Protein AF-0000000078823002 (afdb_homodimer)

pLDDT: mean 91.81, std 14.5, range [32.47, 98.94]

Radius of gyration: 24.25 Å; Cα contacts (8 Å, |Δi|>4): 500; chains: 2; bounding box: 60×89×79 Å

InterPro domains:
  IPR001647 DNA-binding HTH domain, TetR-type [PF00440] (13-59)
  IPR001647 DNA-binding HTH domain, TetR-type [PR00455] (13-26)
  IPR001647 DNA-binding HTH domain, TetR-type [PR00455] (34-57)
  IPR001647 DNA-binding HTH domain, TetR-type [PS50977] (7-67)
  IPR009057 Homedomain-like superfamily [SSF46689] (4-76)
  IPR011075 Tetracyclin repressor-like, C-terminal domain [PF16925] (83-186)
  IPR023772 DNA-binding HTH domain, TetR-type, conserved site [PS01081] (25-55)
  IPR036271 Tetracyclin repressor-like, C-terminal domain superfamily [SSF48498] (81-193)

Structure (mmCIF, N/CA/C/O backbone):
data_AF-0000000078823002-model_v1
#
loop_
_entity.id
_entity.type
_entity.pdbx_description
1 polymer 'Transcriptional regulator, TetR family'
#
loop_
_atom_site.group_PDB
_atom_site.id
_atom_site.type_symbol
_atom_site.label_atom_id
_atom_site.label_alt_id
_atom_site.label_comp_id
_atom_site.label_asym_id
_atom_site.label_entity_id
_atom_site.label_seq_id
_atom_site.pdbx_PDB_ins_code
_atom_site.Cartn_x
_atom_site.Cartn_y
_atom_site.Cartn_z
_atom_site.occupancy
_atom_site.B_iso_or_equiv
_atom_site.auth_seq_id
_atom_site.auth_comp_id
_atom_site.auth_asym_id
_atom_site.auth_atom_id
_atom_site.pdbx_PDB_model_num
ATOM 1 N N . MET A 1 1 ? 32.094 3.061 -33.781 1 36.5 1 MET A N 1
ATOM 2 C CA . MET A 1 1 ? 31 2.203 -33.344 1 36.5 1 MET A CA 1
ATOM 3 C C . MET A 1 1 ? 30.734 2.387 -31.859 1 36.5 1 MET A C 1
ATOM 5 O O . MET A 1 1 ? 31.609 2.129 -31.031 1 36.5 1 MET A O 1
ATOM 9 N N . SER A 1 2 ? 30.156 3.393 -31.328 1 39.38 2 SER A N 1
ATOM 10 C CA . SER A 1 2 ? 29.906 3.775 -29.938 1 39.38 2 SER A CA 1
ATOM 11 C C . SER A 1 2 ? 29.469 2.58 -29.109 1 39.38 2 SER A C 1
ATOM 13 O O . SER A 1 2 ? 28.562 1.844 -29.5 1 39.38 2 SER A O 1
ATOM 15 N N . SER A 1 3 ? 30.266 1.812 -28.375 1 41.44 3 SER A N 1
ATOM 16 C CA . SER A 1 3 ? 30.078 0.583 -27.625 1 41.44 3 SER A CA 1
ATOM 17 C C . SER A 1 3 ? 28.781 0.631 -26.797 1 41.44 3 SER A C 1
ATOM 19 O O . SER A 1 3 ? 28.703 1.332 -25.797 1 41.44 3 SER A O 1
ATOM 21 N N . GLN A 1 4 ? 27.609 0.896 -27.281 1 44.59 4 GLN A N 1
ATOM 22 C CA . GLN A 1 4 ? 26.344 0.685 -26.609 1 44.59 4 GLN A CA 1
ATOM 23 C C . GLN A 1 4 ? 26.406 -0.506 -25.656 1 44.59 4 GLN A C 1
ATOM 25 O O . GLN A 1 4 ? 26.531 -1.651 -26.094 1 44.59 4 GLN A O 1
ATOM 30 N N . THR A 1 5 ? 27.156 -0.536 -24.641 1 51.16 5 THR A N 1
ATOM 31 C CA . THR A 1 5 ? 27.438 -1.585 -23.672 1 51.16 5 THR A CA 1
ATOM 32 C C . THR A 1 5 ? 26.219 -2.479 -23.453 1 51.16 5 THR A C 1
ATOM 34 O O . THR A 1 5 ? 25.188 -2.023 -22.969 1 51.16 5 THR A O 1
ATOM 37 N N . HIS A 1 6 ? 25.906 -3.354 -24.391 1 61.28 6 HIS A N 1
ATOM 38 C CA . HIS A 1 6 ? 24.859 -4.363 -24.359 1 61.28 6 HIS A CA 1
ATOM 39 C C . HIS A 1 6 ? 24.75 -4.992 -22.984 1 61.28 6 HIS A C 1
ATOM 41 O O . HIS A 1 6 ? 25.75 -5.398 -22.391 1 61.28 6 HIS A O 1
ATOM 47 N N . ALA A 1 7 ? 23.672 -4.766 -22.25 1 73.06 7 ALA A N 1
ATOM 48 C CA . ALA A 1 7 ? 23.422 -5.422 -20.969 1 73.06 7 ALA A CA 1
ATOM 49 C C . ALA A 1 7 ? 23.828 -6.891 -21.031 1 73.06 7 ALA A C 1
ATOM 51 O O . ALA A 1 7 ? 23.547 -7.586 -22 1 73.06 7 ALA A O 1
ATOM 52 N N . SER A 1 8 ? 24.766 -7.309 -20.172 1 91.62 8 SER A N 1
ATOM 53 C CA . SER A 1 8 ? 25.078 -8.727 -20.031 1 91.62 8 SER A CA 1
ATOM 54 C C . SER A 1 8 ? 23.812 -9.57 -19.953 1 91.62 8 SER A C 1
ATOM 56 O O . SER A 1 8 ? 22.719 -9.039 -19.719 1 91.62 8 SER A O 1
ATOM 58 N N . THR A 1 9 ? 23.906 -10.82 -20.328 1 94.12 9 THR A N 1
ATOM 59 C CA . THR A 1 9 ? 22.781 -11.742 -20.219 1 94.12 9 THR A CA 1
ATOM 60 C C . THR A 1 9 ? 22.188 -11.703 -18.812 1 94.12 9 THR A C 1
ATOM 62 O O . THR A 1 9 ? 20.969 -11.727 -18.656 1 94.12 9 THR A O 1
ATOM 65 N N . ARG A 1 10 ? 23.047 -11.594 -17.891 1 96 10 ARG A N 1
ATOM 66 C CA . ARG A 1 10 ? 22.578 -11.523 -16.5 1 96 10 ARG A CA 1
ATOM 67 C C . ARG A 1 10 ? 21.703 -10.297 -16.281 1 96 10 ARG A C 1
ATOM 69 O O . ARG A 1 10 ? 20.641 -10.383 -15.656 1 96 10 ARG A O 1
ATOM 76 N N . GLU A 1 11 ? 22.125 -9.148 -16.781 1 96.06 11 GLU A N 1
ATOM 77 C CA . GLU A 1 11 ? 21.375 -7.906 -16.641 1 96.06 11 GLU A CA 1
ATOM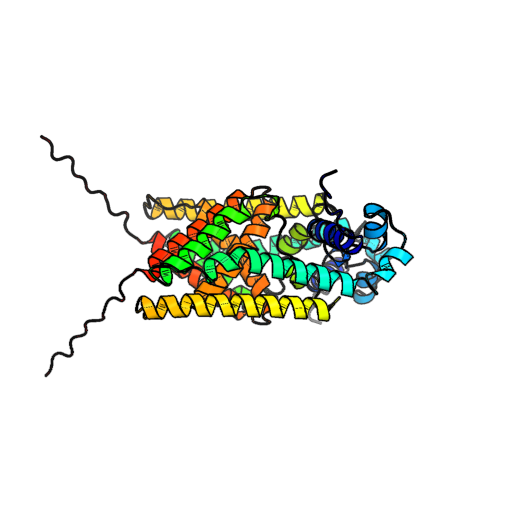 78 C C . GLU A 1 11 ? 20.047 -7.973 -17.391 1 96.06 11 GLU A C 1
ATOM 80 O O . GLU A 1 11 ? 19.031 -7.469 -16.906 1 96.06 11 GLU A O 1
ATOM 85 N N . ARG A 1 12 ? 20.078 -8.594 -18.5 1 96.44 12 ARG A N 1
ATOM 86 C CA . ARG A 1 12 ? 18.859 -8.758 -19.266 1 96.44 12 ARG A CA 1
ATOM 87 C C . ARG A 1 12 ? 17.844 -9.609 -18.516 1 96.44 12 ARG A C 1
ATOM 89 O O . ARG A 1 12 ? 16.656 -9.281 -18.453 1 96.44 12 ARG A O 1
ATOM 96 N N . ILE A 1 13 ? 18.344 -10.656 -17.906 1 97.56 13 ILE A N 1
ATOM 97 C CA . ILE A 1 13 ? 17.484 -11.539 -17.109 1 97.56 13 ILE A CA 1
ATOM 98 C C . ILE A 1 13 ? 16.875 -10.75 -15.961 1 97.56 13 ILE A C 1
ATOM 100 O O . ILE A 1 13 ? 15.664 -10.836 -15.711 1 97.56 13 ILE A O 1
ATOM 104 N N . LEU A 1 14 ? 17.672 -9.945 -15.336 1 97.5 14 LEU A N 1
ATOM 105 C CA . LEU A 1 14 ? 17.219 -9.164 -14.188 1 97.5 14 LEU A CA 1
ATOM 106 C C . LEU A 1 14 ? 16.141 -8.18 -14.609 1 97.5 14 LEU A C 1
ATOM 108 O O . LEU A 1 14 ? 15.109 -8.047 -13.938 1 97.5 14 LEU A O 1
ATOM 112 N N . HIS A 1 15 ? 16.312 -7.504 -15.703 1 96.5 15 HIS A N 1
ATOM 113 C CA . HIS A 1 15 ? 15.367 -6.508 -16.188 1 96.5 15 HIS A CA 1
ATOM 114 C C . HIS A 1 15 ? 14.047 -7.156 -16.578 1 96.5 15 HIS A C 1
ATOM 116 O O . HIS A 1 15 ? 12.977 -6.641 -16.25 1 96.5 15 HIS A O 1
ATOM 122 N N . ILE A 1 16 ? 14.133 -8.234 -17.234 1 97.69 16 ILE A N 1
ATOM 123 C CA . ILE A 1 16 ? 12.945 -8.961 -17.656 1 97.69 16 ILE A CA 1
ATOM 124 C C . ILE A 1 16 ? 12.172 -9.453 -16.438 1 97.69 16 ILE A C 1
ATOM 126 O O . ILE A 1 16 ? 10.953 -9.305 -16.359 1 97.69 16 ILE A O 1
ATOM 130 N N . ALA A 1 17 ? 12.93 -10.023 -15.484 1 97.94 17 ALA A N 1
ATOM 131 C CA . ALA A 1 17 ? 12.305 -10.508 -14.258 1 97.94 17 ALA A CA 1
ATOM 132 C C . ALA A 1 17 ? 11.594 -9.383 -13.516 1 97.94 17 ALA A C 1
ATOM 134 O O . ALA A 1 17 ? 10.461 -9.555 -13.055 1 97.94 17 ALA A O 1
ATOM 135 N N . ARG A 1 18 ? 12.258 -8.266 -13.453 1 96.56 18 ARG A N 1
ATOM 136 C CA . ARG A 1 18 ? 11.672 -7.102 -12.805 1 96.56 18 ARG A CA 1
ATOM 137 C C . ARG A 1 18 ? 10.336 -6.73 -13.445 1 96.56 18 ARG A C 1
ATOM 139 O O . ARG A 1 18 ? 9.336 -6.559 -12.75 1 96.56 18 ARG A O 1
ATOM 146 N N . ASP A 1 19 ? 10.32 -6.648 -14.711 1 95.19 19 ASP A N 1
ATOM 147 C CA . ASP A 1 19 ? 9.109 -6.258 -15.438 1 95.19 19 ASP A CA 1
ATOM 148 C C . ASP A 1 19 ? 7.996 -7.281 -15.242 1 95.19 19 ASP A C 1
ATOM 150 O O . ASP A 1 19 ? 6.836 -6.91 -15.047 1 95.19 19 ASP A O 1
ATOM 154 N N . LEU A 1 20 ? 8.359 -8.539 -15.273 1 95.31 20 LEU A N 1
ATOM 155 C CA . LEU A 1 20 ? 7.383 -9.609 -15.094 1 95.31 20 LEU A CA 1
ATOM 156 C C . LEU A 1 20 ? 6.805 -9.586 -13.68 1 95.31 20 LEU A C 1
ATOM 158 O O . LEU A 1 20 ? 5.605 -9.797 -13.492 1 95.31 20 LEU A O 1
ATOM 162 N N . ILE A 1 21 ? 7.637 -9.305 -12.711 1 95.19 21 ILE A N 1
ATOM 163 C CA . ILE A 1 21 ? 7.18 -9.289 -11.328 1 95.19 21 ILE A CA 1
ATOM 164 C C . ILE A 1 21 ? 6.238 -8.109 -11.109 1 95.19 21 ILE A C 1
ATOM 166 O O . ILE A 1 21 ? 5.207 -8.242 -10.445 1 95.19 21 ILE A O 1
ATOM 170 N N . PHE A 1 22 ? 6.5 -6.953 -11.68 1 92.75 22 PHE A N 1
ATOM 171 C CA . PHE A 1 22 ? 5.609 -5.805 -11.57 1 92.75 22 PHE A CA 1
ATOM 172 C C . PHE A 1 22 ? 4.262 -6.098 -12.211 1 92.75 22 PHE A C 1
ATOM 174 O O . PHE A 1 22 ? 3.221 -5.66 -11.711 1 92.75 22 PHE A O 1
ATOM 181 N N . ALA A 1 23 ? 4.297 -6.891 -13.234 1 89.88 23 ALA A N 1
ATOM 182 C CA . ALA A 1 23 ? 3.09 -7.117 -14.023 1 89.88 23 ALA A CA 1
ATOM 183 C C . ALA A 1 23 ? 2.268 -8.273 -13.461 1 89.88 23 ALA A C 1
ATOM 185 O O . ALA A 1 23 ? 1.035 -8.227 -13.469 1 89.88 23 ALA A O 1
ATOM 186 N N . ARG A 1 24 ? 3.031 -9.305 -12.898 1 90.75 24 ARG A N 1
ATOM 187 C CA . ARG A 1 24 ? 2.328 -10.555 -12.641 1 90.75 24 ARG A CA 1
ATOM 188 C C . ARG A 1 24 ? 2.525 -11.016 -11.203 1 90.75 24 ARG A C 1
ATOM 190 O O . ARG A 1 24 ? 1.801 -11.883 -10.719 1 90.75 24 ARG A O 1
ATOM 197 N N . GLY A 1 25 ? 3.51 -10.367 -10.516 1 91.75 25 GLY A N 1
ATOM 198 C CA . GLY A 1 25 ? 3.916 -10.883 -9.219 1 91.75 25 GLY A CA 1
ATOM 199 C C . GLY A 1 25 ? 5.008 -11.93 -9.305 1 91.75 25 GLY A C 1
ATOM 200 O O . GLY A 1 25 ? 5.266 -12.477 -10.383 1 91.75 25 GLY A O 1
ATOM 201 N N . PHE A 1 26 ? 5.617 -12.242 -8.25 1 94.19 26 PHE A N 1
ATOM 202 C CA . PHE A 1 26 ? 6.758 -13.148 -8.211 1 94.19 26 PHE A CA 1
ATOM 203 C C . PHE A 1 26 ? 6.309 -14.594 -8.422 1 94.19 26 PHE A C 1
ATOM 205 O O . PHE A 1 26 ? 6.949 -15.344 -9.164 1 94.19 26 PHE A O 1
ATOM 212 N N . SER A 1 27 ? 5.27 -14.961 -7.742 1 91.12 27 SER A N 1
ATOM 213 C CA . SER A 1 27 ? 4.805 -16.344 -7.82 1 91.12 27 SER A CA 1
ATOM 214 C C . SER A 1 27 ? 4.406 -16.719 -9.242 1 91.12 27 SER A C 1
ATOM 216 O O . SER A 1 27 ? 4.652 -17.828 -9.688 1 91.12 27 SER A O 1
ATOM 218 N N . ALA A 1 28 ? 3.865 -15.797 -9.977 1 91.25 28 ALA A N 1
ATOM 219 C CA . ALA A 1 28 ? 3.342 -16.078 -11.312 1 91.25 28 ALA A CA 1
ATOM 220 C C . ALA A 1 28 ? 4.445 -15.984 -12.359 1 91.25 28 ALA A C 1
ATOM 222 O O . ALA A 1 28 ? 4.258 -16.422 -13.5 1 91.25 28 ALA A O 1
ATOM 223 N N . MET A 1 29 ? 5.535 -15.375 -12.008 1 93.69 29 MET A N 1
ATOM 224 C CA . MET A 1 29 ? 6.691 -15.367 -12.898 1 93.69 29 MET A CA 1
ATOM 225 C C . MET A 1 29 ? 7.359 -16.734 -12.938 1 93.69 29 MET A C 1
ATOM 227 O O . MET A 1 29 ? 7.512 -17.391 -11.898 1 93.69 29 MET A O 1
ATOM 231 N N . SER A 1 30 ? 7.73 -17.203 -14.172 1 95.38 30 SER A N 1
ATOM 232 C CA . SER A 1 30 ? 8.406 -18.484 -14.281 1 95.38 30 SER A CA 1
ATOM 233 C C . SER A 1 30 ? 9.727 -18.359 -15.031 1 95.38 30 SER A C 1
ATOM 235 O O . SER A 1 30 ? 9.922 -17.406 -15.797 1 95.38 30 SER A O 1
ATOM 237 N N . ILE A 1 31 ? 10.547 -19.312 -14.773 1 97.38 31 ILE A N 1
ATOM 238 C CA . ILE A 1 31 ? 11.836 -19.359 -15.461 1 97.38 31 ILE A CA 1
ATOM 239 C C . ILE A 1 31 ? 11.617 -19.531 -16.969 1 97.38 31 ILE A C 1
ATOM 241 O O . ILE A 1 31 ? 12.328 -18.922 -17.766 1 97.38 31 ILE A O 1
ATOM 245 N N . ASP A 1 32 ? 10.602 -20.219 -17.344 1 97.75 32 ASP A N 1
ATOM 246 C CA . ASP A 1 32 ? 10.281 -20.406 -18.75 1 97.75 32 ASP A CA 1
ATOM 247 C C . ASP A 1 32 ? 9.938 -19.078 -19.422 1 97.75 32 ASP A C 1
ATOM 249 O O . ASP A 1 32 ? 10.367 -18.797 -20.547 1 97.75 32 ASP A O 1
ATOM 253 N N . MET A 1 33 ? 9.133 -18.281 -18.766 1 96.88 33 MET A N 1
ATOM 254 C CA . MET A 1 33 ? 8.781 -16.969 -19.266 1 96.88 33 MET A CA 1
ATOM 255 C C . MET A 1 33 ? 10.031 -16.109 -19.484 1 96.88 33 MET A C 1
ATOM 257 O O . MET A 1 33 ? 10.164 -15.438 -20.5 1 96.88 33 MET A O 1
ATOM 261 N N . ILE A 1 34 ? 10.953 -16.141 -18.516 1 97.81 34 ILE A N 1
ATOM 262 C CA . ILE A 1 34 ? 12.195 -15.383 -18.562 1 97.81 34 ILE A CA 1
ATOM 263 C C . ILE A 1 34 ? 13.039 -15.852 -19.75 1 97.81 34 ILE A C 1
ATOM 265 O O . ILE A 1 34 ? 13.516 -15.031 -20.531 1 97.81 34 ILE A O 1
ATOM 269 N N . CYS A 1 35 ? 13.188 -17.141 -19.859 1 98.06 35 CYS A N 1
ATOM 270 C CA . CYS A 1 35 ? 13.977 -17.703 -20.938 1 98.06 35 CYS A CA 1
ATOM 271 C C . CYS A 1 35 ? 13.406 -17.312 -22.297 1 98.06 35 CYS A C 1
ATOM 273 O O . CYS A 1 35 ? 14.141 -16.906 -23.203 1 98.06 35 CYS A O 1
ATOM 275 N N . GLY A 1 36 ? 12.141 -17.453 -22.422 1 97.81 36 GLY A N 1
ATOM 276 C CA . GLY A 1 36 ? 11.469 -17.078 -23.656 1 97.81 36 GLY A CA 1
ATOM 277 C C . GLY A 1 36 ? 11.703 -15.625 -24.031 1 97.81 36 GLY A C 1
ATOM 278 O O . GLY A 1 36 ? 12.07 -15.328 -25.172 1 97.81 36 GLY A O 1
ATOM 279 N N . GLN A 1 37 ? 11.57 -14.719 -23.156 1 96.88 37 GLN A N 1
ATOM 280 C CA . GLN A 1 37 ? 11.711 -13.289 -23.422 1 96.88 37 GLN A CA 1
ATOM 281 C C . GLN A 1 37 ? 13.172 -12.914 -23.625 1 96.88 37 GLN A C 1
ATOM 283 O O . GLN A 1 37 ? 13.477 -12.008 -24.406 1 96.88 37 GLN A O 1
ATOM 288 N N . ALA A 1 38 ? 14.055 -13.578 -22.875 1 96.5 38 ALA A N 1
ATOM 289 C CA . ALA A 1 38 ? 15.477 -13.266 -22.953 1 96.5 38 ALA A CA 1
ATOM 290 C C . ALA A 1 38 ? 16.141 -13.953 -24.141 1 96.5 38 ALA A C 1
ATOM 292 O O . ALA A 1 38 ? 17.266 -13.625 -24.516 1 96.5 38 ALA A O 1
ATOM 293 N N . GLY A 1 39 ? 15.438 -14.922 -24.719 1 97.25 39 GLY A N 1
ATOM 294 C CA . GLY A 1 39 ? 16 -15.672 -25.828 1 97.25 39 GLY A CA 1
ATOM 295 C C . GLY A 1 39 ? 17.156 -16.562 -25.422 1 97.25 39 GLY A C 1
ATOM 296 O O . GLY A 1 39 ? 18.172 -16.625 -26.109 1 97.25 39 GLY A O 1
ATOM 297 N N . ILE A 1 40 ? 17.016 -17.141 -24.281 1 97.31 40 ILE A N 1
ATOM 298 C CA . ILE A 1 40 ? 18.062 -18.031 -23.797 1 97.31 40 ILE A CA 1
ATOM 299 C C . ILE A 1 40 ? 17.453 -19.375 -23.406 1 97.31 40 ILE A C 1
ATOM 301 O O . ILE A 1 40 ? 16.234 -19.5 -23.25 1 97.31 40 ILE A O 1
ATOM 305 N N . THR A 1 41 ? 18.328 -20.375 -23.281 1 97.19 41 THR A N 1
ATOM 306 C CA . THR A 1 41 ? 17.891 -21.688 -22.828 1 97.19 41 THR A CA 1
ATOM 307 C C . THR A 1 41 ? 17.812 -21.75 -21.312 1 97.19 41 THR A C 1
ATOM 309 O O . THR A 1 41 ? 18.359 -20.875 -20.625 1 97.19 41 THR A O 1
ATOM 312 N N . LYS A 1 42 ? 17.125 -22.766 -20.781 1 97.12 42 LYS A N 1
ATOM 313 C CA . LYS A 1 42 ? 17.078 -22.984 -19.344 1 97.12 42 LYS A CA 1
ATOM 314 C C . LYS A 1 42 ? 18.484 -23.172 -18.781 1 97.12 42 LYS A C 1
ATOM 316 O O . LYS A 1 42 ? 18.797 -22.688 -17.688 1 97.12 42 LYS A O 1
ATOM 321 N N . GLY A 1 43 ? 19.297 -23.891 -19.547 1 96.62 43 GLY A N 1
ATOM 322 C CA . GLY A 1 43 ? 20.688 -24.031 -19.156 1 96.62 43 GLY A CA 1
ATOM 323 C C . GLY A 1 43 ? 21.406 -22.703 -19.016 1 96.62 43 GLY A C 1
ATOM 324 O O . GLY A 1 43 ? 22.156 -22.484 -18.062 1 96.62 43 GLY A O 1
ATOM 325 N N . GLY A 1 44 ? 21.203 -21.891 -20.016 1 96.31 44 GLY A N 1
ATOM 326 C CA . GLY A 1 44 ? 21.75 -20.531 -19.969 1 96.31 44 GLY A CA 1
ATOM 327 C C . GLY A 1 44 ? 21.297 -19.766 -18.734 1 96.31 44 GLY A C 1
ATOM 328 O O . GLY A 1 44 ? 22.078 -19.016 -18.141 1 96.31 44 GLY A O 1
ATOM 329 N N . PHE A 1 45 ? 20.016 -19.906 -18.422 1 97.75 45 PHE A N 1
ATOM 330 C CA . PHE A 1 45 ? 19.484 -19.266 -17.234 1 97.75 45 PHE A CA 1
ATOM 331 C C . PHE A 1 45 ? 20.219 -19.734 -15.984 1 97.75 45 PHE A C 1
ATOM 333 O O . PHE A 1 45 ? 20.656 -18.922 -15.172 1 97.75 45 PHE A O 1
ATOM 340 N N . PHE A 1 46 ? 20.422 -21.016 -15.812 1 97.44 46 PHE A N 1
ATOM 341 C CA . PHE A 1 46 ? 20.969 -21.625 -14.609 1 97.44 46 PHE A CA 1
ATOM 342 C C . PHE A 1 46 ? 22.469 -21.344 -14.492 1 97.44 46 PHE A C 1
ATOM 344 O O . PHE A 1 46 ? 23.047 -21.5 -13.422 1 97.44 46 PHE A O 1
ATOM 351 N N . HIS A 1 47 ? 23.062 -20.938 -15.602 1 97.44 47 HIS A N 1
ATOM 352 C CA . HIS A 1 47 ? 24.422 -20.453 -15.547 1 97.44 47 HIS A CA 1
ATOM 353 C C . HIS A 1 47 ? 24.531 -19.188 -14.695 1 97.44 47 HIS A C 1
ATOM 355 O O . HIS A 1 47 ? 25.531 -18.969 -14.016 1 97.44 47 HIS A O 1
ATOM 361 N N . HIS A 1 48 ? 23.5 -18.438 -14.695 1 97.38 48 HIS A N 1
ATOM 362 C CA . HIS A 1 48 ? 23.531 -17.125 -14.031 1 97.38 48 HIS A CA 1
ATOM 363 C C . HIS A 1 48 ? 22.828 -17.188 -12.68 1 97.38 48 HIS A C 1
ATOM 365 O O . HIS A 1 48 ? 23.234 -16.516 -11.734 1 97.38 48 HIS A O 1
ATOM 371 N N . PHE A 1 49 ? 21.703 -17.953 -12.602 1 98.19 49 PHE A N 1
ATOM 372 C CA . PHE A 1 49 ? 20.922 -18.078 -11.375 1 98.19 49 PHE A CA 1
ATOM 373 C C . PHE A 1 49 ? 20.609 -19.531 -11.07 1 98.19 49 PHE A C 1
ATOM 375 O O . PHE A 1 49 ? 19.984 -20.219 -11.883 1 98.19 49 PHE A O 1
ATOM 382 N N . PRO A 1 50 ? 20.969 -19.922 -9.875 1 97.62 50 PRO A N 1
ATOM 383 C CA . PRO A 1 50 ? 20.797 -21.328 -9.555 1 97.62 50 PRO A CA 1
ATOM 384 C C . PRO A 1 50 ? 19.328 -21.719 -9.375 1 97.62 50 PRO A C 1
ATOM 386 O O . PRO A 1 50 ? 18.984 -22.906 -9.453 1 97.62 50 PRO A O 1
ATOM 389 N N . ASN A 1 51 ? 18.484 -20.781 -9.055 1 96.44 51 ASN A N 1
ATOM 390 C CA . ASN A 1 51 ? 17.047 -21.016 -8.891 1 96.44 51 ASN A CA 1
ATOM 391 C C . ASN A 1 51 ? 16.25 -19.703 -8.977 1 96.44 51 ASN A C 1
ATOM 393 O O . ASN A 1 51 ? 16.828 -18.625 -9.086 1 96.44 51 ASN A O 1
ATOM 397 N N . LYS A 1 52 ? 15.016 -19.812 -8.961 1 96.19 52 LYS A N 1
ATOM 398 C CA . LYS A 1 52 ? 14.102 -18.688 -9.055 1 96.19 52 LYS A CA 1
ATOM 399 C C . LYS A 1 52 ? 14.273 -17.734 -7.875 1 96.19 52 LYS A C 1
ATOM 401 O O . LYS A 1 52 ? 14.211 -16.516 -8.031 1 96.19 52 LYS A O 1
ATOM 406 N N . GLU A 1 53 ? 14.477 -18.25 -6.664 1 96.44 53 GLU A N 1
ATOM 407 C CA . GLU A 1 53 ? 14.641 -17.453 -5.441 1 96.44 53 GLU A CA 1
ATOM 408 C C . GLU A 1 53 ? 15.875 -16.562 -5.52 1 96.44 53 GLU A C 1
ATOM 410 O O . GLU A 1 53 ? 15.828 -15.406 -5.105 1 96.44 53 GLU A O 1
ATOM 415 N N . ALA A 1 54 ? 16.891 -17.109 -6.043 1 97.88 54 ALA A N 1
ATOM 416 C CA . ALA A 1 54 ? 18.109 -16.328 -6.203 1 97.88 54 ALA A CA 1
ATOM 417 C C . ALA A 1 54 ? 17.891 -15.156 -7.156 1 97.88 54 ALA A C 1
ATOM 419 O O . ALA A 1 54 ? 18.406 -14.055 -6.941 1 97.88 54 ALA A O 1
ATOM 420 N N . LEU A 1 55 ? 17.203 -15.43 -8.219 1 97.94 55 LEU A N 1
ATOM 421 C CA . LEU A 1 55 ? 16.828 -14.352 -9.133 1 97.94 55 LEU A CA 1
ATOM 422 C C . LEU A 1 55 ? 15.984 -13.305 -8.422 1 97.94 55 LEU A C 1
ATOM 424 O O . LEU A 1 55 ? 16.234 -12.102 -8.547 1 97.94 55 LEU A O 1
ATOM 428 N N . GLY A 1 56 ? 14.953 -13.734 -7.664 1 97.69 56 GLY A N 1
ATOM 429 C CA . GLY A 1 56 ? 14.117 -12.82 -6.906 1 97.69 56 GLY A CA 1
ATOM 430 C C . GLY A 1 56 ? 14.906 -11.93 -5.961 1 97.69 56 GLY A C 1
ATOM 431 O O . GLY A 1 56 ? 14.648 -10.727 -5.871 1 97.69 56 GLY A O 1
ATOM 432 N N . GLU A 1 57 ? 15.805 -12.523 -5.262 1 97.94 57 GLU A N 1
ATOM 433 C CA . GLU A 1 57 ? 16.641 -11.766 -4.34 1 97.94 57 GLU A CA 1
ATOM 434 C C . GLU A 1 57 ? 17.469 -10.719 -5.078 1 97.94 57 GLU A C 1
ATOM 436 O O . GLU A 1 57 ? 17.609 -9.586 -4.605 1 97.94 57 GLU A O 1
ATOM 441 N N . ALA A 1 58 ? 17.984 -11.133 -6.211 1 98.25 58 ALA A N 1
ATOM 442 C CA . ALA A 1 58 ? 18.797 -10.211 -7.008 1 98.25 58 ALA A CA 1
ATOM 443 C C . ALA A 1 58 ? 17.953 -9.047 -7.516 1 98.25 58 ALA A C 1
ATOM 445 O O . ALA A 1 58 ? 18.406 -7.898 -7.516 1 98.25 58 ALA A O 1
ATOM 446 N N . VAL A 1 59 ? 16.797 -9.312 -7.957 1 97.88 59 VAL A N 1
ATOM 447 C CA . VAL A 1 59 ? 15.875 -8.273 -8.438 1 97.88 59 VAL A CA 1
ATOM 448 C C . VAL A 1 59 ? 15.539 -7.316 -7.297 1 97.88 59 VAL A C 1
ATOM 450 O O . VAL A 1 59 ? 15.57 -6.098 -7.477 1 97.88 59 VAL A O 1
ATOM 453 N N . LEU A 1 60 ? 15.242 -7.863 -6.176 1 97.62 60 LEU A N 1
ATOM 454 C CA . LEU A 1 60 ? 14.898 -7.07 -5 1 97.62 60 LEU A CA 1
ATOM 455 C C . LEU A 1 60 ? 16.062 -6.199 -4.57 1 97.62 60 LEU A C 1
ATOM 457 O O . LEU A 1 60 ? 15.891 -5.02 -4.258 1 97.62 60 LEU A O 1
ATOM 461 N N . GLN A 1 61 ? 17.203 -6.766 -4.523 1 97.94 61 GLN A N 1
ATOM 462 C CA . GLN A 1 61 ? 18.406 -6.031 -4.148 1 97.94 61 GLN A CA 1
ATOM 463 C C . GLN A 1 61 ? 18.672 -4.879 -5.113 1 97.94 61 GLN A C 1
ATOM 465 O O . GLN A 1 61 ? 18.984 -3.766 -4.688 1 97.94 61 GLN A O 1
ATOM 470 N N . GLN A 1 62 ? 18.562 -5.176 -6.371 1 97.19 62 GLN A N 1
ATOM 471 C CA . GLN A 1 62 ? 18.781 -4.125 -7.363 1 97.19 62 GLN A CA 1
ATOM 472 C C . GLN A 1 62 ? 17.75 -3.012 -7.211 1 97.19 62 GLN A C 1
ATOM 474 O O . GLN A 1 62 ? 18.078 -1.83 -7.312 1 97.19 62 GLN A O 1
ATOM 479 N N . PHE A 1 63 ? 16.562 -3.383 -7.012 1 96.88 63 PHE A N 1
ATOM 480 C CA . PHE A 1 63 ? 15.492 -2.412 -6.812 1 96.88 63 PHE A CA 1
ATOM 481 C C . PHE A 1 63 ? 15.797 -1.5 -5.633 1 96.88 63 PHE A C 1
ATOM 483 O O . PHE A 1 63 ? 15.68 -0.278 -5.738 1 96.88 63 PHE A O 1
ATOM 490 N N . TRP A 1 64 ? 16.172 -2.064 -4.512 1 97.25 64 TRP A N 1
ATOM 491 C CA . TRP A 1 64 ? 16.469 -1.323 -3.291 1 97.25 64 TRP A CA 1
ATOM 492 C C . TRP A 1 64 ? 17.672 -0.414 -3.488 1 97.25 64 TRP A C 1
ATOM 494 O O . TRP A 1 64 ? 17.656 0.75 -3.082 1 97.25 64 TRP A O 1
ATOM 504 N N . GLN A 1 65 ? 18.656 -0.929 -4.16 1 97 65 GLN A N 1
ATOM 505 C CA . GLN A 1 65 ? 19.859 -0.148 -4.422 1 97 65 GLN A CA 1
ATOM 506 C C . GLN A 1 65 ? 19.562 1.036 -5.34 1 97 65 GLN A C 1
ATOM 508 O O . GLN A 1 65 ? 20.109 2.121 -5.16 1 97 65 GLN A O 1
ATOM 513 N N . ASP A 1 66 ? 18.734 0.792 -6.32 1 95.12 66 ASP A N 1
ATOM 514 C CA . ASP A 1 66 ? 18.312 1.875 -7.211 1 95.12 66 ASP A CA 1
ATOM 515 C C . ASP A 1 66 ? 17.562 2.961 -6.438 1 95.12 66 ASP A C 1
ATOM 517 O O . ASP A 1 66 ? 17.766 4.152 -6.688 1 95.12 66 ASP A O 1
ATOM 521 N N . ALA A 1 67 ? 16.734 2.574 -5.523 1 94.75 67 ALA A N 1
ATOM 522 C CA . ALA A 1 67 ? 16 3.525 -4.699 1 94.75 67 ALA A CA 1
ATOM 523 C C . ALA A 1 67 ? 16.938 4.348 -3.826 1 94.75 67 ALA A C 1
ATOM 525 O O . ALA A 1 67 ? 16.812 5.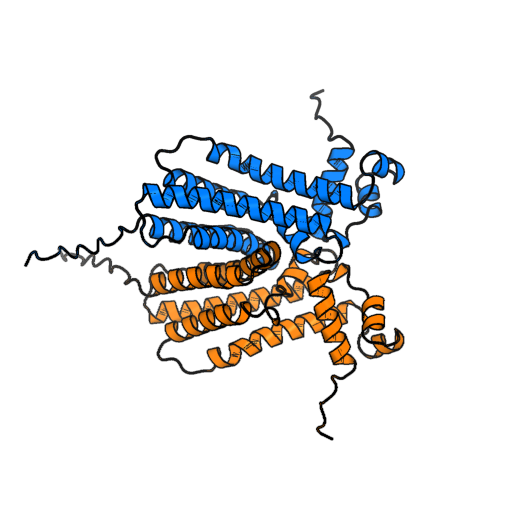57 -3.738 1 94.75 67 ALA A O 1
ATOM 526 N N . LEU A 1 68 ? 17.891 3.678 -3.225 1 95.19 68 LEU A N 1
ATOM 527 C CA . LEU A 1 68 ? 18.875 4.352 -2.387 1 95.19 68 LEU A CA 1
ATOM 528 C C . LEU A 1 68 ? 19.719 5.316 -3.211 1 95.19 68 LEU A C 1
ATOM 530 O O . LEU A 1 68 ? 20.016 6.426 -2.766 1 95.19 68 LEU A O 1
ATOM 534 N N . ALA A 1 69 ? 20.047 4.867 -4.391 1 95.19 69 ALA A N 1
ATOM 535 C CA . ALA A 1 69 ? 20.891 5.672 -5.262 1 95.19 69 ALA A CA 1
ATOM 536 C C . ALA A 1 69 ? 20.188 6.957 -5.684 1 95.19 69 ALA A C 1
ATOM 538 O O . ALA A 1 69 ? 20.828 8 -5.828 1 95.19 69 ALA A O 1
ATOM 539 N N . ARG A 1 70 ? 18.938 6.914 -5.879 1 92.25 70 ARG A N 1
ATOM 540 C CA . ARG A 1 70 ? 18.156 8.078 -6.293 1 92.25 70 ARG A CA 1
ATOM 541 C C . ARG A 1 70 ? 18.156 9.148 -5.207 1 92.25 70 ARG A C 1
ATOM 543 O O . ARG A 1 70 ? 18.078 10.344 -5.508 1 92.25 70 ARG A O 1
ATOM 550 N N . GLN A 1 71 ? 18.328 8.703 -3.971 1 93 71 GLN A N 1
ATOM 551 C CA . GLN A 1 71 ? 18.234 9.633 -2.854 1 93 71 GLN A CA 1
ATOM 552 C C . GLN A 1 71 ? 19.625 10.062 -2.389 1 93 71 GLN A C 1
ATOM 554 O O . GLN A 1 71 ? 19.766 11.016 -1.617 1 93 71 GLN A O 1
ATOM 559 N N . ARG A 1 72 ? 20.641 9.367 -2.836 1 94.5 72 ARG A N 1
ATOM 560 C CA . ARG A 1 72 ? 22 9.523 -2.328 1 94.5 72 ARG A CA 1
ATOM 561 C C . ARG A 1 72 ? 22.469 10.969 -2.461 1 94.5 72 ARG A C 1
ATOM 563 O O . ARG A 1 72 ? 23.062 11.523 -1.528 1 94.5 72 ARG A O 1
ATOM 570 N N . GLN A 1 73 ? 22.234 11.539 -3.58 1 93.75 73 GLN A N 1
ATOM 571 C CA . GLN A 1 73 ? 22.688 12.906 -3.809 1 93.75 73 GLN A CA 1
ATOM 572 C C . GLN A 1 73 ? 22.047 13.875 -2.816 1 93.75 73 GLN A C 1
ATOM 574 O O . GLN A 1 73 ? 22.719 14.773 -2.299 1 93.75 73 GLN A O 1
ATOM 579 N N . ILE A 1 74 ? 20.797 13.742 -2.551 1 96.12 74 ILE A N 1
ATOM 580 C CA . ILE A 1 74 ? 20.078 14.609 -1.623 1 96.12 74 ILE A CA 1
ATOM 581 C C . ILE A 1 74 ? 20.641 14.438 -0.214 1 96.12 74 ILE A C 1
ATOM 583 O O . ILE A 1 74 ? 20.875 15.414 0.494 1 96.12 74 ILE A O 1
ATOM 587 N N . LEU A 1 75 ? 20.906 13.188 0.155 1 94.38 75 LEU A N 1
ATOM 588 C CA . LEU A 1 75 ? 21.328 12.859 1.514 1 94.38 75 LEU A CA 1
ATOM 589 C C . LEU A 1 75 ? 22.781 13.258 1.744 1 94.38 75 LEU A C 1
ATOM 591 O O . LEU A 1 75 ? 23.188 13.508 2.883 1 94.38 75 LEU A O 1
ATOM 595 N N . GLU A 1 76 ? 23.531 13.383 0.682 1 95.19 76 GLU A N 1
ATOM 596 C CA . GLU A 1 76 ? 24.953 13.68 0.797 1 95.19 76 GLU A CA 1
ATOM 597 C C . GLU A 1 76 ? 25.234 15.156 0.531 1 95.19 76 GLU A C 1
ATOM 599 O O . GLU A 1 76 ? 26.344 15.633 0.75 1 95.19 76 GLU A O 1
ATOM 604 N N . SER A 1 77 ? 24.25 15.828 0.068 1 95.56 77 SER A N 1
ATOM 605 C CA . SER A 1 77 ? 24.422 17.25 -0.231 1 95.56 77 SER A CA 1
ATOM 606 C C . SER A 1 77 ? 24.266 18.094 1.023 1 95.56 77 SER A C 1
ATOM 608 O O . SER A 1 77 ? 23.625 17.672 1.993 1 95.56 77 SER A O 1
ATOM 610 N N . ALA A 1 78 ? 24.859 19.297 0.918 1 95.06 78 ALA A N 1
ATOM 611 C CA . ALA A 1 78 ? 24.719 20.25 2.012 1 95.06 78 ALA A CA 1
ATOM 612 C C . ALA A 1 78 ? 23.453 21.094 1.848 1 95.06 78 ALA A C 1
ATOM 614 O O . ALA A 1 78 ? 23.109 21.5 0.735 1 95.06 78 ALA A O 1
ATOM 615 N N . TYR A 1 79 ? 22.734 21.156 2.957 1 97.75 79 TYR A N 1
ATOM 616 C CA . TYR A 1 79 ? 21.562 22.016 3.029 1 97.75 79 TYR A CA 1
ATOM 617 C C . TYR A 1 79 ? 21.672 22.984 4.195 1 97.75 79 TYR A C 1
ATOM 619 O O . TYR A 1 79 ? 22.359 22.719 5.18 1 97.75 79 TYR A O 1
ATOM 627 N N . PRO A 1 80 ? 21.047 24.188 4.051 1 97.81 80 PRO A N 1
ATOM 628 C CA . PRO A 1 80 ? 21.078 25.141 5.164 1 97.81 80 PRO A CA 1
ATOM 629 C C . PRO A 1 80 ? 20.547 24.547 6.465 1 97.81 80 PRO A C 1
ATOM 631 O O . PRO A 1 80 ? 21.062 24.844 7.547 1 97.81 80 PRO A O 1
ATOM 634 N N . THR A 1 81 ? 19.516 23.812 6.422 1 97.94 81 THR A N 1
ATOM 635 C CA . THR A 1 81 ? 18.938 23.156 7.594 1 97.94 81 THR A CA 1
ATOM 636 C C . THR A 1 81 ? 18.578 21.703 7.289 1 97.94 81 THR A C 1
ATOM 638 O O . THR A 1 81 ? 18.531 21.297 6.125 1 97.94 81 THR A O 1
ATOM 641 N N . LYS A 1 82 ? 18.344 20.938 8.383 1 97.94 82 LYS A N 1
ATOM 642 C CA . LYS A 1 82 ? 17.875 19.562 8.227 1 97.94 82 LYS A CA 1
ATOM 643 C C . LYS A 1 82 ? 16.453 19.547 7.652 1 97.94 82 LYS A C 1
ATOM 645 O O . LYS A 1 82 ? 16.109 18.641 6.902 1 97.94 82 LYS A O 1
ATOM 650 N N . LEU A 1 83 ? 15.719 20.516 8.008 1 97.88 83 LEU A N 1
ATOM 651 C CA . LEU A 1 83 ? 14.375 20.625 7.445 1 97.88 83 LEU A CA 1
ATOM 652 C C . LEU A 1 83 ? 14.43 20.844 5.938 1 97.88 83 LEU A C 1
ATOM 654 O O . LEU A 1 83 ? 13.625 20.266 5.199 1 97.88 83 LEU A O 1
ATOM 658 N N . ASP A 1 84 ? 15.352 21.656 5.469 1 98.25 84 ASP A N 1
ATOM 659 C CA . ASP A 1 84 ? 15.531 21.844 4.031 1 98.25 84 ASP A CA 1
ATOM 660 C C . ASP A 1 84 ? 15.883 20.531 3.338 1 98.25 84 ASP A C 1
ATOM 662 O O . ASP A 1 84 ? 15.414 20.266 2.229 1 98.25 84 ASP A O 1
ATOM 666 N N . GLN A 1 85 ? 16.719 19.75 3.961 1 98.25 85 GLN A N 1
ATOM 667 C CA . GLN A 1 85 ? 17.094 18.453 3.404 1 98.25 85 GLN A CA 1
ATOM 668 C C . GLN A 1 85 ? 15.898 17.516 3.312 1 98.25 85 GLN A C 1
ATOM 670 O O . GLN A 1 85 ? 15.703 16.859 2.293 1 98.25 85 GLN A O 1
ATOM 675 N N . LEU A 1 86 ? 15.133 17.484 4.383 1 98.25 86 LEU A N 1
ATOM 676 C CA . LEU A 1 86 ? 13.93 16.672 4.398 1 98.25 86 LEU A CA 1
ATOM 677 C C . LEU A 1 86 ? 12.953 17.109 3.316 1 98.25 86 LEU A C 1
ATOM 679 O O . LEU A 1 86 ? 12.375 16.281 2.613 1 98.25 86 LEU A O 1
ATOM 683 N N . ALA A 1 87 ? 12.766 18.391 3.168 1 98.38 87 ALA A N 1
ATOM 684 C CA . ALA A 1 87 ? 11.891 18.938 2.137 1 98.38 87 ALA A CA 1
ATOM 685 C C . ALA A 1 87 ? 12.359 18.531 0.744 1 98.38 87 ALA A C 1
ATOM 687 O O . ALA A 1 87 ? 11.547 18.188 -0.118 1 98.38 87 ALA A O 1
ATOM 688 N N . ALA A 1 88 ? 13.633 18.578 0.506 1 98.38 88 ALA A N 1
ATOM 689 C CA . ALA A 1 88 ? 14.203 18.172 -0.777 1 98.38 88 ALA A CA 1
ATOM 690 C C . ALA A 1 88 ? 13.961 16.688 -1.035 1 98.38 88 ALA A C 1
ATOM 692 O O . ALA A 1 88 ? 13.68 16.281 -2.166 1 98.38 88 ALA A O 1
ATOM 693 N N . TYR A 1 89 ? 14.133 15.898 -0.008 1 98.38 89 TYR A N 1
ATOM 694 C CA . TYR A 1 89 ? 13.875 14.469 -0.086 1 98.38 89 TYR A CA 1
ATOM 695 C C . TYR A 1 89 ? 12.445 14.195 -0.533 1 98.38 89 TYR A C 1
ATOM 697 O O . TYR A 1 89 ? 12.211 13.414 -1.455 1 98.38 89 TYR A O 1
ATOM 705 N N . LEU A 1 90 ? 11.516 14.867 0.064 1 98.5 90 LEU A N 1
ATOM 706 C CA . LEU A 1 90 ? 10.102 14.695 -0.252 1 98.5 90 LEU A CA 1
ATOM 707 C C . LEU A 1 90 ? 9.789 15.203 -1.656 1 98.5 90 LEU A C 1
ATOM 709 O O . LEU A 1 90 ? 9.031 14.578 -2.396 1 98.5 90 LEU A O 1
ATOM 713 N N . GLU A 1 91 ? 10.375 16.312 -2.035 1 98.12 91 GLU A N 1
ATOM 714 C CA . GLU A 1 91 ? 10.164 16.891 -3.359 1 98.12 91 GLU A CA 1
ATOM 715 C C . GLU A 1 91 ? 10.664 15.945 -4.453 1 98.12 91 GLU A C 1
ATOM 717 O O . GLU A 1 91 ? 10.047 15.836 -5.516 1 98.12 91 GLU A O 1
ATOM 722 N N . ASP A 1 92 ? 11.75 15.375 -4.211 1 97.38 92 ASP A N 1
ATOM 723 C CA . ASP A 1 92 ? 12.289 14.414 -5.172 1 97.38 92 ASP A CA 1
ATOM 724 C C . ASP A 1 92 ? 11.32 13.258 -5.391 1 97.38 92 ASP A C 1
ATOM 726 O O . ASP A 1 92 ? 11.102 12.828 -6.527 1 97.38 92 ASP A O 1
ATOM 730 N N . ALA A 1 93 ? 10.797 12.703 -4.32 1 97.44 93 ALA A N 1
ATOM 731 C CA . ALA A 1 93 ? 9.82 11.625 -4.434 1 97.44 93 ALA A CA 1
ATOM 732 C C . ALA A 1 93 ? 8.594 12.07 -5.23 1 97.44 93 ALA A C 1
ATOM 734 O O . ALA A 1 93 ? 8.133 11.359 -6.125 1 97.44 93 ALA A O 1
ATOM 735 N N . ILE A 1 94 ? 8.07 13.25 -4.945 1 98 94 ILE A N 1
ATOM 736 C CA . ILE A 1 94 ? 6.898 13.797 -5.617 1 98 94 ILE A CA 1
ATOM 737 C C . ILE A 1 94 ? 7.145 13.859 -7.121 1 98 94 ILE A C 1
ATOM 739 O O . ILE A 1 94 ? 6.285 13.477 -7.918 1 98 94 ILE A O 1
ATOM 743 N N . SER A 1 95 ? 8.289 14.273 -7.5 1 96.69 95 SER A N 1
ATOM 744 C CA . SER A 1 95 ? 8.633 14.43 -8.906 1 96.69 95 SER A CA 1
ATOM 745 C C . SER A 1 95 ? 8.922 13.078 -9.555 1 96.69 95 SER A C 1
ATOM 747 O O . SER A 1 95 ? 8.461 12.805 -10.672 1 96.69 95 SER A O 1
ATOM 749 N N . THR A 1 96 ? 9.617 12.211 -8.898 1 95.94 96 THR A N 1
ATOM 750 C CA . THR A 1 96 ? 10.102 10.938 -9.422 1 95.94 96 THR A CA 1
ATOM 751 C C . THR A 1 96 ? 8.93 10.016 -9.766 1 95.94 96 THR A C 1
ATOM 753 O O . THR A 1 96 ? 8.906 9.414 -10.844 1 95.94 96 THR A O 1
ATOM 756 N N . TYR A 1 97 ? 7.973 9.961 -8.93 1 95.94 97 TYR A N 1
ATOM 757 C CA . TYR A 1 97 ? 6.945 8.93 -9.062 1 95.94 97 TYR A CA 1
ATOM 758 C C . TYR A 1 97 ? 5.809 9.406 -9.961 1 95.94 97 TYR A C 1
ATOM 760 O O . TYR A 1 97 ? 4.812 8.703 -10.125 1 95.94 97 TYR A O 1
ATOM 768 N N . GLN A 1 98 ? 6 10.555 -10.555 1 94.19 98 GLN A N 1
ATOM 769 C CA . GLN A 1 98 ? 5.117 10.961 -11.641 1 94.19 98 GLN A CA 1
ATOM 770 C C . GLN A 1 98 ? 5.543 10.328 -12.961 1 94.19 98 GLN A C 1
ATOM 772 O O . GLN A 1 98 ? 4.773 10.305 -13.922 1 94.19 98 GLN A O 1
ATOM 777 N N . ASP A 1 99 ? 6.785 9.906 -12.992 1 93.31 99 ASP A N 1
ATOM 778 C CA . ASP A 1 99 ? 7.301 9.18 -14.148 1 93.31 99 ASP A CA 1
ATOM 779 C C . ASP A 1 99 ? 6.793 7.738 -14.164 1 93.31 99 ASP A C 1
ATOM 781 O O . ASP A 1 99 ? 7.043 6.977 -13.227 1 93.31 99 ASP A O 1
ATOM 785 N N . PRO A 1 100 ? 6.191 7.34 -15.258 1 90.44 100 PRO A N 1
ATOM 786 C CA . PRO A 1 100 ? 5.637 5.988 -15.344 1 90.44 100 PRO A CA 1
ATOM 787 C C . PRO A 1 100 ? 6.695 4.902 -15.156 1 90.44 100 PRO A C 1
ATOM 789 O O . PRO A 1 100 ? 6.383 3.803 -14.695 1 90.44 100 PRO A O 1
ATOM 792 N N . GLN A 1 101 ? 7.91 5.203 -15.43 1 88.31 101 GLN A N 1
ATOM 793 C CA . GLN A 1 101 ? 8.992 4.238 -15.273 1 88.31 101 GLN A CA 1
ATOM 794 C C . GLN A 1 101 ? 9.195 3.877 -13.812 1 88.31 101 GLN A C 1
ATOM 796 O O . GLN A 1 101 ? 9.57 2.746 -13.492 1 88.31 101 GLN A O 1
ATOM 801 N N . PHE A 1 102 ? 8.875 4.828 -12.938 1 91.12 102 PHE A N 1
ATOM 802 C CA . PHE A 1 102 ? 9.156 4.633 -11.523 1 91.12 102 PHE A CA 1
ATOM 803 C C . PHE A 1 102 ? 7.871 4.418 -10.734 1 91.12 102 PHE A C 1
ATOM 805 O O . PHE A 1 102 ? 7.895 4.305 -9.508 1 91.12 102 PHE A O 1
ATOM 812 N N . SER A 1 103 ? 6.719 4.332 -11.445 1 92.38 103 SER A N 1
ATOM 813 C CA . SER A 1 103 ? 5.43 4.25 -10.758 1 92.38 103 SER A CA 1
ATOM 814 C C . SER A 1 103 ? 4.754 2.906 -11.008 1 92.38 103 SER A C 1
ATOM 816 O O . SER A 1 103 ? 3.527 2.803 -10.961 1 92.38 103 SER A O 1
ATOM 818 N N . GLN A 1 104 ? 5.535 1.925 -11.289 1 91.31 104 GLN A N 1
ATOM 819 C CA . GLN A 1 104 ? 4.984 0.607 -11.594 1 91.31 104 GLN A CA 1
ATOM 820 C C . GLN A 1 104 ? 4.637 -0.151 -10.312 1 91.31 104 GLN A C 1
ATOM 822 O O . GLN A 1 104 ? 4.047 -1.23 -10.367 1 91.31 104 GLN A O 1
ATOM 827 N N . GLY A 1 105 ? 4.965 0.435 -9.195 1 92.94 105 GLY A N 1
ATOM 828 C CA . GLY A 1 105 ? 4.789 -0.209 -7.902 1 92.94 105 GLY A CA 1
ATOM 829 C C . GLY A 1 105 ? 6.07 -0.29 -7.098 1 92.94 105 GLY A C 1
ATOM 830 O O . GLY A 1 105 ? 7.078 0.317 -7.465 1 92.94 105 GLY A O 1
ATOM 831 N N . CYS A 1 106 ? 5.984 -0.88 -6 1 95.25 106 CYS A N 1
ATOM 832 C CA . CYS A 1 106 ? 7.137 -1.109 -5.137 1 95.25 106 CYS A CA 1
ATOM 833 C C . CYS A 1 106 ? 7.402 -2.602 -4.969 1 95.25 106 CYS A C 1
ATOM 835 O O . CYS A 1 106 ? 6.547 -3.334 -4.469 1 95.25 106 CYS A O 1
ATOM 837 N N . MET A 1 107 ? 8.602 -3.004 -5.348 1 94.88 107 MET A N 1
ATOM 838 C CA . MET A 1 107 ? 8.984 -4.41 -5.281 1 94.88 107 MET A CA 1
ATOM 839 C C . MET A 1 107 ? 8.914 -4.926 -3.848 1 94.88 107 MET A C 1
ATOM 841 O O . MET A 1 107 ? 8.508 -6.066 -3.617 1 94.88 107 MET A O 1
ATOM 845 N N . LEU A 1 108 ? 9.305 -4.066 -2.898 1 97.19 108 LEU A N 1
ATOM 846 C CA . LEU A 1 108 ? 9.219 -4.449 -1.493 1 97.19 108 LEU A CA 1
ATOM 847 C C . LEU A 1 108 ? 7.785 -4.82 -1.124 1 97.19 108 LEU A C 1
ATOM 849 O O . LEU A 1 108 ? 7.555 -5.809 -0.427 1 97.19 108 LEU A O 1
ATOM 853 N N . ALA A 1 109 ? 6.859 -4.039 -1.572 1 96.75 109 ALA A N 1
ATOM 854 C CA . ALA A 1 109 ? 5.445 -4.277 -1.297 1 96.75 109 ALA A CA 1
ATOM 855 C C . ALA A 1 109 ? 4.984 -5.598 -1.904 1 96.75 109 ALA A C 1
ATOM 857 O O . ALA A 1 109 ? 4.305 -6.391 -1.245 1 96.75 109 ALA A O 1
ATOM 858 N N . ILE A 1 110 ? 5.379 -5.832 -3.135 1 94.5 110 ILE A N 1
ATOM 859 C CA . ILE A 1 110 ? 4.98 -7.039 -3.85 1 94.5 110 ILE A CA 1
ATOM 860 C C . ILE A 1 110 ? 5.484 -8.273 -3.098 1 94.5 110 ILE A C 1
ATOM 862 O O . ILE A 1 110 ? 4.73 -9.219 -2.869 1 94.5 110 ILE A O 1
ATOM 866 N N . PHE A 1 111 ? 6.723 -8.266 -2.627 1 95.62 111 PHE A N 1
ATOM 867 C CA . PHE A 1 111 ? 7.328 -9.414 -1.96 1 95.62 111 PHE A CA 1
ATOM 868 C C . PHE A 1 111 ? 6.777 -9.57 -0.547 1 95.62 111 PHE A C 1
ATOM 870 O O . PHE A 1 111 ? 6.66 -10.688 -0.042 1 95.62 111 PHE A O 1
ATOM 877 N N . THR A 1 112 ? 6.355 -8.508 0.031 1 95.56 112 THR A N 1
ATOM 878 C CA . THR A 1 112 ? 5.816 -8.539 1.385 1 95.56 112 THR A CA 1
ATOM 879 C C . THR A 1 112 ? 4.383 -9.07 1.381 1 95.56 112 THR A C 1
ATOM 881 O O . THR A 1 112 ? 4 -9.852 2.252 1 95.56 112 THR A O 1
ATOM 884 N N . MET A 1 113 ? 3.611 -8.766 0.448 1 91.19 113 MET A N 1
ATOM 885 C CA . MET A 1 113 ? 2.18 -9.062 0.441 1 91.19 113 MET A CA 1
ATOM 886 C C . MET A 1 113 ? 1.926 -10.523 0.105 1 91.19 113 MET A C 1
ATOM 888 O O . MET A 1 113 ? 0.965 -11.117 0.596 1 91.19 113 MET A O 1
ATOM 892 N N . GLY A 1 114 ? 2.766 -11.148 -0.563 1 84.62 114 GLY A N 1
ATOM 893 C CA . GLY A 1 114 ? 2.348 -12.453 -1.061 1 84.62 114 GLY A CA 1
ATOM 894 C C . GLY A 1 114 ? 3.354 -13.547 -0.771 1 84.62 114 GLY A C 1
ATOM 895 O O . GLY A 1 114 ? 3.191 -14.68 -1.228 1 84.62 114 GLY A O 1
ATOM 896 N N . LEU A 1 115 ? 4.449 -13.273 0.066 1 91.06 115 LEU A N 1
ATOM 897 C CA . LEU A 1 115 ? 5.508 -14.281 0.06 1 91.06 115 LEU A CA 1
ATOM 898 C C . LEU A 1 115 ? 5.797 -14.773 1.474 1 91.06 115 LEU A C 1
ATOM 900 O O . LEU A 1 115 ? 6.641 -15.648 1.668 1 91.06 115 LEU A O 1
ATOM 904 N N . ALA A 1 116 ? 5.043 -14.258 2.455 1 89.5 116 ALA A N 1
ATOM 905 C CA . ALA A 1 116 ? 5.328 -14.625 3.84 1 89.5 116 ALA A CA 1
ATOM 906 C C . ALA A 1 116 ? 5.332 -16.141 4.02 1 89.5 116 ALA A C 1
ATOM 908 O O . ALA A 1 116 ? 6.207 -16.688 4.691 1 89.5 116 ALA A O 1
ATOM 909 N N . GLU A 1 117 ? 4.445 -16.828 3.385 1 90.5 117 GLU A N 1
ATOM 910 C CA . GLU A 1 117 ? 4.316 -18.266 3.541 1 90.5 117 GLU A CA 1
ATOM 911 C C . GLU A 1 117 ? 5.082 -19.016 2.453 1 90.5 117 GLU A C 1
ATOM 913 O O . GLU A 1 117 ? 5.738 -20.016 2.727 1 90.5 117 GLU A O 1
ATOM 918 N N . THR A 1 118 ? 5.09 -18.5 1.258 1 92.44 118 THR A N 1
ATOM 919 C CA . THR A 1 118 ? 5.598 -19.25 0.115 1 92.44 118 THR A CA 1
ATOM 920 C C . THR A 1 118 ? 7.109 -19.094 -0.013 1 92.44 118 THR A C 1
ATOM 922 O O . THR A 1 118 ? 7.789 -19.969 -0.545 1 92.44 118 THR A O 1
ATOM 925 N N . ASN A 1 119 ? 7.594 -17.984 0.414 1 95.19 119 ASN A N 1
ATOM 926 C CA . ASN A 1 119 ? 9.031 -17.734 0.361 1 95.19 119 ASN A CA 1
ATOM 927 C C . ASN A 1 119 ? 9.5 -16.891 1.549 1 95.19 119 ASN A C 1
ATOM 929 O O . ASN A 1 119 ? 9.781 -15.703 1.401 1 95.19 119 ASN A O 1
ATOM 933 N N . PRO A 1 120 ? 9.695 -17.516 2.678 1 95.12 120 PRO A N 1
ATOM 934 C CA . PRO A 1 120 ? 10.031 -16.797 3.91 1 95.12 120 PRO A CA 1
ATOM 935 C C . PRO A 1 120 ? 11.336 -16.016 3.803 1 95.12 120 PRO A C 1
ATOM 937 O O . PRO A 1 120 ? 11.484 -14.953 4.43 1 95.12 120 PRO A O 1
ATOM 940 N N . ARG A 1 121 ? 12.211 -16.5 3.059 1 96.06 121 ARG A N 1
ATOM 941 C CA . ARG A 1 121 ? 13.492 -15.805 2.922 1 96.06 121 ARG A CA 1
ATOM 942 C C . ARG A 1 121 ? 13.32 -14.469 2.201 1 96.06 121 ARG A C 1
ATOM 944 O O . ARG A 1 121 ? 13.805 -13.438 2.672 1 96.06 121 ARG A O 1
ATOM 951 N N . LEU A 1 122 ? 12.703 -14.461 1.04 1 97.06 122 LEU A N 1
ATOM 952 C CA . LEU A 1 122 ? 12.477 -13.227 0.295 1 97.06 122 LEU A CA 1
ATOM 953 C C . LEU A 1 122 ? 11.617 -12.258 1.095 1 97.06 122 LEU A C 1
ATOM 955 O O . LEU A 1 122 ? 11.82 -11.039 1.038 1 97.06 122 LEU A O 1
ATOM 959 N N . PHE A 1 123 ? 10.688 -12.773 1.836 1 96.75 123 PHE A N 1
ATOM 960 C CA . PHE A 1 123 ? 9.883 -11.961 2.748 1 96.75 123 PHE A CA 1
ATOM 961 C C . PHE A 1 123 ? 10.773 -11.273 3.777 1 96.75 123 PHE A C 1
ATOM 963 O O . PHE A 1 123 ? 10.648 -10.07 4.008 1 96.75 123 PHE A O 1
ATOM 970 N N . GLN A 1 124 ? 11.641 -12.008 4.34 1 97.62 124 GLN A N 1
ATOM 971 C CA . GLN A 1 124 ? 12.531 -11.484 5.367 1 97.62 124 GLN A CA 1
ATOM 972 C C . GLN A 1 124 ? 13.43 -10.383 4.805 1 97.62 124 GLN A C 1
ATOM 974 O O . GLN A 1 124 ? 13.688 -9.383 5.473 1 97.62 124 GLN A O 1
ATOM 979 N N . VAL A 1 125 ? 13.875 -10.586 3.611 1 97.81 125 VAL A N 1
ATOM 980 C CA . VAL A 1 125 ? 14.719 -9.57 2.975 1 97.81 125 VAL A CA 1
ATOM 981 C C . VAL A 1 125 ? 13.922 -8.289 2.777 1 97.81 125 VAL A C 1
ATOM 983 O O . VAL A 1 125 ? 14.422 -7.191 3.043 1 97.81 125 VAL A O 1
ATOM 986 N N . SER A 1 126 ? 12.734 -8.406 2.334 1 98.06 126 SER A N 1
ATOM 987 C CA . SER A 1 126 ? 11.867 -7.25 2.166 1 98.06 126 SER A CA 1
ATOM 988 C C . SER A 1 126 ? 11.609 -6.555 3.5 1 98.06 126 SER A C 1
ATOM 990 O O . SER A 1 126 ? 11.625 -5.324 3.576 1 98.06 126 SER A O 1
ATOM 992 N N . GLN A 1 127 ? 11.375 -7.34 4.555 1 98.06 127 GLN A N 1
ATOM 993 C CA . GLN A 1 127 ? 11.203 -6.809 5.902 1 98.06 127 GLN A CA 1
ATOM 994 C C . GLN A 1 127 ? 12.406 -5.969 6.324 1 98.06 127 GLN A C 1
ATOM 996 O O . GLN A 1 127 ? 12.242 -4.879 6.879 1 98.06 127 GLN A O 1
ATOM 1001 N N . GLU A 1 128 ? 13.508 -6.469 6.047 1 98.38 128 GLU A N 1
ATOM 1002 C CA . GLU A 1 128 ? 14.742 -5.781 6.418 1 98.38 128 GLU A CA 1
ATOM 1003 C C . GLU A 1 128 ? 14.867 -4.445 5.691 1 98.38 128 GLU A C 1
ATOM 1005 O O . GLU A 1 128 ? 15.273 -3.443 6.285 1 98.38 128 GLU A O 1
ATOM 1010 N N . TYR A 1 129 ? 14.516 -4.426 4.445 1 98.56 129 TYR A N 1
ATOM 1011 C CA . TYR A 1 129 ? 14.602 -3.188 3.682 1 98.56 129 TYR A CA 1
ATOM 1012 C C . TYR A 1 129 ? 13.586 -2.166 4.184 1 98.56 129 TYR A C 1
ATOM 1014 O O . TYR A 1 129 ? 13.891 -0.974 4.273 1 98.56 129 TYR A O 1
ATOM 1022 N N . PHE A 1 130 ? 12.414 -2.615 4.543 1 98.75 130 PHE A N 1
ATOM 1023 C CA . PHE A 1 130 ? 11.438 -1.707 5.137 1 98.75 130 PHE A CA 1
ATOM 1024 C C . PHE A 1 130 ? 11.938 -1.172 6.473 1 98.75 130 PHE A C 1
ATOM 1026 O O . PHE A 1 130 ? 11.766 0.009 6.781 1 98.75 130 PHE A O 1
ATOM 1033 N N . GLN A 1 131 ? 12.547 -2.041 7.273 1 98.62 131 GLN A N 1
ATOM 1034 C CA . GLN A 1 131 ? 13.102 -1.624 8.555 1 98.62 131 GLN A CA 1
ATOM 1035 C C . GLN A 1 131 ? 14.203 -0.584 8.367 1 98.62 131 GLN A C 1
ATOM 1037 O O . GLN A 1 131 ? 14.258 0.408 9.102 1 98.62 131 GLN A O 1
ATOM 1042 N N . ASP A 1 132 ? 15.031 -0.841 7.449 1 98.38 132 ASP A N 1
ATOM 1043 C CA . ASP A 1 132 ? 16.109 0.096 7.145 1 98.38 132 ASP A CA 1
ATOM 1044 C C . ASP A 1 132 ? 15.555 1.445 6.695 1 98.38 132 ASP A C 1
ATOM 1046 O O . ASP A 1 132 ? 16 2.494 7.156 1 98.38 132 ASP A O 1
ATOM 1050 N N . TRP A 1 133 ? 14.625 1.438 5.797 1 98.5 133 TRP A N 1
ATOM 1051 C CA . TRP A 1 133 ? 13.992 2.65 5.281 1 98.5 133 TRP A CA 1
ATOM 1052 C C . TRP A 1 133 ? 13.328 3.436 6.406 1 98.5 133 TRP A C 1
ATOM 1054 O O . TRP A 1 133 ? 13.539 4.645 6.535 1 98.5 133 TRP A O 1
ATOM 1064 N N . ARG A 1 134 ? 12.562 2.76 7.215 1 98.69 134 ARG A N 1
ATOM 1065 C CA . ARG A 1 134 ? 11.906 3.355 8.375 1 98.69 134 ARG A CA 1
ATOM 1066 C C . ARG A 1 134 ? 12.922 3.994 9.312 1 98.69 134 ARG A C 1
ATOM 1068 O O . ARG A 1 134 ? 12.727 5.121 9.773 1 98.69 134 ARG A O 1
ATOM 1075 N N . GLY A 1 135 ? 13.953 3.234 9.617 1 98.62 135 GLY A N 1
ATOM 1076 C CA . GLY A 1 135 ? 14.984 3.754 10.492 1 98.62 135 GLY A CA 1
ATOM 1077 C C . GLY A 1 135 ? 15.648 5.008 9.953 1 98.62 135 GLY A C 1
ATOM 1078 O O . GLY A 1 135 ? 15.891 5.957 10.703 1 98.62 135 GLY A O 1
ATOM 1079 N N . GLN A 1 136 ? 15.938 5.035 8.688 1 97.88 136 GLN A N 1
ATOM 1080 C CA . GLN A 1 136 ? 16.547 6.199 8.055 1 97.88 136 GLN A CA 1
ATOM 1081 C C . GLN A 1 136 ? 15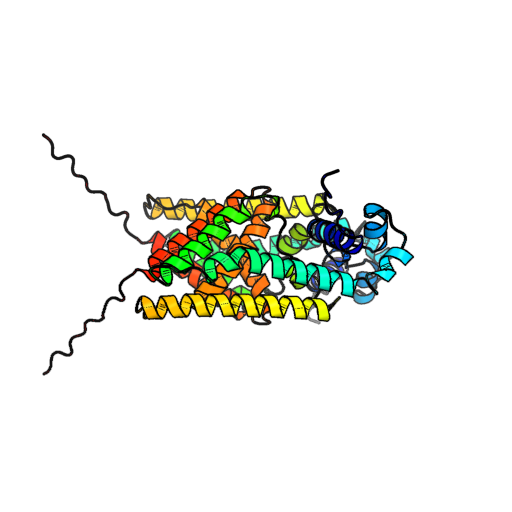.633 7.418 8.148 1 97.88 136 GLN A C 1
ATOM 1083 O O . GLN A 1 136 ? 16.094 8.523 8.43 1 97.88 136 GLN A O 1
ATOM 1088 N N . LEU A 1 137 ? 14.383 7.254 7.922 1 98.62 137 LEU A N 1
ATOM 1089 C CA . LEU A 1 137 ? 13.422 8.352 7.977 1 98.62 137 LEU A CA 1
ATOM 1090 C C . LEU A 1 137 ? 13.266 8.859 9.406 1 98.62 137 LEU A C 1
ATOM 1092 O O . LEU A 1 137 ? 13.18 10.07 9.633 1 98.62 137 LEU A O 1
ATOM 1096 N N . ILE A 1 138 ? 13.203 7.941 10.367 1 98.75 138 ILE A N 1
ATOM 1097 C CA . ILE A 1 138 ? 13.102 8.336 11.773 1 98.75 138 ILE A CA 1
ATOM 1098 C C . ILE A 1 138 ? 14.312 9.172 12.164 1 98.75 138 ILE A C 1
ATOM 1100 O O . ILE A 1 138 ? 14.172 10.203 12.828 1 98.75 138 ILE A O 1
ATOM 1104 N N . ASP A 1 139 ? 15.445 8.734 11.711 1 98.25 139 ASP A N 1
ATOM 1105 C CA . ASP A 1 139 ? 16.656 9.492 11.992 1 98.25 139 ASP A CA 1
ATOM 1106 C C . ASP A 1 139 ? 16.594 10.891 11.398 1 98.25 139 ASP A C 1
ATOM 1108 O O . ASP A 1 139 ? 16.938 11.875 12.055 1 98.25 139 ASP A O 1
ATOM 1112 N N . MET A 1 140 ? 16.188 11 10.133 1 97.94 140 MET A N 1
ATOM 1113 C CA . MET A 1 140 ? 16.047 12.297 9.477 1 97.94 140 MET A CA 1
ATOM 1114 C C . MET A 1 140 ? 15.07 13.195 10.242 1 97.94 140 MET A C 1
ATOM 1116 O O . MET A 1 140 ? 15.359 14.367 10.484 1 97.94 140 MET A O 1
ATOM 1120 N N . LEU A 1 141 ? 13.977 12.664 10.625 1 98.62 141 LEU A N 1
ATOM 1121 C CA . LEU A 1 141 ? 12.93 13.422 11.305 1 98.62 141 LEU A CA 1
ATOM 1122 C C . LEU A 1 141 ? 13.367 13.797 12.719 1 98.62 141 LEU A C 1
ATOM 1124 O O . LEU A 1 141 ? 13 14.867 13.219 1 98.62 141 LEU A O 1
ATOM 1128 N N . SER A 1 142 ? 14.148 12.898 13.359 1 98.12 142 SER A N 1
ATOM 1129 C CA . SER A 1 142 ? 14.703 13.211 14.672 1 98.12 142 SER A CA 1
ATOM 1130 C C . SER A 1 142 ? 15.641 14.406 14.609 1 98.12 142 SER A C 1
ATOM 1132 O O . SER A 1 142 ? 15.648 15.242 15.523 1 98.12 142 SER A O 1
ATOM 1134 N N . GLN A 1 143 ? 16.438 14.492 13.602 1 97.62 143 GLN A N 1
ATOM 1135 C CA . GLN A 1 143 ? 17.312 15.641 13.414 1 97.62 143 GLN A CA 1
ATOM 1136 C C . GLN A 1 143 ? 16.531 16.922 13.211 1 97.62 143 GLN A C 1
ATOM 1138 O O . GLN A 1 143 ? 16.891 17.984 13.742 1 97.62 143 GLN A O 1
ATOM 1143 N N . VAL A 1 144 ? 15.469 16.844 12.445 1 97.75 144 VAL A N 1
ATOM 1144 C CA . VAL A 1 144 ? 14.594 17.984 12.242 1 97.75 144 VAL A CA 1
ATOM 1145 C C . VAL A 1 144 ? 13.969 18.406 13.57 1 97.75 144 VAL A C 1
ATOM 1147 O O . VAL A 1 144 ? 13.914 19.594 13.891 1 97.75 144 VAL A O 1
ATOM 1150 N N . LYS A 1 145 ? 13.492 17.406 14.312 1 96.94 145 LYS A N 1
ATOM 1151 C CA . LYS A 1 145 ? 12.891 17.656 15.617 1 96.94 145 LYS A CA 1
ATOM 1152 C C . LYS A 1 145 ? 13.852 18.406 16.531 1 96.94 145 LYS A C 1
ATOM 1154 O O . LYS A 1 145 ? 13.461 19.359 17.203 1 96.94 145 LYS A O 1
ATOM 1159 N N . GLU A 1 146 ? 15.039 17.969 16.562 1 96 146 GLU A N 1
ATOM 1160 C CA . GLU A 1 146 ? 16.062 18.609 17.391 1 96 146 GLU A CA 1
ATOM 1161 C C . GLU A 1 146 ? 16.375 20.016 16.906 1 96 146 GLU A C 1
ATOM 1163 O O . GLU A 1 146 ? 16.422 20.953 17.703 1 96 146 GLU A O 1
ATOM 1168 N N . GLU A 1 147 ? 16.547 20.156 15.633 1 95.62 147 GLU A N 1
ATOM 1169 C CA . GLU A 1 147 ? 16.906 21.438 15.031 1 95.62 147 GL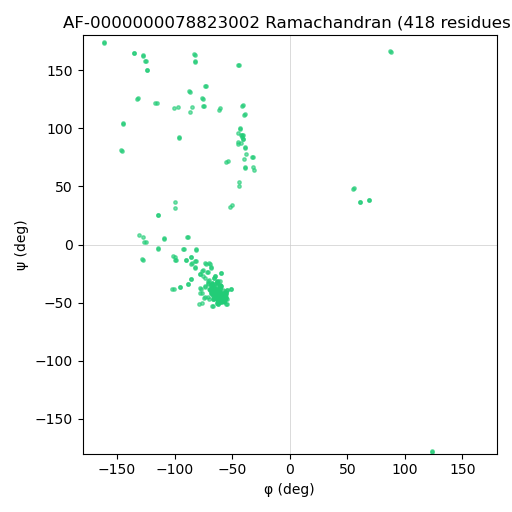U A CA 1
ATOM 1170 C C . GLU A 1 147 ? 15.797 22.469 15.242 1 95.62 147 GLU A C 1
ATOM 1172 O O . GLU A 1 147 ? 16.078 23.641 15.508 1 95.62 147 GLU A O 1
ATOM 1177 N N . GLN A 1 148 ? 14.586 22.016 15.117 1 94.88 148 GLN A N 1
ATOM 1178 C CA . GLN A 1 148 ? 13.438 22.922 15.172 1 94.88 148 GLN A CA 1
ATOM 1179 C C . GLN A 1 148 ? 12.891 23.031 16.594 1 94.88 148 GLN A C 1
ATOM 1181 O O . GLN A 1 148 ? 11.922 23.75 16.828 1 94.88 148 GLN A O 1
ATOM 1186 N N . HIS A 1 149 ? 13.422 22.281 17.562 1 94.19 149 HIS A N 1
ATOM 1187 C CA . HIS A 1 149 ? 12.992 22.281 18.953 1 94.19 149 HIS A CA 1
ATOM 1188 C C . HIS A 1 149 ? 11.5 21.969 19.078 1 94.19 149 HIS A C 1
ATOM 1190 O O . HIS A 1 149 ? 10.766 22.688 19.766 1 94.19 149 HIS A O 1
ATOM 1196 N N . LEU A 1 150 ? 11.156 20.922 18.375 1 92.06 150 LEU A N 1
ATOM 1197 C CA . LEU A 1 150 ? 9.75 20.531 18.344 1 92.06 150 LEU A CA 1
ATOM 1198 C C . LEU A 1 150 ? 9.414 19.625 19.516 1 92.06 150 LEU A C 1
ATOM 1200 O O . LEU A 1 150 ? 9.938 18.5 19.609 1 92.06 150 LEU A O 1
ATOM 1204 N N . ALA A 1 151 ? 8.578 20.031 20.453 1 84.5 151 ALA A N 1
ATOM 1205 C CA . ALA A 1 151 ? 8.266 19.25 21.656 1 84.5 151 ALA A CA 1
ATOM 1206 C C . ALA A 1 151 ? 7.32 18.094 21.328 1 84.5 151 ALA A C 1
ATOM 1208 O O . ALA A 1 151 ? 7.59 16.953 21.672 1 84.5 151 ALA A O 1
ATOM 1209 N N . ALA A 1 152 ? 6.227 18.297 20.656 1 86.69 152 ALA A N 1
ATOM 1210 C CA . ALA A 1 152 ? 5.18 17.312 20.453 1 86.69 152 ALA A CA 1
ATOM 1211 C C . ALA A 1 152 ? 5.297 16.656 19.078 1 86.69 152 ALA A C 1
ATOM 1213 O O . ALA A 1 152 ? 4.395 15.93 18.656 1 86.69 152 ALA A O 1
ATOM 1214 N N . PHE A 1 153 ? 6.434 16.531 18.609 1 93.69 153 PHE A N 1
ATOM 1215 C CA . PHE A 1 153 ? 6.664 15.984 17.281 1 93.69 153 PHE A CA 1
ATOM 1216 C C . PHE A 1 153 ? 7.012 14.5 17.359 1 93.69 153 PHE A C 1
ATOM 1218 O O . PHE A 1 153 ? 7.996 14.117 17.984 1 93.69 153 PHE A O 1
ATOM 1225 N N . ASP A 1 154 ? 6.195 13.625 16.766 1 97.31 154 ASP A N 1
ATOM 1226 C CA . ASP A 1 154 ? 6.375 12.18 16.797 1 97.31 154 ASP A CA 1
ATOM 1227 C C . ASP A 1 154 ? 7.098 11.688 15.539 1 97.31 154 ASP A C 1
ATOM 1229 O O . ASP A 1 154 ? 6.461 11.336 14.547 1 97.31 154 ASP A O 1
ATOM 1233 N N . GLU A 1 155 ? 8.422 11.586 15.594 1 98 155 GLU A N 1
ATOM 1234 C CA . GLU A 1 155 ? 9.258 11.25 14.438 1 98 155 GLU A CA 1
ATOM 1235 C C . GLU A 1 155 ? 8.891 9.875 13.883 1 98 155 GLU A C 1
ATOM 1237 O O . GLU A 1 155 ? 8.922 9.664 12.664 1 98 155 GLU A O 1
ATOM 1242 N N . THR A 1 156 ? 8.523 8.938 14.789 1 98.56 156 THR A N 1
ATOM 1243 C CA . THR A 1 156 ? 8.156 7.594 14.359 1 98.56 156 THR A CA 1
ATOM 1244 C C . THR A 1 156 ? 6.863 7.617 13.555 1 98.56 156 THR A C 1
ATOM 1246 O O . THR A 1 156 ? 6.797 7.062 12.453 1 98.56 156 THR A O 1
ATOM 1249 N N . ALA A 1 157 ? 5.852 8.305 14.031 1 98.75 157 ALA A N 1
ATOM 1250 C CA . ALA A 1 157 ? 4.562 8.383 13.352 1 98.75 157 ALA A CA 1
ATOM 1251 C C . ALA A 1 157 ? 4.699 9.055 11.984 1 98.75 157 ALA A C 1
ATOM 1253 O O . ALA A 1 157 ? 4.113 8.602 11 1 98.75 157 ALA A O 1
ATOM 1254 N N . TRP A 1 158 ? 5.484 10.102 11.93 1 98.81 158 TRP A N 1
ATOM 1255 C CA . TRP A 1 158 ? 5.652 10.82 10.672 1 98.81 158 TRP A CA 1
ATOM 1256 C C . TRP A 1 158 ? 6.434 9.984 9.664 1 98.81 158 TRP A C 1
ATOM 1258 O O . TRP A 1 158 ? 6.152 10.031 8.461 1 98.81 158 TRP A O 1
ATOM 1268 N N . ALA A 1 159 ? 7.465 9.242 10.133 1 98.94 159 ALA A N 1
ATOM 1269 C CA . ALA A 1 159 ? 8.219 8.359 9.242 1 98.94 159 ALA A CA 1
ATOM 1270 C C . ALA A 1 159 ? 7.316 7.27 8.672 1 98.94 159 ALA A C 1
ATOM 1272 O O . ALA A 1 159 ? 7.32 7.027 7.461 1 98.94 159 ALA A O 1
ATOM 1273 N N . GLU A 1 160 ? 6.539 6.645 9.516 1 98.94 160 GLU A N 1
ATOM 1274 C CA . GLU A 1 160 ? 5.648 5.566 9.102 1 98.94 160 GLU A CA 1
ATOM 1275 C C . GLU A 1 160 ? 4.531 6.09 8.203 1 98.94 160 GLU A C 1
ATOM 1277 O O . GLU A 1 160 ? 4.129 5.414 7.25 1 98.94 160 GLU A O 1
ATOM 1282 N N . LEU A 1 161 ? 4.055 7.285 8.5 1 98.94 161 LEU A N 1
ATOM 1283 C CA . LEU A 1 161 ? 3.051 7.895 7.633 1 98.94 161 LEU A CA 1
ATOM 1284 C C . LEU A 1 161 ? 3.617 8.148 6.238 1 98.94 161 LEU A C 1
ATOM 1286 O O . LEU A 1 161 ? 2.92 7.969 5.238 1 98.94 161 LEU A O 1
ATOM 1290 N N . TYR A 1 162 ? 4.859 8.562 6.121 1 98.94 162 TYR A N 1
ATOM 1291 C CA . TYR A 1 162 ? 5.453 8.766 4.805 1 98.94 162 TYR A CA 1
ATOM 1292 C C . TYR A 1 162 ? 5.504 7.461 4.023 1 98.94 162 TYR A C 1
ATOM 1294 O O . TYR A 1 162 ? 5.086 7.406 2.863 1 98.94 162 TYR A O 1
ATOM 1302 N N . ILE A 1 163 ? 6.043 6.438 4.66 1 98.94 163 ILE A N 1
ATOM 1303 C CA . ILE A 1 163 ? 6.176 5.141 4 1 98.94 163 ILE A CA 1
ATOM 1304 C C . ILE A 1 163 ? 4.801 4.637 3.57 1 98.94 163 ILE A C 1
ATOM 1306 O O . ILE A 1 163 ? 4.617 4.223 2.424 1 98.94 163 ILE A O 1
ATOM 1310 N N . ALA A 1 164 ? 3.857 4.703 4.492 1 98.88 164 ALA A N 1
ATOM 1311 C CA . ALA A 1 164 ? 2.494 4.27 4.191 1 98.88 164 ALA A CA 1
ATOM 1312 C C . ALA A 1 164 ? 1.913 5.062 3.025 1 98.88 164 ALA A C 1
ATOM 1314 O O . ALA A 1 164 ? 1.298 4.492 2.121 1 98.88 164 ALA A O 1
ATOM 1315 N N . THR A 1 165 ? 2.121 6.375 3.047 1 98.88 165 THR A N 1
ATOM 1316 C CA . THR A 1 165 ? 1.599 7.242 1.998 1 98.88 165 THR A CA 1
ATOM 1317 C C . THR A 1 165 ? 2.189 6.867 0.642 1 98.88 165 THR A C 1
ATOM 1319 O O . THR A 1 165 ? 1.454 6.672 -0.329 1 98.88 165 THR A O 1
ATOM 1322 N N . LEU A 1 166 ? 3.473 6.73 0.562 1 98.75 166 LEU A N 1
ATOM 1323 C CA . LEU A 1 166 ? 4.102 6.422 -0.717 1 98.75 166 LEU A CA 1
ATOM 1324 C C . LEU A 1 166 ? 3.633 5.066 -1.237 1 98.75 166 LEU A C 1
ATOM 1326 O O . LEU A 1 166 ? 3.201 4.953 -2.387 1 98.75 166 LEU A O 1
ATOM 1330 N N . GLU A 1 167 ? 3.709 4.051 -0.4 1 98.5 167 GLU A N 1
ATOM 1331 C CA . GLU A 1 167 ? 3.305 2.707 -0.804 1 98.5 167 GLU A CA 1
ATOM 1332 C C . GLU A 1 167 ? 1.834 2.67 -1.207 1 98.5 167 GLU A C 1
ATOM 1334 O O . GLU A 1 167 ? 1.483 2.104 -2.244 1 98.5 167 GLU A O 1
ATOM 1339 N N . GLY A 1 168 ? 0.984 3.287 -0.348 1 98.75 168 GLY A N 1
ATOM 1340 C CA . GLY A 1 168 ? -0.44 3.312 -0.643 1 98.75 168 GLY A CA 1
ATOM 1341 C C . GLY A 1 168 ? -0.783 4.145 -1.862 1 98.75 168 GLY A C 1
ATOM 1342 O O . GLY A 1 168 ? -1.725 3.83 -2.592 1 98.75 168 GLY A O 1
ATOM 1343 N N . ALA A 1 169 ? -0.049 5.227 -2.094 1 98.75 169 ALA A N 1
ATOM 1344 C CA . ALA A 1 169 ? -0.289 6.078 -3.254 1 98.75 169 ALA A CA 1
ATOM 1345 C C . ALA A 1 169 ? 0.077 5.359 -4.551 1 98.75 169 ALA A C 1
ATOM 1347 O O . ALA A 1 169 ? -0.614 5.496 -5.562 1 98.75 169 ALA A O 1
ATOM 1348 N N . LEU A 1 170 ? 1.17 4.656 -4.531 1 97.94 170 LEU A N 1
ATOM 1349 C CA . LEU A 1 170 ? 1.542 3.871 -5.703 1 97.94 170 LEU A CA 1
ATOM 1350 C C . LEU A 1 170 ? 0.461 2.848 -6.035 1 97.94 170 LEU A C 1
ATOM 1352 O O . LEU A 1 170 ? 0.101 2.676 -7.203 1 97.94 170 LEU A O 1
ATOM 1356 N N . LEU A 1 171 ? -0.034 2.176 -5.035 1 97.88 171 LEU A N 1
ATOM 1357 C CA . LEU A 1 171 ? -1.115 1.212 -5.207 1 97.88 171 LEU A CA 1
ATOM 1358 C C . LEU A 1 171 ? -2.357 1.886 -5.781 1 97.88 171 LEU A C 1
ATOM 1360 O O . LEU A 1 171 ? -2.938 1.4 -6.758 1 97.88 171 LEU A O 1
ATOM 1364 N N . LEU A 1 172 ? -2.74 2.979 -5.176 1 98.5 172 LEU A N 1
ATOM 1365 C CA . LEU A 1 172 ? -3.939 3.684 -5.613 1 98.5 172 LEU A CA 1
ATOM 1366 C C . LEU A 1 172 ? -3.766 4.227 -7.023 1 98.5 172 LEU A C 1
ATOM 1368 O O . LEU A 1 172 ? -4.703 4.207 -7.824 1 98.5 172 LEU A O 1
ATOM 1372 N N . ALA A 1 173 ? -2.602 4.754 -7.328 1 98 173 ALA A N 1
ATOM 1373 C CA . ALA A 1 173 ? -2.311 5.242 -8.672 1 98 173 ALA A CA 1
ATOM 1374 C C . ALA A 1 173 ? -2.49 4.137 -9.711 1 98 173 ALA A C 1
ATOM 1376 O O . ALA A 1 173 ? -3.035 4.371 -10.789 1 98 173 ALA A O 1
ATOM 1377 N N . LYS A 1 174 ? -2.014 2.973 -9.391 1 96 174 LYS A N 1
ATOM 1378 C CA . LYS A 1 174 ? -2.197 1.83 -10.281 1 96 174 LYS A CA 1
ATOM 1379 C C . LYS A 1 174 ? -3.678 1.508 -10.469 1 96 174 LYS A C 1
ATOM 1381 O O . LYS A 1 174 ? -4.137 1.293 -11.586 1 96 174 LYS A O 1
ATOM 1386 N N . ALA A 1 175 ? -4.414 1.478 -9.367 1 97.31 175 ALA A N 1
ATOM 1387 C CA . ALA A 1 175 ? -5.844 1.19 -9.43 1 97.31 175 ALA A CA 1
ATOM 1388 C C . ALA A 1 175 ? -6.578 2.223 -10.281 1 97.31 175 ALA A C 1
ATOM 1390 O O . ALA A 1 175 ? -7.512 1.883 -11.008 1 97.31 175 ALA A O 1
ATOM 1391 N N . MET A 1 176 ? -6.082 3.438 -10.172 1 97.06 176 MET A N 1
ATOM 1392 C CA . MET A 1 176 ? -6.773 4.535 -10.844 1 97.06 176 MET A CA 1
ATOM 1393 C C . MET A 1 176 ? -6.234 4.734 -12.258 1 97.06 176 MET A C 1
ATOM 1395 O O . MET A 1 176 ? -6.84 5.438 -13.07 1 97.06 176 MET A O 1
ATOM 1399 N N . GLY A 1 177 ? -5.129 4.16 -12.602 1 94.75 177 GLY A N 1
ATOM 1400 C CA . GLY A 1 177 ? -4.461 4.473 -13.859 1 94.75 177 GLY A CA 1
ATOM 1401 C C . GLY A 1 177 ? -4.043 5.926 -13.961 1 94.75 177 GLY A C 1
ATOM 1402 O O . GLY A 1 177 ? -4.176 6.539 -15.023 1 94.75 177 GLY A O 1
ATOM 1403 N N . ASP A 1 178 ? -3.613 6.539 -12.836 1 96.38 178 ASP A N 1
ATOM 1404 C CA . ASP A 1 178 ? -3.309 7.965 -12.75 1 96.38 178 ASP A CA 1
ATOM 1405 C C . ASP A 1 178 ? -2.131 8.219 -11.812 1 96.38 178 ASP A C 1
ATOM 1407 O O . ASP A 1 178 ? -2.309 8.305 -10.594 1 96.38 178 ASP A O 1
ATOM 1411 N N . THR A 1 179 ? -0.93 8.508 -12.391 1 95.75 179 THR A N 1
ATOM 1412 C CA . THR A 1 179 ? 0.271 8.688 -11.586 1 95.75 179 THR A CA 1
ATOM 1413 C C . THR A 1 179 ? 0.188 9.977 -10.773 1 95.75 179 THR A C 1
ATOM 1415 O O . THR A 1 179 ? 0.937 10.164 -9.812 1 95.75 179 THR A O 1
ATOM 1418 N N . LYS A 1 180 ? -0.713 10.922 -11.094 1 97 180 LYS A N 1
ATOM 1419 C CA . LYS A 1 180 ? -0.821 12.188 -10.391 1 97 180 LYS A CA 1
ATOM 1420 C C . LYS A 1 180 ? -1.342 11.984 -8.969 1 97 180 LYS A C 1
ATOM 1422 O O . LYS A 1 180 ? -1.215 12.875 -8.117 1 97 180 LYS A O 1
ATOM 1427 N N . VAL A 1 181 ? -1.985 10.828 -8.727 1 98.12 181 VAL A N 1
ATOM 1428 C CA . VAL A 1 181 ? -2.451 10.484 -7.383 1 98.12 181 VAL A CA 1
ATOM 1429 C C . VAL A 1 181 ? -1.278 10.516 -6.406 1 98.12 181 VAL A C 1
ATOM 1431 O O . VAL A 1 181 ? -1.399 11.039 -5.297 1 98.12 181 VAL A O 1
ATOM 1434 N N . THR A 1 182 ? -0.101 9.945 -6.84 1 98.56 182 THR A N 1
ATOM 1435 C CA . THR A 1 182 ? 1.073 9.891 -5.977 1 98.56 182 THR A CA 1
ATOM 1436 C C . THR A 1 182 ? 1.565 11.297 -5.645 1 98.56 182 THR A C 1
ATOM 1438 O O . THR A 1 182 ? 1.857 11.602 -4.488 1 98.56 182 THR A O 1
ATOM 1441 N N . ALA A 1 183 ? 1.572 12.133 -6.652 1 98.12 183 ALA A N 1
ATOM 1442 C CA . ALA A 1 183 ? 2.025 13.508 -6.445 1 98.12 183 ALA A CA 1
ATOM 1443 C C . ALA A 1 183 ? 1.074 14.266 -5.527 1 98.12 183 ALA A C 1
ATOM 1445 O O . ALA A 1 183 ? 1.515 14.992 -4.633 1 98.12 183 ALA A O 1
ATOM 1446 N N . ARG A 1 184 ? -0.23 14.117 -5.738 1 98.12 184 ARG A N 1
ATOM 1447 C CA . ARG A 1 184 ? -1.23 14.812 -4.938 1 98.12 184 ARG A CA 1
ATOM 1448 C C . ARG A 1 184 ? -1.143 14.398 -3.473 1 98.12 184 ARG A C 1
ATOM 1450 O O . ARG A 1 184 ? -1.156 15.25 -2.58 1 98.12 184 ARG A O 1
ATOM 1457 N N . THR A 1 185 ? -0.995 13.125 -3.201 1 98.69 185 THR A N 1
ATOM 1458 C CA . THR A 1 185 ? -0.967 12.594 -1.844 1 98.69 185 THR A CA 1
ATOM 1459 C C . THR A 1 185 ? 0.324 12.984 -1.133 1 98.69 185 THR A C 1
ATOM 1461 O O . THR A 1 185 ? 0.292 13.469 0.001 1 98.69 185 THR A O 1
ATOM 1464 N N . LEU A 1 186 ? 1.466 12.844 -1.8 1 98.81 186 LEU A N 1
ATOM 1465 C CA . LEU A 1 186 ? 2.75 13.18 -1.192 1 98.81 186 LEU A CA 1
ATOM 1466 C C . LEU A 1 186 ? 2.871 14.68 -0.971 1 98.81 186 LEU A C 1
ATOM 1468 O O . LEU A 1 186 ? 3.49 15.117 0.001 1 98.81 186 LEU A O 1
ATOM 1472 N N . SER A 1 187 ? 2.309 15.453 -1.9 1 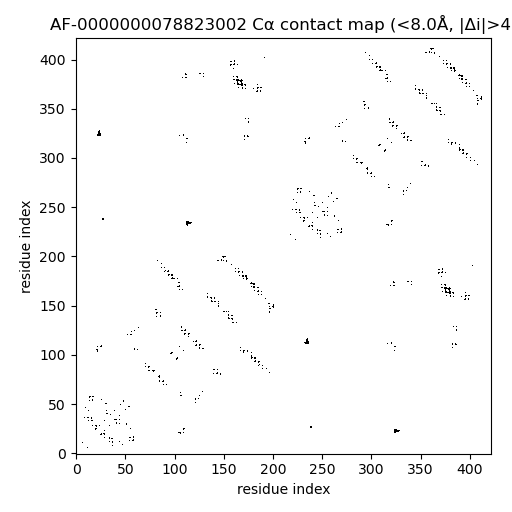98.81 187 SER A N 1
ATOM 1473 C CA . SER A 1 187 ? 2.336 16.906 -1.726 1 98.81 187 SER A CA 1
ATOM 1474 C C . SER A 1 187 ? 1.556 17.328 -0.484 1 98.81 187 SER A C 1
ATOM 1476 O O . SER A 1 187 ? 1.977 18.234 0.243 1 98.81 187 SER A O 1
ATOM 1478 N N . LEU A 1 188 ? 0.431 16.703 -0.272 1 98.81 188 LEU A N 1
ATOM 1479 C CA . LEU A 1 188 ? -0.329 17 0.935 1 98.81 188 LEU A CA 1
ATOM 1480 C C . LEU A 1 188 ? 0.429 16.562 2.182 1 98.81 188 LEU A C 1
ATOM 1482 O O . LEU A 1 188 ? 0.458 17.281 3.184 1 98.81 188 LEU A O 1
ATOM 1486 N N . TYR A 1 189 ? 1.062 15.391 2.166 1 98.88 189 TYR A N 1
ATOM 1487 C CA . TYR A 1 189 ? 1.911 14.953 3.27 1 98.88 189 TYR A CA 1
ATOM 1488 C C . TYR A 1 189 ? 2.98 15.992 3.578 1 98.88 189 TYR A C 1
ATOM 1490 O O . TYR A 1 189 ? 3.174 16.375 4.734 1 98.88 189 TYR A O 1
ATOM 1498 N N . LYS A 1 190 ? 3.662 16.375 2.502 1 98.81 190 LYS A N 1
ATOM 1499 C CA . LYS A 1 190 ? 4.738 17.344 2.656 1 98.81 190 LYS A CA 1
ATOM 1500 C C . LYS A 1 190 ? 4.219 18.641 3.287 1 98.81 190 LYS A C 1
ATOM 1502 O O . LYS A 1 190 ? 4.844 19.172 4.203 1 98.81 190 LYS A O 1
ATOM 1507 N N . GLN A 1 191 ? 3.133 19.109 2.789 1 97.88 191 GLN A N 1
ATOM 1508 C CA . GLN A 1 191 ? 2.527 20.328 3.311 1 97.88 191 GLN A CA 1
ATOM 1509 C C . GLN A 1 191 ? 2.234 20.203 4.805 1 97.88 191 GLN A C 1
ATOM 1511 O O . GLN A 1 191 ? 2.547 21.109 5.582 1 97.88 191 GLN A O 1
ATOM 1516 N N . GLN A 1 192 ? 1.645 19.062 5.23 1 97.12 192 GLN A N 1
ATOM 1517 C CA . GLN A 1 192 ? 1.308 18.844 6.633 1 97.12 192 GLN A CA 1
ATOM 1518 C C . GLN A 1 192 ? 2.564 18.719 7.492 1 97.12 192 GLN A C 1
ATOM 1520 O O . GLN A 1 192 ? 2.623 19.266 8.594 1 97.12 192 GLN A O 1
ATOM 1525 N N . LEU A 1 193 ? 3.559 18 6.98 1 98.06 193 LEU A N 1
ATOM 1526 C CA . LEU A 1 193 ? 4.805 17.828 7.719 1 98.06 193 LEU A CA 1
ATOM 1527 C C . LEU A 1 193 ? 5.5 19.172 7.934 1 98.06 193 LEU A C 1
ATOM 1529 O O . LEU A 1 193 ? 5.965 19.453 9.039 1 98.06 193 LEU A O 1
ATOM 1533 N N . LEU A 1 194 ? 5.59 19.938 6.875 1 96.81 194 LEU A N 1
ATOM 1534 C CA . LEU A 1 194 ? 6.266 21.234 6.98 1 96.81 194 LEU A CA 1
ATOM 1535 C C . LEU A 1 194 ? 5.523 22.156 7.938 1 96.81 194 LEU A C 1
ATOM 1537 O O . LEU A 1 194 ? 6.145 22.906 8.703 1 96.81 194 LEU A O 1
ATOM 1541 N N . ALA A 1 195 ? 4.18 22.109 7.914 1 94.38 195 ALA A N 1
ATOM 1542 C CA . ALA A 1 195 ? 3.393 22.891 8.859 1 94.38 195 ALA A CA 1
ATOM 1543 C C . ALA A 1 195 ? 3.67 22.453 10.297 1 94.38 195 ALA A C 1
ATOM 1545 O O . ALA A 1 195 ? 3.832 23.297 11.188 1 94.38 195 ALA A O 1
ATOM 1546 N N . ALA A 1 196 ? 3.777 21.172 10.531 1 94.94 196 ALA A N 1
ATOM 1547 C CA . ALA A 1 196 ? 4.02 20.641 11.867 1 94.94 196 ALA A CA 1
ATOM 1548 C C . ALA A 1 196 ? 5.438 20.953 12.344 1 94.94 196 ALA A C 1
ATOM 1550 O O . ALA A 1 196 ? 5.668 21.156 13.539 1 94.94 196 ALA A O 1
ATOM 1551 N N . ALA A 1 197 ? 6.309 21.031 11.406 1 95.12 197 ALA A N 1
ATOM 1552 C CA . ALA A 1 197 ? 7.719 21.156 11.742 1 95.12 197 ALA A CA 1
ATOM 1553 C C . ALA A 1 197 ? 8.094 22.625 11.961 1 95.12 197 ALA A C 1
ATOM 1555 O O . ALA A 1 197 ? 9.18 22.938 12.453 1 95.12 197 ALA A O 1
ATOM 1556 N N . THR A 1 198 ? 7.199 23.516 11.602 1 91.31 198 THR A N 1
ATOM 1557 C CA . THR A 1 198 ? 7.516 24.938 11.734 1 91.31 198 THR A CA 1
ATOM 1558 C C . THR A 1 198 ? 6.617 25.594 12.773 1 91.31 198 THR A C 1
ATOM 1560 O O . THR A 1 198 ? 6.707 26.812 13.008 1 91.31 198 THR A O 1
ATOM 1563 N N . GLN A 1 199 ? 5.672 24.844 13.352 1 79.44 199 GLN A N 1
ATOM 1564 C CA . GLN A 1 199 ? 4.816 25.438 14.383 1 79.44 199 GLN A CA 1
ATOM 1565 C C . GLN A 1 199 ? 5.57 25.594 15.695 1 79.44 199 GLN A C 1
ATOM 1567 O O . GLN A 1 199 ? 6.215 24.656 16.172 1 79.44 199 GLN A O 1
ATOM 1572 N N . PRO A 1 200 ? 5.668 26.875 16.125 1 63.22 200 PRO A N 1
ATOM 1573 C CA . PRO A 1 200 ? 6.387 27.125 17.375 1 63.22 200 PRO A CA 1
ATOM 1574 C C . PRO A 1 200 ? 5.75 26.422 18.578 1 63.22 200 PRO A C 1
ATOM 1576 O O . PRO A 1 200 ? 4.535 26.219 18.609 1 63.22 200 PRO A O 1
ATOM 1579 N N . THR A 1 201 ? 6.449 25.516 19.203 1 56.5 201 THR A N 1
ATOM 1580 C CA . THR A 1 201 ? 5.988 24.969 20.469 1 56.5 201 THR A CA 1
ATOM 1581 C C . THR A 1 201 ? 5.426 26.078 21.359 1 56.5 201 THR A C 1
ATOM 1583 O O . THR A 1 201 ? 6.043 27.141 21.5 1 56.5 201 THR A O 1
ATOM 1586 N N . MET A 1 202 ? 4.16 26.266 21.297 1 49.91 202 MET A N 1
ATOM 1587 C CA . MET A 1 202 ? 3.691 27.219 22.297 1 49.91 202 MET A CA 1
ATOM 1588 C C . MET A 1 202 ? 4.402 27 23.625 1 49.91 202 MET A C 1
ATOM 1590 O O . MET A 1 202 ? 4.414 25.891 24.156 1 49.91 202 MET A O 1
ATOM 1594 N N . ALA A 1 203 ? 5.445 27.672 23.766 1 48.03 203 ALA A N 1
ATOM 1595 C CA . ALA A 1 203 ? 6.043 27.766 25.094 1 48.03 203 ALA A CA 1
ATOM 1596 C C . ALA A 1 203 ? 4.973 27.891 26.172 1 48.03 203 ALA A C 1
ATOM 1598 O O . ALA A 1 203 ? 4.109 28.781 26.094 1 48.03 203 ALA A O 1
ATOM 1599 N N . ASN A 1 204 ? 4.387 26.781 26.625 1 44.56 204 ASN A N 1
ATOM 1600 C CA . ASN A 1 204 ? 3.75 27 27.922 1 44.56 204 ASN A CA 1
ATOM 1601 C C . ASN A 1 204 ? 4.594 27.906 28.812 1 44.56 204 ASN A C 1
ATOM 1603 O O . ASN A 1 204 ? 5.641 27.484 29.312 1 44.56 204 ASN A O 1
ATOM 1607 N N . THR A 1 205 ? 4.707 29.094 28.406 1 41.44 205 THR A N 1
ATOM 1608 C CA . THR A 1 205 ? 5.301 30.094 29.297 1 41.44 205 THR A CA 1
ATOM 1609 C C . THR A 1 205 ? 4.641 30.047 30.672 1 41.44 205 THR A C 1
ATOM 1611 O O . THR A 1 205 ? 3.613 30.688 30.891 1 41.44 205 THR A O 1
ATOM 1614 N N . SER A 1 206 ? 4.207 28.922 31.203 1 43.88 206 SER A N 1
ATOM 1615 C CA . SER A 1 206 ? 3.869 29.031 32.625 1 43.88 206 SER A CA 1
ATOM 1616 C C . SER A 1 206 ? 5.035 29.594 33.438 1 43.88 206 SER A C 1
ATOM 1618 O O . SER A 1 206 ? 6.055 28.938 33.594 1 43.88 206 SER A O 1
ATOM 1620 N N . SER A 1 207 ? 5.324 30.891 33.281 1 42.84 207 SER A N 1
ATOM 1621 C CA . SER A 1 207 ? 6.164 31.594 34.219 1 42.84 207 SER A CA 1
ATOM 1622 C C . SER A 1 207 ? 5.789 31.219 35.656 1 42.84 207 SER A C 1
ATOM 1624 O O . SER A 1 207 ? 4.633 31.359 36.062 1 42.84 207 SER A O 1
ATOM 1626 N N . PRO A 1 208 ? 6.496 30.312 36.344 1 46.25 208 PRO A N 1
ATOM 1627 C CA . PRO A 1 208 ? 6.27 30.125 37.781 1 46.25 208 PRO A CA 1
ATOM 1628 C C . PRO A 1 208 ? 6.164 31.453 38.531 1 46.25 208 PRO A C 1
ATOM 1630 O O . PRO A 1 208 ? 7.02 32.312 38.375 1 46.25 208 PRO A O 1
ATOM 1633 N N . GLN A 1 209 ? 4.996 32.094 38.625 1 40.69 209 GLN A N 1
ATOM 1634 C CA . GLN A 1 209 ? 4.879 33.156 39.594 1 40.69 209 GLN A CA 1
ATOM 1635 C C . GLN A 1 209 ? 5.566 32.781 40.906 1 40.69 209 GLN A C 1
ATOM 1637 O O . GLN A 1 209 ? 5.258 31.734 41.5 1 40.69 209 GLN A O 1
ATOM 1642 N N . LYS A 1 210 ? 6.801 33.125 41.062 1 45.44 210 LYS A N 1
ATOM 1643 C CA . LYS A 1 210 ? 7.531 33.125 42.312 1 45.44 210 LYS A CA 1
ATOM 1644 C C . LYS A 1 210 ? 6.656 33.625 43.469 1 45.44 210 LYS A C 1
ATOM 1646 O O . LYS A 1 210 ? 6.207 34.781 43.438 1 45.44 210 LYS A O 1
ATOM 1651 N N . ASN A 1 211 ? 5.66 32.812 43.969 1 32.47 211 ASN A N 1
ATOM 1652 C CA . ASN A 1 211 ? 5.422 33.156 45.375 1 32.47 211 ASN A CA 1
ATOM 1653 C C . ASN A 1 211 ? 6.645 32.844 46.25 1 32.47 211 ASN A C 1
ATOM 1655 O O . ASN A 1 211 ? 7.301 31.828 46.062 1 32.47 211 ASN A O 1
ATOM 1659 N N . MET B 1 1 ? -29.75 -29.078 21.188 1 36.75 1 MET B N 1
ATOM 1660 C CA . MET B 1 1 ? -28.625 -29.094 20.25 1 36.75 1 MET B CA 1
ATOM 1661 C C . MET B 1 1 ? -28.484 -27.75 19.547 1 36.75 1 MET B C 1
ATOM 1663 O O . MET B 1 1 ? -29.391 -27.312 18.828 1 36.75 1 MET B O 1
ATOM 1667 N N . SER B 1 2 ? -28.016 -26.672 20.062 1 39.38 2 SER B N 1
ATOM 1668 C CA . SER B 1 2 ? -27.906 -25.297 19.609 1 39.38 2 SER B CA 1
ATOM 1669 C C . SER B 1 2 ? -27.406 -25.234 18.172 1 39.38 2 SER B C 1
ATOM 1671 O O . SER B 1 2 ? -26.406 -25.875 17.812 1 39.38 2 SER B O 1
ATOM 1673 N N . SER B 1 3 ? -28.172 -25.125 17.109 1 41.31 3 SER B N 1
ATOM 1674 C CA . SER B 1 3 ? -27.922 -25.156 15.672 1 41.31 3 SER B CA 1
ATOM 1675 C C . SER B 1 3 ? -26.688 -24.328 15.312 1 41.31 3 SER B C 1
ATOM 1677 O O . SER B 1 3 ? -26.75 -23.094 15.312 1 41.31 3 SER B O 1
ATOM 1679 N N . GLN B 1 4 ? -25.547 -24.406 15.859 1 44.78 4 GLN B N 1
ATOM 1680 C CA . GLN B 1 4 ? -24.297 -23.828 15.352 1 44.78 4 GLN B CA 1
ATOM 1681 C C . GLN B 1 4 ? -24.297 -23.812 13.828 1 44.78 4 GLN B C 1
ATOM 1683 O O . GLN B 1 4 ? -24.25 -24.859 13.18 1 44.78 4 GLN B O 1
ATOM 1688 N N . THR B 1 5 ? -25.078 -23.109 13.141 1 50.78 5 THR B N 1
ATOM 1689 C CA . THR B 1 5 ? -25.297 -23 11.703 1 50.78 5 THR B CA 1
ATOM 1690 C C . THR B 1 5 ? -24 -23.234 10.938 1 50.78 5 THR B C 1
ATOM 1692 O O . THR B 1 5 ? -23.062 -22.438 11.039 1 50.78 5 THR B O 1
ATOM 1695 N N . HIS B 1 6 ? -23.531 -24.453 10.82 1 61.28 6 HIS B N 1
ATOM 1696 C CA . HIS B 1 6 ? -22.375 -24.906 10.062 1 61.28 6 HIS B CA 1
ATOM 1697 C C . HIS B 1 6 ? -22.266 -24.188 8.719 1 61.28 6 HIS B C 1
ATOM 1699 O O . HIS B 1 6 ? -23.25 -24.094 7.984 1 61.28 6 HIS B O 1
ATOM 1705 N N . ALA B 1 7 ? -21.266 -23.344 8.516 1 73.25 7 ALA B N 1
ATOM 1706 C CA . ALA B 1 7 ? -21.031 -22.703 7.227 1 73.25 7 ALA B CA 1
ATOM 1707 C C . ALA B 1 7 ? -21.234 -23.672 6.074 1 73.25 7 ALA B C 1
ATOM 1709 O O . ALA B 1 7 ? -20.812 -24.828 6.145 1 73.25 7 ALA B O 1
ATOM 1710 N N . SER B 1 8 ? -22.172 -23.375 5.184 1 91.56 8 SER B N 1
ATOM 1711 C CA . SER B 1 8 ? -22.328 -24.156 3.963 1 91.56 8 SER B CA 1
ATOM 1712 C C . SER B 1 8 ? -20.969 -24.453 3.326 1 91.56 8 SER B C 1
ATOM 1714 O O . SER B 1 8 ? -19.969 -23.812 3.674 1 91.56 8 SER B O 1
ATOM 1716 N N . THR B 1 9 ? -20.891 -25.5 2.576 1 94.12 9 THR B N 1
ATOM 1717 C CA . THR B 1 9 ? -19.672 -25.844 1.848 1 94.12 9 THR B CA 1
ATOM 1718 C C . THR B 1 9 ? -19.172 -24.641 1.052 1 94.12 9 THR B C 1
ATOM 1720 O O . THR B 1 9 ? -17.969 -24.375 1.011 1 94.12 9 THR B O 1
ATOM 1723 N N . ARG B 1 10 ? -20.094 -23.938 0.524 1 96 10 ARG B N 1
ATOM 1724 C CA . ARG B 1 10 ? -19.719 -22.75 -0.242 1 96 10 ARG B CA 1
ATOM 1725 C C . ARG B 1 10 ? -19.031 -21.734 0.64 1 96 10 ARG B C 1
ATOM 1727 O O . ARG B 1 10 ? -18 -21.156 0.247 1 96 10 ARG B O 1
ATOM 1734 N N . GLU B 1 11 ? -19.547 -21.484 1.824 1 96.06 11 GLU B N 1
ATOM 1735 C CA . GLU B 1 11 ? -18.969 -20.531 2.758 1 96.06 11 GLU B CA 1
ATOM 1736 C C . GLU B 1 11 ? -17.594 -21 3.242 1 96.06 11 GLU B C 1
ATOM 1738 O O . GLU B 1 11 ? -16.672 -20.188 3.404 1 96.06 11 GLU B O 1
ATOM 1743 N N . ARG B 1 12 ? -17.484 -22.25 3.432 1 96.44 12 ARG B N 1
ATOM 1744 C CA . ARG B 1 12 ? -16.188 -22.797 3.848 1 96.44 12 ARG B CA 1
ATOM 1745 C C . 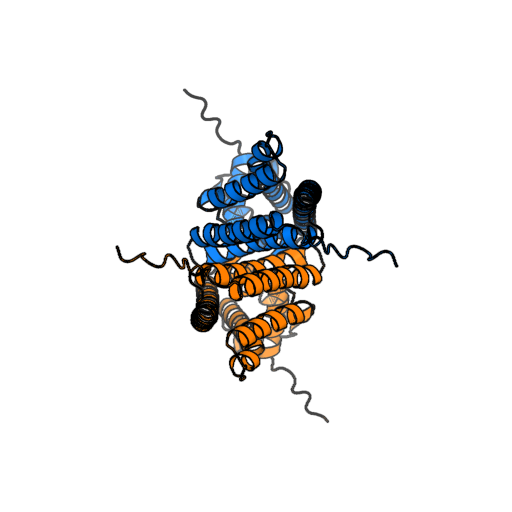ARG B 1 12 ? -15.133 -22.594 2.77 1 96.44 12 ARG B C 1
ATOM 1747 O O . ARG B 1 12 ? -14.008 -22.203 3.07 1 96.44 12 ARG B O 1
ATOM 1754 N N . ILE B 1 13 ? -15.547 -22.812 1.543 1 97.56 13 ILE B N 1
ATOM 1755 C CA . ILE B 1 13 ? -14.641 -22.609 0.416 1 97.56 13 ILE B CA 1
ATOM 1756 C C . ILE B 1 13 ? -14.195 -21.156 0.366 1 97.56 13 ILE B C 1
ATOM 1758 O O . ILE B 1 13 ? -13.008 -20.859 0.218 1 97.56 13 ILE B O 1
ATOM 1762 N N . LEU B 1 14 ? -15.141 -20.281 0.573 1 97.44 14 LEU B N 1
ATOM 1763 C CA . LEU B 1 14 ? -14.852 -18.844 0.516 1 97.44 14 LEU B CA 1
ATOM 1764 C C . LEU B 1 14 ? -13.867 -18.453 1.615 1 97.44 14 LEU B C 1
ATOM 1766 O O . LEU B 1 14 ? -12.914 -17.719 1.362 1 97.44 14 LEU B O 1
ATOM 1770 N N . HIS B 1 15 ? -14.07 -18.922 2.801 1 96.5 15 HIS B N 1
ATOM 1771 C CA . HIS B 1 15 ? -13.219 -18.594 3.936 1 96.5 15 HIS B CA 1
ATOM 1772 C C . HIS B 1 15 ? -11.805 -19.125 3.744 1 96.5 15 HIS B C 1
ATOM 1774 O O . HIS B 1 15 ? -10.828 -18.422 4.012 1 96.5 15 HIS B O 1
ATOM 1780 N N . ILE B 1 16 ? -11.719 -20.297 3.289 1 97.69 16 ILE B N 1
ATOM 1781 C CA . ILE B 1 16 ? -10.422 -20.922 3.047 1 97.69 16 ILE B CA 1
ATOM 1782 C C . ILE B 1 16 ? -9.68 -20.156 1.954 1 97.69 16 ILE B C 1
ATOM 1784 O O . ILE B 1 16 ? -8.492 -19.859 2.094 1 97.69 16 ILE B O 1
ATOM 1788 N N . ALA B 1 17 ? -10.414 -19.859 0.878 1 97.94 17 ALA B N 1
ATOM 1789 C CA . ALA B 1 17 ? -9.812 -19.109 -0.223 1 97.94 17 ALA B CA 1
ATOM 1790 C C . ALA B 1 17 ? -9.289 -17.75 0.254 1 97.94 17 ALA B C 1
ATOM 1792 O O . ALA B 1 17 ? -8.18 -17.344 -0.103 1 97.94 17 ALA B O 1
ATOM 1793 N N . ARG B 1 18 ? -10.094 -17.109 1.054 1 96.56 18 ARG B N 1
ATOM 1794 C CA . ARG B 1 18 ? -9.688 -15.828 1.607 1 96.56 18 ARG B CA 1
ATOM 1795 C C . ARG B 1 18 ? -8.375 -15.945 2.373 1 96.56 18 ARG B C 1
ATOM 1797 O O . ARG B 1 18 ? -7.445 -15.164 2.143 1 96.56 18 ARG B O 1
ATOM 1804 N N . ASP B 1 19 ? -8.289 -16.891 3.221 1 95.19 19 ASP B N 1
ATOM 1805 C CA . ASP B 1 19 ? -7.098 -17.078 4.043 1 95.19 19 ASP B CA 1
ATOM 1806 C C . ASP B 1 19 ? -5.879 -17.406 3.184 1 95.19 19 ASP B C 1
ATOM 1808 O O . ASP B 1 19 ? -4.785 -16.891 3.424 1 95.19 19 ASP B O 1
ATOM 1812 N N . LEU B 1 20 ? -6.086 -18.234 2.18 1 95.31 20 LEU B N 1
ATOM 1813 C CA . LEU B 1 20 ? -4.996 -18.609 1.285 1 95.31 20 LEU B CA 1
ATOM 1814 C C . LEU B 1 20 ? -4.516 -17.406 0.474 1 95.31 20 LEU B C 1
ATOM 1816 O O . LEU B 1 20 ? -3.312 -17.25 0.259 1 95.31 20 LEU B O 1
ATOM 1820 N N . ILE B 1 21 ? -5.43 -16.578 0.061 1 95.25 21 ILE B N 1
ATOM 1821 C CA . ILE B 1 21 ? -5.066 -15.43 -0.748 1 95.25 21 ILE B CA 1
ATOM 1822 C C . ILE B 1 21 ? -4.289 -14.422 0.106 1 95.25 21 ILE B C 1
ATOM 1824 O O . ILE B 1 21 ? -3.295 -13.852 -0.345 1 95.25 21 ILE B O 1
ATOM 1828 N N . PHE B 1 22 ? -4.66 -14.211 1.354 1 92.75 22 PHE B N 1
ATOM 1829 C CA . PHE B 1 22 ? -3.928 -13.32 2.246 1 92.75 22 PHE B CA 1
ATOM 1830 C C . PHE B 1 22 ? -2.516 -13.836 2.486 1 92.75 22 PHE B C 1
ATOM 1832 O O . PHE B 1 22 ? -1.57 -13.055 2.588 1 92.75 22 PHE B O 1
ATOM 1839 N N . ALA B 1 23 ? -2.383 -15.133 2.484 1 89.88 23 ALA B N 1
ATOM 1840 C CA . ALA B 1 23 ? -1.111 -15.742 2.861 1 89.88 23 ALA B CA 1
ATOM 1841 C C . ALA B 1 23 ? -0.195 -15.891 1.649 1 89.88 23 ALA B C 1
ATOM 1843 O O . ALA B 1 23 ? 1.021 -15.727 1.759 1 89.88 23 ALA B O 1
ATOM 1844 N N . ARG B 1 24 ? -0.859 -16.156 0.443 1 90.69 24 ARG B N 1
ATOM 1845 C CA . ARG B 1 24 ? -0.029 -16.641 -0.66 1 90.69 24 ARG B CA 1
ATOM 1846 C C . ARG B 1 24 ? -0.261 -15.805 -1.916 1 90.69 24 ARG B C 1
ATOM 1848 O O . ARG B 1 24 ? 0.528 -15.859 -2.861 1 90.69 24 ARG B O 1
ATOM 1855 N N . GLY B 1 25 ? -1.354 -14.977 -1.879 1 91.69 25 GLY B N 1
ATOM 1856 C CA . GLY B 1 25 ? -1.774 -14.32 -3.104 1 91.69 25 GLY B CA 1
ATOM 1857 C C . GLY B 1 25 ? -2.725 -15.156 -3.938 1 91.69 25 GLY B C 1
ATOM 1858 O O . GLY B 1 25 ? -2.846 -16.359 -3.723 1 91.69 25 GLY B O 1
ATOM 1859 N N . PHE B 1 26 ? -3.346 -14.594 -4.871 1 94.25 26 PHE B N 1
ATOM 1860 C CA . PHE B 1 26 ? -4.371 -15.25 -5.672 1 94.25 26 PHE B CA 1
ATOM 1861 C C . PHE B 1 26 ? -3.744 -16.234 -6.648 1 94.25 26 PHE B C 1
ATOM 1863 O O . PHE B 1 26 ? -4.238 -17.359 -6.812 1 94.25 26 PHE B O 1
ATOM 1870 N N . SER B 1 27 ? -2.717 -15.805 -7.305 1 91.12 27 SER B N 1
ATOM 1871 C CA . SER B 1 27 ? -2.088 -16.641 -8.312 1 91.12 27 SER B CA 1
ATOM 1872 C C . SER B 1 27 ? -1.562 -17.938 -7.707 1 91.12 27 SER B C 1
ATOM 1874 O O . SER B 1 27 ? -1.647 -19 -8.328 1 91.12 27 SER B O 1
ATOM 1876 N N . ALA B 1 28 ? -1.084 -17.891 -6.508 1 91.12 28 ALA B N 1
ATOM 1877 C CA . ALA B 1 28 ? -0.45 -19.047 -5.871 1 91.12 28 ALA B CA 1
ATOM 1878 C C . ALA B 1 28 ? -1.49 -19.953 -5.219 1 91.12 28 ALA B C 1
ATOM 1880 O O . ALA B 1 28 ? -1.184 -21.078 -4.84 1 91.12 28 ALA B O 1
ATOM 1881 N N . MET B 1 29 ? -2.666 -19.438 -5.035 1 93.62 29 MET B N 1
ATOM 1882 C CA . MET B 1 29 ? -3.762 -20.281 -4.555 1 93.62 29 MET B CA 1
ATOM 1883 C C . MET B 1 29 ? -4.25 -21.219 -5.652 1 93.62 29 MET B C 1
ATOM 1885 O O . MET B 1 29 ? -4.375 -20.812 -6.809 1 93.62 29 MET B O 1
ATOM 1889 N N . SER B 1 30 ? -4.48 -22.516 -5.273 1 95.31 30 SER B N 1
ATOM 1890 C CA . SER B 1 30 ? -4.984 -23.484 -6.258 1 95.31 30 SER B CA 1
ATOM 1891 C C . SER B 1 30 ? -6.262 -24.156 -5.773 1 95.31 30 SER B C 1
ATOM 1893 O O . SER B 1 30 ? -6.523 -24.203 -4.566 1 95.31 30 SER B O 1
ATOM 1895 N N . ILE B 1 31 ? -6.973 -24.641 -6.723 1 97.38 31 ILE B N 1
ATOM 1896 C CA . ILE B 1 31 ? -8.203 -25.359 -6.414 1 97.38 31 ILE B CA 1
ATOM 1897 C C . ILE B 1 31 ? -7.871 -26.609 -5.605 1 97.38 31 ILE B C 1
ATOM 1899 O O . ILE B 1 31 ? -8.602 -26.969 -4.676 1 97.38 31 ILE B O 1
ATOM 1903 N N . ASP B 1 32 ? -6.766 -27.203 -5.867 1 97.69 32 ASP B N 1
ATOM 1904 C CA . ASP B 1 32 ? -6.336 -28.391 -5.121 1 97.69 32 ASP B CA 1
ATOM 1905 C C . ASP B 1 32 ? -6.117 -28.047 -3.648 1 97.69 32 ASP B C 1
ATOM 1907 O O . ASP B 1 32 ? -6.504 -28.828 -2.77 1 97.69 32 ASP B O 1
ATOM 1911 N N . MET B 1 33 ? -5.453 -26.953 -3.383 1 96.88 33 MET B N 1
ATOM 1912 C CA . MET B 1 33 ? -5.238 -26.516 -2.01 1 96.88 33 MET B CA 1
ATOM 1913 C C . MET B 1 33 ? -6.566 -26.328 -1.284 1 96.88 33 MET B C 1
ATOM 1915 O O . MET B 1 33 ? -6.711 -26.734 -0.13 1 96.88 33 MET B O 1
ATOM 1919 N N . ILE B 1 34 ? -7.531 -25.688 -1.968 1 97.81 34 ILE B N 1
ATOM 1920 C CA . ILE B 1 34 ? -8.852 -25.422 -1.403 1 97.81 34 ILE B CA 1
ATOM 1921 C C . ILE B 1 34 ? -9.555 -26.75 -1.092 1 97.81 34 ILE B C 1
ATOM 1923 O O . ILE B 1 34 ? -10.078 -26.922 0.009 1 97.81 34 ILE B O 1
ATOM 1927 N N . CYS B 1 35 ? -9.539 -27.625 -2.045 1 98.06 35 CYS B N 1
ATOM 1928 C CA . CYS B 1 35 ? -10.188 -28.922 -1.871 1 98.06 35 CYS B CA 1
ATOM 1929 C C . CYS B 1 35 ? -9.578 -29.688 -0.695 1 98.06 35 CYS B C 1
ATOM 1931 O O . CYS B 1 35 ? -10.305 -30.234 0.132 1 98.06 35 CYS B O 1
ATOM 1933 N N . GLY B 1 36 ? -8.305 -29.703 -0.659 1 97.81 36 GLY B N 1
ATOM 1934 C CA . GLY B 1 36 ? -7.613 -30.359 0.438 1 97.81 36 GLY B CA 1
ATOM 1935 C C . GLY B 1 36 ? -8 -29.812 1.8 1 97.81 36 GLY B C 1
ATOM 1936 O O . GLY B 1 36 ? -8.32 -30.578 2.713 1 97.81 36 GLY B O 1
ATOM 1937 N N . GLN B 1 37 ? -8.031 -28.562 1.967 1 96.88 37 GLN B N 1
ATOM 1938 C CA . GLN B 1 37 ? -8.32 -27.922 3.246 1 96.88 37 GLN B CA 1
ATOM 1939 C C . GLN B 1 37 ? -9.805 -28.047 3.594 1 96.88 37 GLN B C 1
ATOM 1941 O O . GLN B 1 37 ? -10.164 -28.156 4.766 1 96.88 37 GLN B O 1
ATOM 1946 N N . ALA B 1 38 ? -10.648 -27.969 2.561 1 96.5 38 ALA B N 1
ATOM 1947 C CA . ALA B 1 38 ? -12.094 -28.016 2.771 1 96.5 38 ALA B CA 1
ATOM 1948 C C . ALA B 1 38 ? -12.586 -29.453 2.92 1 96.5 38 ALA B C 1
ATOM 1950 O O . ALA B 1 38 ? -13.719 -29.688 3.342 1 96.5 38 ALA B O 1
ATOM 1951 N N . GLY B 1 39 ? -11.734 -30.391 2.551 1 97.19 39 GLY B N 1
ATOM 1952 C CA . GLY B 1 39 ? -12.133 -31.797 2.611 1 97.19 39 GLY B CA 1
ATOM 1953 C C . GLY B 1 39 ? -13.188 -32.156 1.588 1 97.19 39 GLY B C 1
ATOM 1954 O O . GLY B 1 39 ? -14.148 -32.875 1.902 1 97.19 39 GLY B O 1
ATOM 1955 N N . ILE B 1 40 ? -13.055 -31.594 0.445 1 97.31 40 ILE B N 1
ATOM 1956 C CA . ILE B 1 40 ? -14.023 -31.875 -0.615 1 97.31 40 ILE B CA 1
ATOM 1957 C C . ILE B 1 40 ? -13.281 -32.312 -1.882 1 97.31 40 ILE B C 1
ATOM 1959 O O . ILE B 1 40 ? -12.07 -32.094 -2.002 1 97.31 40 ILE B O 1
ATOM 1963 N N . THR B 1 41 ? -14.031 -32.938 -2.791 1 97.19 41 THR B N 1
ATOM 1964 C CA . THR B 1 41 ? -13.477 -33.312 -4.082 1 97.19 41 THR B CA 1
ATOM 1965 C C . THR B 1 41 ? -13.484 -32.156 -5.055 1 97.19 41 THR B C 1
ATOM 1967 O O . THR B 1 41 ? -14.164 -31.141 -4.82 1 97.19 41 THR B O 1
ATOM 1970 N N . LYS B 1 42 ? -12.703 -32.25 -6.125 1 97.12 42 LYS B N 1
ATOM 1971 C CA . LYS B 1 42 ? -12.727 -31.25 -7.176 1 97.12 42 LYS B CA 1
ATOM 1972 C C . LYS B 1 42 ? -14.125 -31.078 -7.754 1 97.12 42 LYS B C 1
ATOM 1974 O O . LYS B 1 42 ? -14.555 -29.969 -8.062 1 97.12 42 LYS B O 1
ATOM 1979 N N . GLY B 1 43 ? -14.789 -32.219 -7.906 1 96.62 43 GLY B N 1
ATOM 1980 C CA . GLY B 1 43 ? -16.172 -32.156 -8.344 1 96.62 43 GLY B CA 1
ATOM 1981 C C . GLY B 1 43 ? -17.062 -31.344 -7.418 1 96.62 43 GLY B C 1
ATOM 1982 O O . GLY B 1 43 ? -17.891 -30.562 -7.875 1 96.62 43 GLY B O 1
ATOM 1983 N N . GLY B 1 44 ? -16.891 -31.609 -6.152 1 96.31 44 GLY B N 1
ATOM 1984 C CA . GLY B 1 44 ? -17.594 -30.828 -5.156 1 96.31 44 GLY B CA 1
ATOM 1985 C C . GLY B 1 44 ? -17.312 -29.344 -5.266 1 96.31 44 GLY B C 1
ATOM 1986 O O . GLY B 1 44 ? -18.219 -28.516 -5.086 1 96.31 44 GLY B O 1
ATOM 1987 N N . PHE B 1 45 ? -16.047 -29.016 -5.5 1 97.75 45 PHE B N 1
ATOM 1988 C CA . PHE B 1 45 ? -15.672 -27.625 -5.703 1 97.75 45 PHE B CA 1
ATOM 1989 C C . PHE B 1 45 ? -16.438 -27.016 -6.879 1 97.75 45 PHE B C 1
ATOM 1991 O O . PHE B 1 45 ? -17.016 -25.938 -6.762 1 97.75 45 PHE B O 1
ATOM 1998 N N . PHE B 1 46 ? -16.484 -27.688 -8 1 97.44 46 PHE B N 1
ATOM 1999 C CA . PHE B 1 46 ? -17.031 -27.156 -9.25 1 97.44 46 PHE B CA 1
ATOM 2000 C C . PHE B 1 46 ? -18.547 -27.094 -9.188 1 97.44 46 PHE B C 1
ATOM 2002 O O . PHE B 1 46 ? -19.172 -26.406 -10.008 1 97.44 46 PHE B O 1
ATOM 2009 N N . HIS B 1 47 ? -19.109 -27.781 -8.234 1 97.38 47 HIS B N 1
ATOM 2010 C CA . HIS B 1 47 ? -20.531 -27.609 -7.961 1 97.38 47 HIS B CA 1
ATOM 2011 C C . HIS B 1 47 ? -20.844 -26.188 -7.492 1 97.38 47 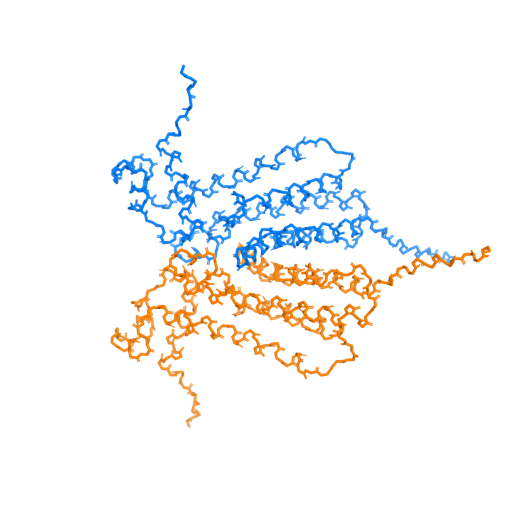HIS B C 1
ATOM 2013 O O . HIS B 1 47 ? -21.906 -25.656 -7.797 1 97.38 47 HIS B O 1
ATOM 2019 N N . HIS B 1 48 ? -19.922 -25.625 -6.828 1 97.38 48 HIS B N 1
ATOM 2020 C CA . HIS B 1 48 ? -20.141 -24.312 -6.211 1 97.38 48 HIS B CA 1
ATOM 2021 C C . HIS B 1 48 ? -19.516 -23.203 -7.047 1 97.38 48 HIS B C 1
ATOM 2023 O O . HIS B 1 48 ? -20.062 -22.094 -7.113 1 97.38 48 HIS B O 1
ATOM 2029 N N . PHE B 1 49 ? -18.312 -23.469 -7.645 1 98.19 49 PHE B N 1
ATOM 2030 C CA . PHE B 1 49 ? -17.594 -22.469 -8.438 1 98.19 49 PHE B CA 1
ATOM 2031 C C . PHE B 1 49 ? -17.125 -23.078 -9.758 1 98.19 49 PHE B C 1
ATOM 2033 O O . PHE B 1 49 ? -16.375 -24.047 -9.766 1 98.19 49 PHE B O 1
ATOM 2040 N N . PRO B 1 50 ? -17.516 -22.422 -10.805 1 97.56 50 PRO B N 1
ATOM 2041 C CA . PRO B 1 50 ? -17.188 -23 -12.109 1 97.56 50 PRO B CA 1
ATOM 2042 C C . PRO B 1 50 ? -15.703 -22.922 -12.445 1 97.56 50 PRO B C 1
ATOM 2044 O O . PRO B 1 50 ? -15.211 -23.656 -13.305 1 97.56 50 PRO B O 1
ATOM 2047 N N . ASN B 1 51 ? -15 -21.984 -11.844 1 96.38 51 ASN B N 1
ATOM 2048 C CA . ASN B 1 51 ? -13.562 -21.812 -12.047 1 96.38 51 ASN B CA 1
ATOM 2049 C C . ASN B 1 51 ? -12.93 -21 -10.93 1 96.38 51 ASN B C 1
ATOM 2051 O O . ASN B 1 51 ? -13.633 -20.5 -10.039 1 96.38 51 ASN B O 1
ATOM 2055 N N . LYS B 1 52 ? -11.688 -20.906 -10.945 1 96.19 52 LYS B N 1
ATOM 2056 C CA . LYS B 1 52 ? -10.914 -20.172 -9.938 1 96.19 52 LYS B CA 1
ATOM 2057 C C . LYS B 1 52 ? -11.281 -18.688 -9.93 1 96.19 52 LYS B C 1
ATOM 2059 O O . LYS B 1 52 ? -11.352 -18.062 -8.867 1 96.19 52 LYS B O 1
ATOM 2064 N N . GLU B 1 53 ? -11.492 -18.062 -11.094 1 96.44 53 GLU B N 1
ATOM 2065 C CA . GLU B 1 53 ? -11.828 -16.656 -11.234 1 96.44 53 GLU B CA 1
ATOM 2066 C C . GLU B 1 53 ? -13.148 -16.328 -10.555 1 96.44 53 GLU B C 1
ATOM 2068 O O . GLU B 1 53 ? -13.273 -15.289 -9.891 1 96.44 53 GLU B O 1
ATOM 2073 N N . ALA B 1 54 ? -14.062 -17.188 -10.719 1 97.88 54 ALA B N 1
ATOM 2074 C CA . ALA B 1 54 ? -15.359 -17 -10.07 1 97.88 54 ALA B CA 1
ATOM 2075 C C . ALA B 1 54 ? -15.219 -17.016 -8.555 1 97.88 54 ALA B C 1
ATOM 2077 O O . ALA B 1 54 ? -15.883 -16.234 -7.855 1 97.88 54 ALA B O 1
ATOM 2078 N N . LEU B 1 55 ? -14.445 -17.922 -8.078 1 97.94 55 LEU B N 1
ATOM 2079 C CA . LEU B 1 55 ? -14.148 -17.953 -6.648 1 97.94 55 LEU B CA 1
ATOM 2080 C C . LEU B 1 55 ? -13.484 -16.641 -6.211 1 97.94 55 LEU B C 1
ATOM 2082 O O . LEU B 1 55 ? -13.875 -16.047 -5.207 1 97.94 55 LEU B O 1
ATOM 2086 N N . GLY B 1 56 ? -12.453 -16.188 -6.957 1 97.75 56 GLY B N 1
ATOM 2087 C CA . GLY B 1 56 ? -11.781 -14.938 -6.652 1 97.75 56 GLY B CA 1
ATOM 2088 C C . GLY B 1 56 ? -12.727 -13.75 -6.582 1 97.75 56 GLY B C 1
ATOM 2089 O O . GLY B 1 56 ? -12.625 -12.922 -5.676 1 97.75 56 GLY B O 1
ATOM 2090 N N . GLU B 1 57 ? -13.602 -13.672 -7.535 1 97.94 57 GLU B N 1
ATOM 2091 C CA . GLU B 1 57 ? -14.578 -12.594 -7.555 1 97.94 57 GLU B CA 1
ATOM 2092 C C . GLU B 1 57 ? -15.477 -12.641 -6.32 1 97.94 57 GLU B C 1
ATOM 2094 O O . GLU B 1 57 ? -15.781 -11.602 -5.727 1 97.94 57 GLU B O 1
ATOM 2099 N N . ALA B 1 58 ? -15.867 -13.852 -5.98 1 98.25 58 ALA B N 1
ATOM 2100 C CA . ALA B 1 58 ? -16.734 -14.016 -4.812 1 98.25 58 ALA B CA 1
ATOM 2101 C C . ALA B 1 58 ? -16 -13.609 -3.533 1 98.25 58 ALA B C 1
ATOM 2103 O O . ALA B 1 58 ? -16.594 -12.961 -2.656 1 98.25 58 ALA B O 1
ATOM 2104 N N . VAL B 1 59 ? -14.797 -13.977 -3.395 1 97.94 59 VAL B N 1
ATOM 2105 C CA . VAL B 1 59 ? -13.984 -13.617 -2.232 1 97.94 59 VAL B CA 1
ATOM 2106 C C . VAL B 1 59 ? -13.828 -12.102 -2.158 1 97.94 59 VAL B C 1
ATOM 2108 O O . VAL B 1 59 ? -14 -11.5 -1.091 1 97.94 59 VAL B O 1
ATOM 2111 N N . LEU B 1 60 ? -13.539 -11.516 -3.268 1 97.69 60 LEU B N 1
ATOM 2112 C CA . LEU B 1 60 ? -13.359 -10.07 -3.346 1 97.69 60 LEU B CA 1
ATOM 2113 C C . LEU B 1 60 ? -14.648 -9.344 -2.996 1 97.69 60 LEU B C 1
ATOM 2115 O O . LEU B 1 60 ? -14.633 -8.359 -2.25 1 97.69 60 LEU B O 1
ATOM 2119 N N . GLN B 1 61 ? -15.703 -9.773 -3.533 1 97.94 61 GLN B N 1
ATOM 2120 C CA . GLN B 1 61 ? -17 -9.188 -3.256 1 97.94 61 GLN B CA 1
ATOM 2121 C C . GLN B 1 61 ? -17.344 -9.273 -1.773 1 97.94 61 GLN B C 1
ATOM 2123 O O . GLN B 1 61 ? -17.812 -8.305 -1.176 1 97.94 61 GLN B O 1
ATOM 2128 N N . GLN B 1 62 ? -17.141 -10.438 -1.227 1 97.19 62 GLN B N 1
ATOM 2129 C CA . GLN B 1 62 ? -17.406 -10.609 0.197 1 97.19 62 GLN B CA 1
ATOM 2130 C C . GLN B 1 62 ? -16.531 -9.688 1.04 1 97.19 62 GLN B C 1
ATOM 2132 O O . GLN B 1 62 ? -17 -9.094 2.012 1 97.19 62 GLN B O 1
ATOM 2137 N N . PHE B 1 63 ? -15.328 -9.609 0.696 1 96.88 63 PHE B N 1
ATOM 2138 C CA . PHE B 1 63 ? -14.398 -8.734 1.398 1 96.88 63 PHE B CA 1
ATOM 2139 C C . PHE B 1 63 ? -14.891 -7.293 1.375 1 96.88 63 PHE B C 1
ATOM 2141 O O . PHE B 1 63 ? -14.914 -6.625 2.41 1 96.88 63 PHE B O 1
ATOM 2148 N N . TRP B 1 64 ? -15.258 -6.805 0.222 1 97.25 64 TRP B N 1
ATOM 2149 C CA . TRP B 1 64 ? -15.727 -5.434 0.041 1 97.25 64 TRP B CA 1
ATOM 2150 C C . TRP B 1 64 ? -17.016 -5.188 0.813 1 97.25 64 TRP B C 1
ATOM 2152 O O . TRP B 1 64 ? -17.156 -4.164 1.486 1 97.25 64 TRP B O 1
ATOM 2162 N N . GLN B 1 65 ? -17.875 -6.148 0.763 1 97 65 GLN B N 1
ATOM 2163 C CA . GLN B 1 65 ? -19.141 -6.031 1.474 1 97 65 GLN B CA 1
ATOM 2164 C C . GLN B 1 65 ? -18.938 -6 2.984 1 97 65 GLN B C 1
ATOM 2166 O O . GLN B 1 65 ? -19.625 -5.273 3.701 1 97 65 GLN B O 1
ATOM 2171 N N . ASP B 1 66 ? -18.016 -6.82 3.439 1 95.25 66 ASP B N 1
ATOM 2172 C CA . ASP B 1 66 ? -17.688 -6.816 4.859 1 95.25 66 ASP B CA 1
ATOM 2173 C C . ASP B 1 66 ? -17.125 -5.461 5.285 1 95.25 66 ASP B C 1
ATOM 2175 O O . ASP B 1 66 ? -17.438 -4.965 6.367 1 95.25 66 ASP B O 1
ATOM 2179 N N . ALA B 1 67 ? -16.312 -4.871 4.469 1 94.75 67 ALA B N 1
ATOM 2180 C CA . ALA B 1 67 ? -15.742 -3.557 4.758 1 94.75 67 ALA B CA 1
ATOM 2181 C C . ALA B 1 67 ? -16.828 -2.49 4.82 1 94.75 67 ALA B C 1
ATOM 2183 O O . ALA B 1 67 ? -16.859 -1.673 5.742 1 94.75 67 ALA B O 1
ATOM 2184 N N . LEU B 1 68 ? -17.734 -2.529 3.881 1 95.25 68 LEU B N 1
ATOM 2185 C CA . LEU B 1 68 ? -18.844 -1.584 3.848 1 95.25 68 LEU B CA 1
ATOM 2186 C C . LEU B 1 68 ? -19.75 -1.764 5.066 1 95.25 68 LEU B C 1
ATOM 2188 O O . LEU B 1 68 ? -20.203 -0.782 5.652 1 95.25 68 LEU B O 1
ATOM 2192 N N . ALA B 1 69 ? -19.922 -3.008 5.406 1 95.31 69 ALA B N 1
ATOM 2193 C CA . ALA B 1 69 ? -20.797 -3.314 6.527 1 95.31 69 ALA B CA 1
ATOM 2194 C C . ALA B 1 69 ? -20.234 -2.787 7.84 1 95.31 69 ALA B C 1
ATOM 2196 O O . ALA B 1 69 ? -20.969 -2.355 8.719 1 95.31 69 ALA B O 1
ATOM 2197 N N . ARG B 1 70 ? -18.984 -2.816 7.992 1 92.44 70 ARG B N 1
ATOM 2198 C CA . ARG B 1 70 ? -18.328 -2.346 9.203 1 92.44 70 ARG B CA 1
ATOM 2199 C C . ARG B 1 70 ? -18.516 -0.845 9.391 1 92.44 70 ARG B C 1
ATOM 2201 O O . ARG B 1 70 ? -18.578 -0.356 10.516 1 92.44 70 ARG B O 1
ATOM 2208 N N . GLN B 1 71 ? -18.703 -0.146 8.273 1 93.12 71 GLN B N 1
ATOM 2209 C CA . GLN B 1 71 ? -18.812 1.309 8.336 1 93.12 71 GLN B CA 1
ATOM 2210 C C . GLN B 1 71 ? -20.266 1.758 8.305 1 93.12 71 GLN B C 1
ATOM 2212 O O . GLN B 1 71 ? -20.578 2.92 8.578 1 93.12 71 GLN B O 1
ATOM 2217 N N . ARG B 1 72 ? -21.172 0.87 7.969 1 94.88 72 ARG B N 1
ATOM 2218 C CA . ARG B 1 72 ? -22.562 1.195 7.699 1 94.88 72 ARG B CA 1
ATOM 2219 C C . ARG B 1 72 ? -23.203 1.902 8.891 1 94.88 72 ARG B C 1
ATOM 2221 O O . ARG B 1 72 ? -23.891 2.906 8.727 1 94.88 72 ARG B O 1
ATOM 2228 N N . GLN B 1 73 ? -22.969 1.406 10.039 1 94 73 GLN B N 1
ATOM 2229 C CA . GLN B 1 73 ? -23.578 1.996 11.234 1 94 73 GLN B CA 1
ATOM 2230 C C . GLN B 1 73 ? -23.125 3.439 11.422 1 94 73 GLN B C 1
ATOM 2232 O O . GLN B 1 73 ? -23.922 4.309 11.781 1 94 73 GLN B O 1
ATOM 2237 N N . ILE B 1 74 ? -21.875 3.715 11.242 1 96.25 74 ILE B N 1
ATOM 2238 C CA . ILE B 1 74 ? -21.328 5.055 11.406 1 96.25 74 ILE B CA 1
ATOM 2239 C C . ILE B 1 74 ? -21.938 5.992 10.367 1 96.25 74 ILE B C 1
ATOM 2241 O O . ILE B 1 74 ? -22.344 7.113 10.695 1 96.25 74 ILE B O 1
ATOM 2245 N N . LEU B 1 75 ? -22.078 5.508 9.141 1 94.44 75 LEU B N 1
ATOM 2246 C CA . LEU B 1 75 ? -22.531 6.332 8.031 1 94.44 75 LEU B CA 1
ATOM 2247 C C . LEU B 1 75 ? -24.031 6.578 8.109 1 94.44 75 LEU B C 1
ATOM 2249 O O . LEU B 1 75 ? -24.531 7.574 7.582 1 94.44 75 LEU B O 1
ATOM 2253 N N . GLU B 1 76 ? -24.734 5.719 8.797 1 95.31 76 GLU B N 1
ATOM 2254 C CA . GLU B 1 76 ? -26.188 5.816 8.875 1 95.31 76 GLU B CA 1
ATOM 2255 C C . GLU B 1 76 ? -26.625 6.477 10.18 1 95.31 76 GLU B C 1
ATOM 2257 O O . GLU B 1 76 ? -27.797 6.812 10.352 1 95.31 76 GLU B O 1
ATOM 2262 N N . SER B 1 77 ? -25.719 6.637 11.047 1 95.56 77 SER B N 1
ATOM 2263 C CA . SER B 1 77 ? -26.047 7.242 12.336 1 95.56 77 SER B CA 1
ATOM 2264 C C . SER B 1 77 ? -26.062 8.766 12.242 1 95.56 77 SER B C 1
ATOM 2266 O O . SER B 1 77 ? -25.438 9.344 11.352 1 95.56 77 SER B O 1
ATOM 2268 N N . ALA B 1 78 ? -26.797 9.336 13.203 1 95.06 78 ALA B N 1
ATOM 2269 C CA . ALA B 1 78 ? -26.828 10.789 13.297 1 95.06 78 ALA B CA 1
ATOM 2270 C C . ALA B 1 78 ? -25.672 11.312 14.141 1 95.06 78 ALA B C 1
ATOM 2272 O O . ALA B 1 78 ? -25.328 10.719 15.172 1 95.06 78 ALA B O 1
ATOM 2273 N N . TYR B 1 79 ? -25.016 12.305 13.562 1 97.69 79 TYR B N 1
ATOM 2274 C CA . TYR B 1 79 ? -23.969 13.016 14.281 1 97.69 79 TYR B CA 1
ATOM 2275 C C . TYR B 1 79 ? -24.25 14.508 14.336 1 97.69 79 TYR B C 1
ATOM 2277 O O . TYR B 1 79 ? -24.953 15.047 13.469 1 97.69 79 TYR B O 1
ATOM 2285 N N . PRO B 1 80 ? -23.781 15.188 15.398 1 97.81 80 PRO B N 1
ATOM 2286 C CA . PRO B 1 80 ? -23.984 16.625 15.469 1 97.81 80 PRO B CA 1
ATOM 2287 C C . PRO B 1 80 ? -23.453 17.375 14.242 1 97.81 80 PRO B C 1
ATOM 2289 O O . PRO B 1 80 ? -24.078 18.344 13.789 1 97.81 80 PRO B O 1
ATOM 2292 N N . THR B 1 81 ? -22.344 17 13.758 1 97.88 81 THR B N 1
ATOM 2293 C CA . THR B 1 81 ? -21.766 17.609 12.562 1 97.88 81 THR B CA 1
ATOM 2294 C C . THR B 1 81 ? -21.234 16.531 11.617 1 97.88 81 THR B C 1
ATOM 2296 O O . THR B 1 81 ? -21.062 15.383 12.016 1 97.88 81 THR B O 1
ATOM 2299 N N . LYS B 1 82 ? -20.969 16.953 10.367 1 97.94 82 LYS B N 1
ATOM 2300 C CA . LYS B 1 82 ? -20.312 16.062 9.414 1 97.94 82 LYS B CA 1
ATOM 2301 C C . LYS B 1 82 ? -18.875 15.766 9.828 1 97.94 82 LYS B C 1
ATOM 2303 O O . LYS B 1 82 ? -18.375 14.664 9.586 1 97.94 82 LYS B O 1
ATOM 2308 N N . LEU B 1 83 ? -18.281 16.719 10.422 1 97.88 83 LEU B N 1
ATOM 2309 C CA . LEU B 1 83 ? -16.938 16.516 10.93 1 97.88 83 LEU B CA 1
ATOM 2310 C C . LEU B 1 83 ? -16.922 15.445 12.016 1 97.88 83 LEU B C 1
ATOM 2312 O O . LEU B 1 83 ? -16 14.617 12.07 1 97.88 83 LEU B O 1
ATOM 2316 N N . ASP B 1 84 ? -17.906 15.445 12.891 1 98.25 84 ASP B N 1
ATOM 2317 C CA . ASP B 1 84 ? -18.016 14.406 13.906 1 98.25 84 ASP B CA 1
ATOM 2318 C C . ASP B 1 84 ? -18.156 13.023 13.273 1 98.25 84 ASP B C 1
ATOM 2320 O O . ASP B 1 84 ? -17.609 12.047 13.766 1 98.25 84 ASP B O 1
ATOM 2324 N N . GLN B 1 85 ? -18.938 12.945 12.219 1 98.25 85 GLN B N 1
ATOM 2325 C CA . GLN B 1 85 ? -19.125 11.68 11.516 1 98.25 85 GLN B CA 1
ATOM 2326 C C . GLN B 1 85 ? -17.812 11.188 10.906 1 98.25 85 GLN B C 1
ATOM 2328 O O . GLN B 1 85 ? -17.469 10.008 11.016 1 98.25 85 GLN B O 1
ATOM 2333 N N . LEU B 1 86 ? -17.125 12.109 10.266 1 98.25 86 LEU B N 1
ATOM 2334 C CA . LEU B 1 86 ? -15.828 11.773 9.688 1 98.25 86 LEU B CA 1
ATOM 2335 C C . LEU B 1 86 ? -14.852 11.312 10.758 1 98.25 86 LEU B C 1
ATOM 2337 O O . LEU B 1 86 ? -14.133 10.328 10.57 1 98.25 86 LEU B O 1
ATOM 2341 N N . ALA B 1 87 ? -14.812 11.977 11.867 1 98.38 87 ALA B N 1
ATOM 2342 C CA . ALA B 1 87 ? -13.953 11.602 12.984 1 98.38 87 ALA B CA 1
ATOM 2343 C C . ALA B 1 87 ? -14.289 10.203 13.484 1 98.38 87 ALA B C 1
ATOM 2345 O O . ALA B 1 87 ? -13.391 9.414 13.797 1 98.38 87 ALA B O 1
ATOM 2346 N N . ALA B 1 88 ? -15.531 9.883 13.586 1 98.44 88 ALA B N 1
ATOM 2347 C CA . ALA B 1 88 ? -15.969 8.562 14.008 1 98.44 88 ALA B CA 1
ATOM 2348 C C . ALA B 1 88 ? -15.539 7.488 13.016 1 98.44 88 ALA B C 1
ATOM 2350 O O . ALA B 1 88 ? -15.141 6.391 13.406 1 98.44 88 ALA B O 1
ATOM 2351 N N . TYR B 1 89 ? -15.672 7.801 11.766 1 98.38 89 TYR B N 1
ATOM 2352 C CA . TYR B 1 89 ? -15.234 6.91 10.695 1 98.38 89 TYR B CA 1
ATOM 2353 C C . TYR B 1 89 ? -13.758 6.57 10.844 1 98.38 89 TYR B C 1
ATOM 2355 O O . TYR B 1 89 ? -13.375 5.398 10.805 1 98.38 89 TYR B O 1
ATOM 2363 N N . LEU B 1 90 ? -12.945 7.566 11.062 1 98.5 90 LEU B N 1
ATOM 2364 C CA . LEU B 1 90 ? -11.508 7.387 11.211 1 98.5 90 LEU B CA 1
ATOM 2365 C C . LEU B 1 90 ? -11.18 6.621 12.484 1 98.5 90 LEU B C 1
ATOM 2367 O O . LEU B 1 90 ? -10.305 5.754 12.484 1 98.5 90 LEU B O 1
ATOM 2371 N N . GLU B 1 91 ? -11.875 6.918 13.555 1 98.12 91 GLU B N 1
ATOM 2372 C CA . GLU B 1 91 ? -11.664 6.242 14.828 1 98.12 91 GLU B CA 1
ATOM 2373 C C . GLU B 1 91 ? -11.977 4.75 14.727 1 98.12 91 GLU B C 1
ATOM 2375 O O . GLU B 1 91 ? -11.289 3.922 15.328 1 98.12 91 GLU B O 1
ATOM 2380 N N . ASP B 1 92 ? -12.992 4.469 14.062 1 97.5 92 ASP B N 1
ATOM 2381 C CA . ASP B 1 92 ? -13.359 3.066 13.852 1 97.5 92 ASP B CA 1
ATOM 2382 C C . ASP B 1 92 ? -12.242 2.312 13.133 1 97.5 92 ASP B C 1
ATOM 2384 O O . ASP B 1 92 ? -11.906 1.185 13.508 1 97.5 92 ASP B O 1
ATOM 2388 N N . ALA B 1 93 ? -11.711 2.891 12.078 1 97.5 93 ALA B N 1
ATOM 2389 C CA . ALA B 1 93 ? -10.609 2.268 11.359 1 97.5 93 ALA B CA 1
ATOM 2390 C C . ALA B 1 93 ? -9.406 2.059 12.273 1 97.5 93 ALA B C 1
ATOM 2392 O O . ALA B 1 93 ? -8.805 0.981 12.281 1 97.5 93 ALA B O 1
ATOM 2393 N N . ILE B 1 94 ? -9.047 3.061 13.062 1 98.06 94 ILE B N 1
ATOM 2394 C CA . ILE B 1 94 ? -7.91 3.004 13.977 1 98.06 94 ILE B CA 1
ATOM 2395 C C . ILE B 1 94 ? -8.07 1.824 14.93 1 98.06 94 ILE B C 1
ATOM 2397 O O . ILE B 1 94 ? -7.129 1.069 15.164 1 98.06 94 ILE B O 1
ATOM 2401 N N . SER B 1 95 ? -9.242 1.633 15.406 1 96.75 95 SER B N 1
ATOM 2402 C CA . SER B 1 95 ? -9.508 0.571 16.375 1 96.75 95 SER B CA 1
ATOM 2403 C C . SER B 1 95 ? -9.594 -0.789 15.688 1 96.75 95 SER B C 1
ATOM 2405 O O . SER B 1 95 ? -9.039 -1.772 16.172 1 96.75 95 SER B O 1
ATOM 2407 N N . THR B 1 96 ? -10.227 -0.873 14.555 1 96 96 THR B N 1
ATOM 2408 C CA . THR B 1 96 ? -10.523 -2.111 13.844 1 96 96 THR B CA 1
ATOM 2409 C C . THR B 1 96 ? -9.234 -2.795 13.398 1 96 96 THR B C 1
ATOM 2411 O O . THR B 1 96 ? -9.07 -4.004 13.578 1 96 96 THR B O 1
ATOM 2414 N N . TYR B 1 97 ? -8.32 -2.051 12.906 1 96 97 TYR B N 1
ATOM 2415 C CA . TYR B 1 97 ? -7.172 -2.65 12.234 1 96 97 TYR B CA 1
ATOM 2416 C C . TYR B 1 97 ? -6.047 -2.936 13.227 1 96 97 TYR B C 1
ATOM 2418 O O . TYR B 1 97 ? -4.965 -3.373 12.836 1 96 97 TYR B O 1
ATOM 2426 N N . GLN B 1 98 ? -6.352 -2.727 14.492 1 94.44 98 GLN B N 1
ATOM 2427 C CA . GLN B 1 98 ? -5.461 -3.234 15.531 1 94.44 98 GLN B CA 1
ATOM 2428 C C . GLN B 1 98 ? -5.734 -4.711 15.812 1 94.44 98 GLN B C 1
ATOM 2430 O O . GLN B 1 98 ? -4.914 -5.391 16.438 1 94.44 98 GLN B O 1
ATOM 2435 N N . ASP B 1 99 ? -6.914 -5.137 15.414 1 93.5 99 ASP B N 1
ATOM 2436 C CA . ASP B 1 99 ? -7.27 -6.551 15.508 1 93.5 99 ASP B CA 1
ATOM 2437 C C . ASP B 1 99 ? -6.582 -7.367 14.414 1 93.5 99 ASP B C 1
ATOM 2439 O O . ASP B 1 99 ? -6.793 -7.117 13.227 1 93.5 99 ASP B O 1
ATOM 2443 N N . PRO B 1 100 ? -5.871 -8.391 14.812 1 90.38 100 PRO B N 1
ATOM 2444 C CA . PRO B 1 100 ? -5.145 -9.203 13.836 1 90.38 100 PRO B CA 1
ATOM 2445 C C . PRO B 1 100 ? -6.07 -9.844 12.797 1 90.38 100 PRO B C 1
ATOM 2447 O O . PRO B 1 100 ? -5.648 -10.109 11.672 1 90.38 100 PRO B O 1
ATOM 2450 N N . GLN B 1 101 ? -7.285 -10.031 13.133 1 88.31 101 GLN B N 1
ATOM 2451 C CA . GLN B 1 101 ? -8.242 -10.625 12.211 1 88.31 101 GLN B CA 1
ATOM 2452 C C . GLN B 1 101 ? -8.5 -9.711 11.016 1 88.31 101 GLN B C 1
ATOM 2454 O O . GLN B 1 101 ? -8.75 -10.188 9.906 1 88.31 101 GLN B O 1
ATOM 2459 N N . PHE B 1 102 ? -8.359 -8.422 11.258 1 91.12 102 PHE B N 1
ATOM 2460 C CA . PHE B 1 102 ? -8.711 -7.461 10.219 1 91.12 102 PHE B CA 1
ATOM 2461 C C . PHE B 1 102 ? -7.457 -6.809 9.648 1 91.12 102 PHE B C 1
ATOM 2463 O O . PHE B 1 102 ? -7.547 -5.914 8.805 1 91.12 102 PHE B O 1
ATOM 2470 N N . SER B 1 103 ? -6.258 -7.27 10.078 1 92.25 103 SER B N 1
ATOM 2471 C CA . SER B 1 103 ? -5.02 -6.617 9.672 1 92.25 103 SER B CA 1
ATOM 2472 C C . SER B 1 103 ? -4.172 -7.539 8.805 1 92.25 103 SER B C 1
ATOM 2474 O O . SER B 1 103 ? -2.947 -7.402 8.75 1 92.25 103 SER B O 1
ATOM 2476 N N . GLN B 1 104 ? -4.801 -8.453 8.156 1 91.19 104 GLN B N 1
ATOM 2477 C CA . GLN B 1 104 ? -4.074 -9.422 7.34 1 91.19 104 GLN B CA 1
ATOM 2478 C C . GLN B 1 104 ? -3.715 -8.828 5.98 1 91.19 104 GLN B C 1
ATOM 2480 O O . GLN B 1 104 ? -3.002 -9.453 5.195 1 91.19 104 GLN B O 1
ATOM 2485 N N . GLY B 1 105 ? -4.168 -7.629 5.738 1 92.81 105 GLY B N 1
ATOM 2486 C CA . GLY B 1 105 ? -3.99 -6.977 4.449 1 92.81 105 GLY B CA 1
ATOM 2487 C C . GLY B 1 105 ? -5.297 -6.551 3.812 1 92.81 105 GLY B C 1
ATOM 2488 O O . GLY B 1 105 ? -6.355 -6.617 4.445 1 92.81 105 GLY B O 1
ATOM 2489 N N . CYS B 1 106 ? -5.199 -6.012 2.693 1 95 106 CYS B N 1
ATOM 2490 C CA . CYS B 1 106 ? -6.367 -5.613 1.918 1 95 106 CYS B CA 1
ATOM 2491 C C . CYS B 1 106 ? -6.461 -6.41 0.623 1 95 106 CYS B C 1
ATOM 2493 O O . CYS B 1 106 ? -5.555 -6.355 -0.212 1 95 106 CYS B O 1
ATOM 2495 N N . MET B 1 107 ? -7.57 -7.094 0.469 1 94.88 107 MET B N 1
ATOM 2496 C CA . MET B 1 107 ? -7.789 -7.938 -0.701 1 94.88 107 MET B CA 1
ATOM 2497 C C . MET B 1 107 ? -7.742 -7.113 -1.983 1 94.88 107 MET B C 1
ATOM 2499 O O . MET B 1 107 ? -7.219 -7.57 -3.002 1 94.88 107 MET B O 1
ATOM 2503 N N . LEU B 1 108 ? -8.289 -5.895 -1.91 1 97.19 108 LEU B N 1
ATOM 2504 C CA . LEU B 1 108 ? -8.242 -5.012 -3.068 1 97.19 108 LEU B CA 1
ATOM 2505 C C . LEU B 1 108 ? -6.805 -4.766 -3.506 1 97.19 108 LEU B C 1
ATOM 2507 O O . LEU B 1 108 ? -6.5 -4.777 -4.699 1 97.19 108 LEU B O 1
ATOM 2511 N N . ALA B 1 109 ? -5.949 -4.535 -2.559 1 96.69 109 ALA B N 1
ATOM 2512 C CA . ALA B 1 109 ? -4.539 -4.289 -2.836 1 96.69 109 ALA B CA 1
ATOM 2513 C C . ALA B 1 109 ? -3.885 -5.508 -3.482 1 96.69 109 ALA B C 1
ATOM 2515 O O . ALA B 1 109 ? -3.16 -5.379 -4.473 1 96.69 109 ALA B O 1
ATOM 2516 N N . ILE B 1 110 ? -4.172 -6.664 -2.939 1 94.44 110 ILE B N 1
ATOM 2517 C CA . ILE B 1 110 ? -3.59 -7.906 -3.438 1 94.44 110 ILE B CA 1
ATOM 2518 C C . ILE B 1 110 ? -3.992 -8.109 -4.895 1 94.44 110 ILE B C 1
ATOM 2520 O O . ILE B 1 110 ? -3.146 -8.414 -5.742 1 94.44 110 ILE B O 1
ATOM 2524 N N . PHE B 1 111 ? -5.25 -7.895 -5.242 1 95.62 111 PHE B N 1
ATOM 2525 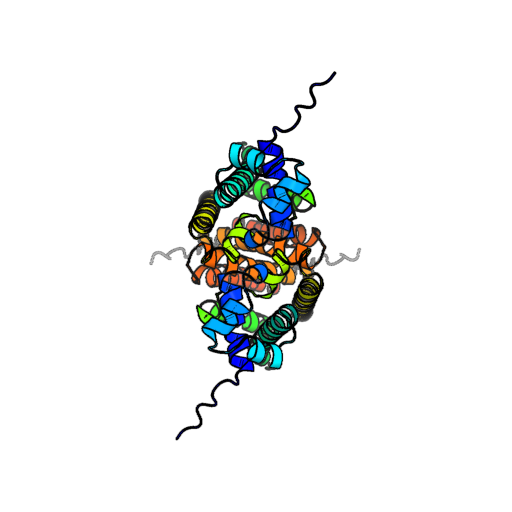C CA . PHE B 1 111 ? -5.758 -8.125 -6.59 1 95.62 111 PHE B CA 1
ATOM 2526 C C . PHE B 1 111 ? -5.277 -7.043 -7.543 1 95.62 111 PHE B C 1
ATOM 2528 O O . PHE B 1 111 ? -5.055 -7.305 -8.727 1 95.62 111 PHE B O 1
ATOM 2535 N N . THR B 1 112 ? -5.039 -5.895 -7.035 1 95.56 112 THR B N 1
ATOM 2536 C CA . THR B 1 112 ? -4.578 -4.777 -7.855 1 95.56 112 THR B CA 1
ATOM 2537 C C . THR B 1 112 ? -3.098 -4.926 -8.188 1 95.56 112 THR B C 1
ATOM 2539 O O . THR B 1 112 ? -2.68 -4.668 -9.32 1 95.56 112 THR B O 1
ATOM 2542 N N . MET B 1 113 ? -2.314 -5.379 -7.332 1 91.38 113 MET B N 1
ATOM 2543 C CA . MET B 1 113 ? -0.863 -5.402 -7.484 1 91.38 113 MET B CA 1
ATOM 2544 C C . MET B 1 113 ? -0.43 -6.543 -8.398 1 91.38 113 MET B C 1
ATOM 2546 O O . MET B 1 113 ? 0.564 -6.422 -9.117 1 91.38 113 MET B O 1
ATOM 2550 N N . GLY B 1 114 ? -1.168 -7.535 -8.492 1 85.31 114 GLY B N 1
ATOM 2551 C CA . GLY B 1 114 ? -0.589 -8.695 -9.148 1 85.31 114 GLY B CA 1
ATOM 2552 C C . GLY B 1 114 ? -1.451 -9.234 -10.273 1 85.31 114 GLY B C 1
ATOM 2553 O O . GLY B 1 114 ? -1.121 -10.258 -10.883 1 85.31 114 GLY B O 1
ATOM 2554 N N . LEU B 1 115 ? -2.594 -8.531 -10.672 1 91.19 115 LEU B N 1
ATOM 2555 C CA . LEU B 1 115 ? -3.516 -9.266 -11.531 1 91.19 115 LEU B CA 1
ATOM 2556 C C . LEU B 1 115 ? -3.811 -8.477 -12.805 1 91.19 115 LEU B C 1
ATOM 2558 O O . LEU B 1 115 ? -4.551 -8.953 -13.672 1 91.19 115 LEU B O 1
ATOM 2562 N N . ALA B 1 116 ? -3.178 -7.309 -12.945 1 89.62 116 ALA B N 1
ATOM 2563 C CA . ALA B 1 116 ? -3.49 -6.469 -14.102 1 89.62 116 ALA B CA 1
ATOM 2564 C C . ALA B 1 116 ? -3.312 -7.242 -15.398 1 89.62 116 ALA B C 1
ATOM 2566 O O . ALA B 1 116 ? -4.148 -7.156 -16.297 1 89.62 116 ALA B O 1
ATOM 2567 N N . GLU B 1 117 ? -2.32 -8.047 -15.5 1 90.69 117 GLU B N 1
ATOM 2568 C CA . GLU B 1 117 ? -2.02 -8.781 -16.734 1 90.69 117 GLU B CA 1
ATOM 2569 C C . GLU B 1 117 ? -2.629 -10.18 -16.703 1 90.69 117 GLU B C 1
ATOM 2571 O O . GLU B 1 117 ? -3.164 -10.648 -17.703 1 90.69 117 GLU B O 1
ATOM 2576 N N . THR B 1 118 ? -2.639 -10.812 -15.57 1 92.56 118 THR B N 1
ATOM 2577 C CA . THR B 1 118 ? -2.98 -12.227 -15.492 1 92.56 118 THR B CA 1
ATOM 2578 C C . THR B 1 118 ? -4.492 -12.414 -15.383 1 92.56 118 THR B C 1
ATOM 2580 O O . THR B 1 118 ? -5.023 -13.445 -15.789 1 92.56 118 THR B O 1
ATOM 2583 N N . ASN B 1 119 ? -5.137 -11.461 -14.805 1 95.25 119 ASN B N 1
ATOM 2584 C CA . ASN B 1 119 ? -6.59 -11.531 -14.672 1 95.25 119 ASN B CA 1
ATOM 2585 C C . ASN B 1 119 ? -7.223 -10.141 -14.766 1 95.25 119 ASN B C 1
ATOM 2587 O O . ASN B 1 119 ? -7.641 -9.578 -13.758 1 95.25 119 ASN B O 1
ATOM 2591 N N . PRO B 1 120 ? -7.414 -9.648 -15.953 1 95.12 120 PRO B N 1
ATOM 2592 C CA . PRO B 1 120 ? -7.898 -8.281 -16.156 1 95.12 120 PRO B CA 1
ATOM 2593 C C . PRO B 1 120 ? -9.289 -8.055 -15.562 1 95.12 120 PRO B C 1
ATOM 2595 O O . PRO B 1 120 ? -9.594 -6.945 -15.117 1 95.12 120 PRO B O 1
ATOM 2598 N N . ARG B 1 121 ? -10.055 -9.031 -15.547 1 96.19 121 ARG B N 1
ATOM 2599 C CA . ARG B 1 121 ? -11.398 -8.883 -15 1 96.19 121 ARG B CA 1
ATOM 2600 C C . ARG B 1 121 ? -11.352 -8.625 -13.492 1 96.19 121 ARG B C 1
ATOM 2602 O O . ARG B 1 121 ? -11.984 -7.695 -13 1 96.19 121 ARG B O 1
ATOM 2609 N N . LEU B 1 122 ? -10.68 -9.461 -12.727 1 97.06 122 LEU B N 1
ATOM 2610 C CA . LEU B 1 122 ? -10.562 -9.281 -11.281 1 97.06 122 LEU B CA 1
ATOM 2611 C C . LEU B 1 122 ? -9.867 -7.965 -10.953 1 97.06 122 LEU B C 1
ATOM 2613 O O . LEU B 1 122 ? -10.211 -7.301 -9.977 1 97.06 122 LEU B O 1
ATOM 2617 N N . PHE B 1 123 ? -8.922 -7.582 -11.758 1 96.75 123 PHE B N 1
ATOM 2618 C CA . PHE B 1 123 ? -8.281 -6.281 -11.625 1 96.75 123 PHE B CA 1
ATOM 2619 C C . PHE B 1 123 ? -9.305 -5.156 -11.766 1 96.75 123 PHE B C 1
ATOM 2621 O O . PHE B 1 123 ? -9.336 -4.234 -10.953 1 96.75 123 PHE B O 1
ATOM 2628 N N . GLN B 1 124 ? -10.109 -5.266 -12.742 1 97.69 124 GLN B N 1
ATOM 2629 C CA . GLN B 1 124 ? -11.109 -4.238 -13.008 1 97.69 124 GLN B CA 1
ATOM 2630 C C . GLN B 1 124 ? -12.102 -4.129 -11.852 1 97.69 124 GLN B C 1
ATOM 2632 O O . GLN B 1 124 ? -12.516 -3.027 -11.484 1 97.69 124 GLN B O 1
ATOM 2637 N N . VAL B 1 125 ? -12.453 -5.238 -11.312 1 97.81 125 VAL B N 1
ATOM 2638 C CA . VAL B 1 125 ? -13.367 -5.23 -10.18 1 97.81 125 VAL B CA 1
ATOM 2639 C C . VAL B 1 125 ? -12.727 -4.516 -8.992 1 97.81 125 VAL B C 1
ATOM 2641 O O . VAL B 1 125 ? -13.367 -3.703 -8.32 1 97.81 125 VAL B O 1
ATOM 2644 N N . SER B 1 126 ? -11.508 -4.801 -8.742 1 98.06 126 SER B N 1
ATOM 2645 C CA . SER B 1 126 ? -10.781 -4.129 -7.672 1 98.06 126 SER B CA 1
ATOM 2646 C C . SER B 1 126 ? -10.688 -2.629 -7.922 1 98.06 126 SER B C 1
ATOM 2648 O O . SER B 1 126 ? -10.852 -1.828 -7 1 98.06 126 SER B O 1
ATOM 2650 N N . GLN B 1 127 ? -10.414 -2.236 -9.18 1 98.06 127 GLN B N 1
ATOM 2651 C CA . GLN B 1 127 ? -10.383 -0.831 -9.57 1 98.06 127 GLN B CA 1
ATOM 2652 C C . GLN B 1 127 ? -11.703 -0.137 -9.234 1 98.06 127 GLN B C 1
ATOM 2654 O O . GLN B 1 127 ? -11.711 0.978 -8.711 1 98.06 127 GLN B O 1
ATOM 2659 N N . GLU B 1 128 ? -12.727 -0.79 -9.531 1 98.44 128 GLU B N 1
ATOM 2660 C CA . GLU B 1 128 ? -14.055 -0.23 -9.289 1 98.44 128 GLU B CA 1
ATOM 2661 C C . GLU B 1 128 ? -14.297 -0.016 -7.797 1 98.44 128 GLU B C 1
ATOM 2663 O O . GLU B 1 128 ? -14.859 1.004 -7.395 1 98.44 128 GLU B O 1
ATOM 2668 N N . TYR B 1 129 ? -13.875 -0.949 -7 1 98.56 129 TYR B N 1
ATOM 2669 C CA . TYR B 1 129 ? -14.062 -0.815 -5.562 1 98.56 129 TYR B CA 1
ATOM 2670 C C . TYR B 1 129 ? -13.211 0.318 -5.004 1 98.56 129 TYR B C 1
ATOM 2672 O O . TYR B 1 129 ? -13.664 1.071 -4.137 1 98.56 129 TYR B O 1
ATOM 2680 N N . PHE B 1 130 ? -12.008 0.471 -5.5 1 98.81 130 PHE B N 1
ATOM 2681 C CA . PHE B 1 130 ? -11.188 1.606 -5.094 1 98.81 130 PHE B CA 1
ATOM 2682 C C . PHE B 1 130 ? -11.836 2.92 -5.516 1 98.81 130 PHE B C 1
ATOM 2684 O O . PHE B 1 130 ? -11.82 3.896 -4.762 1 98.81 130 PHE B O 1
ATOM 2691 N N . GLN B 1 131 ? -12.383 2.961 -6.727 1 98.62 131 GLN B N 1
ATOM 2692 C CA . GLN B 1 131 ? -13.062 4.156 -7.215 1 98.62 131 GLN B CA 1
ATOM 2693 C C . GLN B 1 131 ? -14.266 4.5 -6.344 1 98.62 131 GLN B C 1
ATOM 2695 O O . GLN B 1 131 ? -14.484 5.664 -6.012 1 98.62 131 GLN B O 1
ATOM 2700 N N . ASP B 1 132 ? -15 3.514 -6.035 1 98.44 132 ASP B N 1
ATOM 2701 C CA . ASP B 1 132 ? -16.172 3.709 -5.172 1 98.44 132 ASP B CA 1
ATOM 2702 C C . ASP B 1 132 ? -15.75 4.238 -3.803 1 98.44 132 ASP B C 1
ATOM 2704 O O . ASP B 1 132 ? -16.359 5.176 -3.283 1 98.44 132 ASP B O 1
ATOM 2708 N N . TRP B 1 133 ? -14.766 3.639 -3.203 1 98.5 133 TRP B N 1
ATOM 2709 C CA . TRP B 1 133 ? -14.258 4.043 -1.897 1 98.5 133 TRP B CA 1
ATOM 2710 C C . TRP B 1 133 ? -13.758 5.484 -1.928 1 98.5 133 TRP B C 1
ATOM 2712 O O . TRP B 1 133 ? -14.117 6.285 -1.063 1 98.5 133 TRP B O 1
ATOM 2722 N N . ARG B 1 134 ? -12.969 5.812 -2.912 1 98.69 134 ARG B N 1
ATOM 2723 C CA . ARG B 1 134 ? -12.461 7.164 -3.115 1 98.69 134 ARG B CA 1
ATOM 2724 C C . ARG B 1 134 ? -13.602 8.164 -3.248 1 98.69 134 ARG B C 1
ATOM 2726 O O . ARG B 1 134 ? -13.57 9.234 -2.631 1 98.69 134 ARG B O 1
ATOM 2733 N N . GLY B 1 135 ? -14.555 7.816 -4.078 1 98.69 135 GLY B N 1
ATOM 2734 C CA . GLY B 1 135 ? -15.695 8.695 -4.266 1 98.69 135 GLY B CA 1
ATOM 2735 C C . GLY B 1 135 ? -16.469 8.945 -2.986 1 98.69 135 GLY B C 1
ATOM 2736 O O . GLY B 1 135 ? -16.859 10.078 -2.707 1 98.69 135 GLY B O 1
ATOM 2737 N N . GLN B 1 136 ? -16.688 7.93 -2.211 1 97.88 136 GLN B N 1
ATOM 2738 C CA . GLN B 1 136 ? -17.391 8.055 -0.937 1 97.88 136 GLN B CA 1
ATOM 2739 C C . GLN B 1 136 ? -16.625 8.977 0.019 1 97.88 136 GLN B C 1
ATOM 2741 O O . GLN B 1 136 ? -17.234 9.812 0.689 1 97.88 136 GLN B O 1
ATOM 2746 N N . LEU B 1 137 ? -15.359 8.852 0.099 1 98.62 137 LEU B N 1
ATOM 2747 C CA . LEU B 1 137 ? -14.539 9.672 0.986 1 98.62 137 LEU B CA 1
ATOM 2748 C C . LEU B 1 137 ? -14.531 11.125 0.521 1 98.62 137 LEU B C 1
ATOM 2750 O O . LEU B 1 137 ? -14.602 12.047 1.34 1 98.62 137 LEU B O 1
ATOM 2754 N N . ILE B 1 138 ? -14.414 11.336 -0.791 1 98.75 138 ILE B N 1
ATOM 2755 C CA . ILE B 1 138 ? -14.438 12.695 -1.331 1 98.75 138 ILE B CA 1
ATOM 2756 C C . ILE B 1 138 ? -15.766 13.359 -0.979 1 98.75 138 ILE B C 1
ATOM 2758 O O . ILE B 1 138 ? -15.797 14.523 -0.572 1 98.75 138 ILE B O 1
ATOM 2762 N N . ASP B 1 139 ? -16.812 12.609 -1.118 1 98.25 139 ASP B N 1
ATOM 2763 C CA . ASP B 1 139 ? -18.125 13.133 -0.766 1 98.25 139 ASP B CA 1
ATOM 2764 C C . ASP B 1 139 ? -18.188 13.516 0.711 1 98.25 139 ASP B C 1
ATOM 2766 O O . ASP B 1 139 ? -18.688 14.586 1.061 1 98.25 139 ASP B O 1
ATOM 2770 N N . MET B 1 140 ? -17.719 12.641 1.591 1 97.94 140 MET B N 1
ATOM 2771 C CA . MET B 1 140 ? -17.703 12.922 3.023 1 97.94 140 MET B CA 1
ATOM 2772 C C . MET B 1 140 ? -16.891 14.18 3.32 1 97.94 140 MET B C 1
ATOM 2774 O O . MET B 1 140 ? -17.328 15.039 4.078 1 97.94 140 MET B O 1
ATOM 2778 N N . LEU B 1 141 ? -15.766 14.297 2.729 1 98.62 141 LEU B N 1
ATOM 2779 C CA . LEU B 1 141 ? -14.867 15.422 2.979 1 98.62 141 LEU B CA 1
ATOM 2780 C C . LEU B 1 141 ? -15.422 16.703 2.381 1 98.62 141 LEU B C 1
ATOM 2782 O O . LEU B 1 141 ? -15.219 17.797 2.934 1 98.62 141 LEU B O 1
ATOM 2786 N N . SER B 1 142 ? -16.125 16.578 1.242 1 98.12 142 SER B N 1
ATOM 2787 C CA . SER B 1 142 ? -16.797 17.734 0.646 1 98.12 142 SER B CA 1
ATOM 2788 C C . SER B 1 142 ? -17.859 18.297 1.578 1 98.12 142 SER B C 1
ATOM 2790 O O . SER B 1 142 ? -18.031 19.516 1.681 1 98.12 142 SER B O 1
ATOM 2792 N N . GLN B 1 143 ? -18.594 17.453 2.207 1 97.56 143 GLN B N 1
ATOM 2793 C CA . GLN B 1 143 ? -19.609 17.891 3.17 1 97.56 143 GLN B CA 1
ATOM 2794 C C . GLN B 1 143 ? -18.969 18.594 4.359 1 97.56 143 GLN B C 1
ATOM 2796 O O . GLN B 1 143 ? -19.484 19.594 4.848 1 97.56 143 GLN B O 1
ATOM 2801 N N . VAL B 1 144 ? -17.875 18.062 4.824 1 97.75 144 VAL B N 1
ATOM 2802 C CA . VAL B 1 144 ? -17.125 18.703 5.906 1 97.75 144 VAL B CA 1
ATOM 2803 C C . VAL B 1 144 ? -16.641 20.078 5.465 1 97.75 144 VAL B C 1
ATOM 2805 O O . VAL B 1 144 ? -16.75 21.047 6.215 1 97.75 144 VAL B O 1
ATOM 2808 N N . LYS B 1 145 ? -16.078 20.125 4.254 1 96.94 145 LYS B N 1
ATOM 2809 C CA . LYS B 1 145 ? -15.594 21.375 3.691 1 96.94 145 LYS B CA 1
ATOM 2810 C C . LYS B 1 145 ? -16.688 22.438 3.68 1 96.94 145 LYS B C 1
ATOM 2812 O O . LYS B 1 145 ? -16.469 23.594 4.051 1 96.94 145 LYS B O 1
ATOM 2817 N N . GLU B 1 146 ? -17.812 22.047 3.236 1 95.94 146 GLU B N 1
ATOM 2818 C CA . GLU B 1 146 ? -18.953 22.953 3.17 1 95.94 146 GLU B CA 1
ATOM 2819 C C . GLU B 1 146 ? -19.406 23.375 4.566 1 95.94 146 GLU B C 1
ATOM 2821 O O . GLU B 1 146 ? -19.609 24.562 4.82 1 95.94 146 GLU B O 1
ATOM 2826 N N . GLU B 1 147 ? -19.531 22.453 5.438 1 95.62 147 GLU B N 1
ATOM 2827 C CA . GLU B 1 147 ? -20 22.703 6.793 1 95.62 147 GLU B CA 1
ATOM 2828 C C . GLU B 1 147 ? -19.047 23.625 7.547 1 95.62 147 GLU B C 1
ATOM 2830 O O . GLU B 1 147 ? -19.484 24.5 8.297 1 95.62 147 GLU B O 1
ATOM 2835 N N . GLN B 1 148 ? -17.781 23.391 7.344 1 94.81 148 GLN B N 1
ATOM 2836 C CA . GLN B 1 148 ? -16.75 24.125 8.086 1 94.81 148 GLN B CA 1
ATOM 2837 C C . GLN B 1 148 ? -16.312 25.375 7.336 1 94.81 148 GLN B C 1
ATOM 2839 O O . GLN B 1 148 ? -15.461 26.125 7.82 1 94.81 148 GLN B O 1
ATOM 2844 N N . HIS B 1 149 ? -16.812 25.641 6.121 1 94.12 149 HIS B N 1
ATOM 2845 C CA . HIS B 1 149 ? -16.484 26.797 5.289 1 94.12 149 HIS B CA 1
ATOM 2846 C C . HIS B 1 149 ? -14.977 26.891 5.066 1 94.12 149 HIS B C 1
ATOM 2848 O O . HIS B 1 149 ? -14.383 27.953 5.254 1 94.12 149 HIS B O 1
ATOM 2854 N N . LEU B 1 150 ? -14.461 25.75 4.703 1 92.06 150 LEU B N 1
ATOM 2855 C CA . LEU B 1 150 ? -13.016 25.672 4.488 1 92.06 150 LEU B CA 1
ATOM 2856 C C . LEU B 1 150 ? -12.648 26.109 3.074 1 92.06 150 LEU B C 1
ATOM 2858 O O . LEU B 1 150 ? -13.102 25.5 2.1 1 92.06 150 LEU B O 1
ATOM 2862 N N . ALA B 1 151 ? -11.859 27.156 2.887 1 84.81 151 ALA B N 1
ATOM 2863 C CA . ALA B 1 151 ? -11.516 27.672 1.567 1 84.81 151 ALA B CA 1
ATOM 2864 C C . ALA B 1 151 ? -10.43 26.828 0.906 1 84.81 151 ALA B C 1
ATOM 2866 O O . ALA B 1 151 ? -10.594 26.375 -0.232 1 84.81 151 ALA B O 1
ATOM 2867 N N . ALA B 1 152 ? -9.336 26.562 1.541 1 86.62 152 ALA B N 1
ATOM 2868 C CA . ALA B 1 152 ? -8.172 25.922 0.937 1 86.62 152 ALA B CA 1
ATOM 2869 C C . ALA B 1 152 ? -8.133 24.438 1.272 1 86.62 152 ALA B C 1
ATOM 2871 O O . ALA B 1 152 ? -7.129 23.766 1.025 1 86.62 152 ALA B O 1
ATOM 2872 N N . PHE B 1 153 ? -9.227 23.828 1.332 1 93.75 153 PHE B N 1
ATOM 2873 C CA . PHE B 1 153 ? -9.32 22.422 1.703 1 93.75 153 PHE B CA 1
ATOM 2874 C C . PHE B 1 153 ? -9.492 21.547 0.469 1 93.75 153 PHE B C 1
ATOM 2876 O O . PHE B 1 153 ? -10.469 21.703 -0.272 1 93.75 153 PHE B O 1
ATOM 2883 N N . ASP B 1 154 ? -8.539 20.656 0.191 1 97.31 154 ASP B N 1
ATOM 2884 C CA . ASP B 1 154 ? -8.547 19.781 -0.982 1 97.31 154 ASP B CA 1
ATOM 2885 C C . ASP B 1 154 ? -9.125 18.422 -0.645 1 97.31 154 ASP B C 1
ATOM 2887 O O . ASP B 1 154 ? -8.391 17.5 -0.272 1 97.31 154 ASP B O 1
ATOM 2891 N N . GLU B 1 155 ? -10.438 18.234 -0.828 1 98 155 GLU B N 1
ATOM 2892 C CA . GLU B 1 155 ? -11.148 17.031 -0.442 1 98 155 GLU B CA 1
ATOM 2893 C C . GLU B 1 155 ? -10.586 15.805 -1.161 1 98 155 GLU B C 1
ATOM 2895 O O . GLU B 1 155 ? -10.516 14.719 -0.586 1 98 155 GLU B O 1
ATOM 2900 N N . THR B 1 156 ? -10.172 16 -2.428 1 98.56 156 THR B N 1
ATOM 2901 C CA . THR B 1 156 ? -9.625 14.891 -3.201 1 98.56 156 THR B CA 1
ATOM 2902 C C . THR B 1 156 ? -8.297 14.43 -2.615 1 98.56 156 THR B C 1
ATOM 2904 O O . THR B 1 156 ? -8.094 13.234 -2.377 1 98.56 156 THR B O 1
ATOM 2907 N N . ALA B 1 157 ? -7.406 15.344 -2.305 1 98.75 157 ALA B N 1
ATOM 2908 C CA . ALA B 1 157 ? -6.094 15.008 -1.754 1 98.75 157 ALA B CA 1
ATOM 2909 C C . ALA B 1 157 ? -6.23 14.328 -0.396 1 98.75 157 ALA B C 1
ATOM 2911 O O . ALA B 1 157 ? -5.539 13.344 -0.119 1 98.75 157 ALA B O 1
ATOM 2912 N N . TRP B 1 158 ? -7.137 14.812 0.416 1 98.81 158 TRP B N 1
ATOM 2913 C CA . TRP B 1 158 ? -7.312 14.234 1.744 1 98.81 158 TRP B CA 1
ATOM 2914 C C . TRP B 1 158 ? -7.926 12.844 1.656 1 98.81 158 TRP B C 1
ATOM 2916 O O . TRP B 1 158 ? -7.582 11.961 2.441 1 98.81 158 TRP B O 1
ATOM 2926 N N . ALA B 1 159 ? -8.875 12.641 0.724 1 98.94 159 ALA B N 1
ATOM 2927 C CA . ALA B 1 159 ? -9.469 11.32 0.522 1 98.94 159 ALA B CA 1
ATOM 2928 C C . ALA B 1 159 ? -8.414 10.312 0.062 1 98.94 159 ALA B C 1
ATOM 2930 O O . ALA B 1 159 ? -8.32 9.211 0.61 1 98.94 159 ALA B O 1
ATOM 2931 N N . GLU B 1 160 ? -7.621 10.703 -0.905 1 98.94 160 GLU B N 1
ATOM 2932 C CA . GLU B 1 160 ? -6.586 9.828 -1.449 1 98.94 160 GLU B CA 1
ATOM 2933 C C . GLU B 1 160 ? -5.488 9.57 -0.423 1 98.94 160 GLU B C 1
ATOM 2935 O O . GLU B 1 160 ? -4.949 8.461 -0.348 1 98.94 160 GLU B O 1
ATOM 2940 N N . LEU B 1 161 ? -5.168 10.586 0.372 1 98.94 161 LEU B N 1
ATOM 2941 C CA . LEU B 1 161 ? -4.195 10.391 1.439 1 98.94 161 LEU B CA 1
ATOM 2942 C C . LEU B 1 161 ? -4.699 9.375 2.459 1 98.94 161 LEU B C 1
ATOM 2944 O O . LEU B 1 161 ? -3.926 8.562 2.969 1 98.94 161 LEU B O 1
ATOM 2948 N N . TYR B 1 162 ? -5.977 9.383 2.777 1 98.94 162 TYR B N 1
ATOM 2949 C CA . TYR B 1 162 ? -6.504 8.391 3.709 1 98.94 162 TYR B CA 1
ATOM 2950 C C . TYR B 1 162 ? -6.352 6.98 3.15 1 98.94 162 TYR B C 1
ATOM 2952 O O . TYR B 1 162 ? -5.863 6.086 3.84 1 98.94 162 TYR B O 1
ATOM 2960 N N . ILE B 1 163 ? -6.805 6.801 1.928 1 98.94 163 ILE B N 1
ATOM 2961 C CA . ILE B 1 163 ? -6.742 5.484 1.303 1 98.94 163 ILE B CA 1
ATOM 2962 C C . ILE B 1 163 ? -5.293 5.008 1.249 1 98.94 163 ILE B C 1
ATOM 2964 O O . ILE B 1 163 ? -4.992 3.879 1.636 1 98.94 163 ILE B O 1
ATOM 2968 N N . ALA B 1 164 ? -4.418 5.895 0.789 1 98.88 164 ALA B N 1
ATOM 2969 C CA . ALA B 1 164 ? -2.998 5.562 0.712 1 98.88 164 ALA B CA 1
ATOM 2970 C C . ALA B 1 164 ? -2.447 5.191 2.086 1 98.88 164 ALA B C 1
ATOM 2972 O O . ALA B 1 164 ? -1.714 4.211 2.225 1 98.88 164 ALA B O 1
ATOM 2973 N N . THR B 1 165 ? -2.814 5.973 3.092 1 98.88 165 THR B N 1
ATOM 2974 C CA . THR B 1 165 ? -2.336 5.738 4.449 1 98.88 165 THR B CA 1
ATOM 2975 C C . THR B 1 165 ? -2.795 4.371 4.953 1 98.88 165 THR B C 1
ATOM 2977 O O . THR B 1 165 ? -1.986 3.58 5.441 1 98.88 165 THR B O 1
ATOM 2980 N N . LEU B 1 166 ? -4.047 4.062 4.816 1 98.75 166 LEU B N 1
ATOM 2981 C CA . LEU B 1 166 ? -4.555 2.791 5.316 1 98.75 166 LEU B CA 1
ATOM 2982 C C . LEU B 1 166 ? -3.895 1.619 4.598 1 98.75 166 LEU B C 1
ATOM 2984 O O . LEU B 1 166 ? -3.383 0.699 5.238 1 98.75 166 LEU B O 1
ATOM 2988 N N . GLU B 1 167 ? -3.891 1.659 3.287 1 98.56 167 GLU B N 1
ATOM 2989 C CA . GLU B 1 167 ? -3.301 0.579 2.5 1 98.56 167 GLU B CA 1
ATOM 2990 C C . GLU B 1 167 ? -1.815 0.418 2.809 1 98.56 167 GLU B C 1
ATOM 2992 O O . GLU B 1 167 ? -1.337 -0.699 3.016 1 98.56 167 GLU B O 1
ATOM 2997 N N . GLY B 1 168 ? -1.11 1.569 2.828 1 98.75 168 GLY B N 1
ATOM 2998 C CA . GLY B 1 168 ? 0.315 1.525 3.115 1 98.75 168 GLY B CA 1
ATOM 2999 C C . GLY B 1 168 ? 0.625 1.108 4.539 1 98.75 168 GLY B C 1
ATOM 3000 O O . GLY B 1 168 ? 1.637 0.452 4.793 1 98.75 168 GLY B O 1
ATOM 3001 N N . ALA B 1 169 ? -0.219 1.492 5.484 1 98.75 169 ALA B N 1
ATOM 3002 C CA . ALA B 1 169 ? -0.015 1.121 6.883 1 98.75 169 ALA B CA 1
ATOM 3003 C C . ALA B 1 169 ? -0.214 -0.378 7.086 1 98.75 169 ALA B C 1
ATOM 3005 O O . ALA B 1 169 ? 0.514 -1.009 7.855 1 98.75 169 ALA B O 1
ATOM 3006 N N . LEU B 1 170 ? -1.208 -0.921 6.457 1 97.94 170 LEU B N 1
ATOM 3007 C CA . LEU B 1 170 ? -1.413 -2.363 6.527 1 97.94 170 LEU B CA 1
ATOM 3008 C C . LEU B 1 170 ? -0.2 -3.113 5.988 1 97.94 170 LEU B C 1
ATOM 3010 O O . LEU B 1 170 ? 0.247 -4.094 6.59 1 97.94 170 LEU B O 1
ATOM 3014 N N . LEU B 1 171 ? 0.316 -2.672 4.879 1 97.88 171 LEU B N 1
ATOM 3015 C CA . LEU B 1 171 ? 1.514 -3.26 4.289 1 97.88 171 LEU B CA 1
ATOM 3016 C C . LEU B 1 171 ? 2.697 -3.156 5.246 1 97.88 171 LEU B C 1
ATOM 3018 O O . LEU B 1 171 ? 3.389 -4.148 5.492 1 97.88 171 LEU B O 1
ATOM 3022 N N . LEU B 1 172 ? 2.908 -1.974 5.754 1 98.5 172 LEU B N 1
ATOM 3023 C CA . LEU B 1 172 ? 4.035 -1.751 6.652 1 98.5 172 LEU B CA 1
ATOM 3024 C C . LEU B 1 172 ? 3.879 -2.559 7.934 1 98.5 172 LEU B C 1
ATOM 3026 O O . LEU B 1 172 ? 4.859 -3.092 8.461 1 98.5 172 LEU B O 1
ATOM 3030 N N . ALA B 1 173 ? 2.68 -2.629 8.461 1 97.94 173 ALA B N 1
ATOM 3031 C CA . ALA B 1 173 ? 2.41 -3.432 9.648 1 97.94 173 ALA B CA 1
ATOM 3032 C C . ALA B 1 173 ? 2.777 -4.895 9.422 1 97.94 173 ALA B C 1
ATOM 3034 O O . ALA B 1 173 ? 3.352 -5.543 10.297 1 97.94 173 ALA B O 1
ATOM 3035 N N . LYS B 1 174 ? 2.43 -5.391 8.289 1 96 174 LYS B N 1
ATOM 3036 C CA . LYS B 1 174 ? 2.797 -6.758 7.945 1 96 174 LYS B CA 1
ATOM 3037 C C . LYS B 1 174 ? 4.312 -6.926 7.887 1 96 174 LYS B C 1
ATOM 3039 O O . LYS B 1 174 ? 4.859 -7.887 8.43 1 96 174 LYS B O 1
ATOM 3044 N N . ALA B 1 175 ? 4.977 -5.996 7.238 1 97.31 175 ALA B N 1
ATOM 3045 C CA . ALA B 1 175 ? 6.434 -6.043 7.133 1 97.31 175 ALA B CA 1
ATOM 3046 C C . ALA B 1 175 ? 7.086 -6.008 8.508 1 97.31 175 ALA B C 1
ATOM 3048 O O . ALA B 1 175 ? 8.086 -6.688 8.75 1 97.31 175 ALA B O 1
ATOM 3049 N N . MET B 1 176 ? 6.445 -5.25 9.367 1 97.06 176 MET B N 1
ATOM 3050 C CA . MET B 1 176 ? 7.039 -5.039 10.688 1 97.06 176 MET B CA 1
ATOM 3051 C C . MET B 1 176 ? 6.559 -6.094 11.672 1 97.06 176 MET B C 1
ATOM 3053 O O . MET B 1 176 ? 7.121 -6.234 12.758 1 97.06 176 MET B O 1
ATOM 3057 N N . GLY B 1 177 ? 5.555 -6.844 11.375 1 94.69 177 GLY B N 1
ATOM 3058 C CA . GLY B 1 177 ? 4.926 -7.727 12.344 1 94.69 177 GLY B CA 1
ATOM 3059 C C . GLY B 1 177 ? 4.34 -6.988 13.531 1 94.69 177 GLY B C 1
ATOM 3060 O O . GLY B 1 177 ? 4.461 -7.441 14.672 1 94.69 177 GLY B O 1
ATOM 3061 N N . ASP B 1 178 ? 3.771 -5.781 13.297 1 96.31 178 ASP B N 1
ATOM 3062 C CA . ASP B 1 178 ? 3.293 -4.895 14.359 1 96.31 178 ASP B CA 1
ATOM 3063 C C . ASP B 1 178 ? 2.047 -4.137 13.914 1 96.31 178 ASP B C 1
ATOM 3065 O O . ASP B 1 178 ? 2.146 -3.104 13.25 1 96.31 178 ASP B O 1
ATOM 3069 N N . THR B 1 179 ? 0.856 -4.551 14.43 1 95.88 179 THR B N 1
ATOM 3070 C CA . THR B 1 179 ? -0.399 -3.939 14.008 1 95.88 179 THR B CA 1
ATOM 3071 C C . THR B 1 179 ? -0.513 -2.516 14.539 1 95.88 179 THR B C 1
ATOM 3073 O O . THR B 1 179 ? -1.33 -1.729 14.062 1 95.88 179 THR B O 1
ATOM 3076 N N . LYS B 1 180 ? 0.287 -2.104 15.531 1 97.06 180 LYS B N 1
ATOM 3077 C CA . LYS B 1 180 ? 0.21 -0.765 16.109 1 97.06 180 LYS B CA 1
ATOM 3078 C C . LYS B 1 180 ? 0.667 0.294 15.109 1 97.06 180 LYS B C 1
ATOM 3080 O O . LYS B 1 180 ? 0.387 1.481 15.281 1 97.06 180 LYS B O 1
ATOM 3085 N N . VAL B 1 181 ? 1.434 -0.142 14.078 1 98.19 181 VAL B N 1
ATOM 3086 C CA . VAL B 1 181 ? 1.857 0.764 13.016 1 98.19 181 VAL B CA 1
ATOM 3087 C C . VAL B 1 181 ? 0.635 1.41 12.367 1 98.19 181 VAL B C 1
ATOM 3089 O O . VAL B 1 181 ? 0.627 2.615 12.109 1 98.19 181 VAL B O 1
ATOM 3092 N N . THR B 1 182 ? -0.447 0.58 12.125 1 98.56 182 THR B N 1
ATOM 3093 C CA . THR B 1 182 ? -1.653 1.091 11.484 1 98.56 182 THR B CA 1
ATOM 3094 C C . THR B 1 182 ? -2.332 2.137 12.359 1 98.56 182 THR B C 1
ATOM 3096 O O . THR B 1 182 ? -2.729 3.199 11.875 1 98.56 182 THR B O 1
ATOM 3099 N N . ALA B 1 183 ? -2.369 1.85 13.633 1 98.19 183 ALA B N 1
ATOM 3100 C CA . ALA B 1 183 ? -2.998 2.779 14.562 1 98.19 183 ALA B CA 1
ATOM 3101 C C . ALA B 1 183 ? -2.209 4.082 14.656 1 98.19 183 ALA B C 1
ATOM 3103 O O . ALA B 1 183 ? -2.791 5.172 14.656 1 98.19 183 ALA B O 1
ATOM 3104 N N . ARG B 1 184 ? -0.885 3.979 14.758 1 98.12 184 ARG B N 1
ATOM 3105 C CA . ARG B 1 184 ? -0.03 5.156 14.875 1 98.12 184 ARG B CA 1
ATOM 3106 C C . ARG B 1 184 ? -0.151 6.047 13.641 1 98.12 184 ARG B C 1
ATOM 3108 O O . ARG B 1 184 ? -0.291 7.266 13.766 1 98.12 184 ARG B O 1
ATOM 3115 N N . THR B 1 185 ? -0.157 5.465 12.469 1 98.69 185 THR B N 1
ATOM 3116 C CA . THR B 1 185 ? -0.196 6.199 11.211 1 98.69 185 THR B CA 1
ATOM 3117 C C . THR B 1 185 ? -1.562 6.848 11.008 1 98.69 185 THR B C 1
ATOM 3119 O O . THR B 1 185 ? -1.649 8.031 10.688 1 98.69 185 THR B O 1
ATOM 3122 N N . LEU B 1 186 ? -2.641 6.105 11.227 1 98.81 186 LEU B N 1
ATOM 3123 C CA . LEU B 1 186 ? -3.988 6.637 11.031 1 98.81 186 LEU B CA 1
ATOM 3124 C C . LEU B 1 186 ? -4.305 7.703 12.078 1 98.81 186 LEU B C 1
ATOM 3126 O O . LEU B 1 186 ? -5.023 8.664 11.789 1 98.81 186 LEU B O 1
ATOM 3130 N N . SER B 1 187 ? -3.785 7.504 13.297 1 98.81 187 SER B N 1
ATOM 3131 C CA . SER B 1 187 ? -4 8.516 14.328 1 98.81 187 SER B CA 1
ATOM 3132 C C . SER B 1 187 ? -3.354 9.844 13.945 1 98.81 187 SER B C 1
ATOM 3134 O O . SER B 1 187 ? -3.924 10.906 14.18 1 98.81 187 SER B O 1
ATOM 3136 N N . LEU B 1 188 ? -2.178 9.766 13.391 1 98.81 188 LEU B N 1
ATOM 3137 C CA . LEU B 1 188 ? -1.534 10.992 12.938 1 98.81 188 LEU B CA 1
ATOM 3138 C C . LEU B 1 188 ? -2.305 11.617 11.773 1 98.81 188 LEU B C 1
ATOM 3140 O O . LEU B 1 188 ? -2.48 12.836 11.719 1 98.81 188 LEU B O 1
ATOM 3144 N N . TYR B 1 189 ? -2.789 10.82 10.828 1 98.88 189 TYR B N 1
ATOM 3145 C CA . TYR B 1 189 ? -3.643 11.328 9.758 1 98.88 189 TYR B CA 1
ATOM 3146 C C . TYR B 1 189 ? -4.848 12.062 10.32 1 98.88 189 TYR B C 1
ATOM 3148 O O . TYR B 1 189 ? -5.152 13.18 9.898 1 98.88 189 TYR B O 1
ATOM 3156 N N . LYS B 1 190 ? -5.504 11.359 11.234 1 98.81 190 LYS B N 1
ATOM 3157 C CA . LYS B 1 190 ? -6.695 11.945 11.844 1 98.81 190 LYS B CA 1
ATOM 3158 C C . LYS B 1 190 ? -6.379 13.281 12.5 1 98.81 190 LYS B C 1
ATOM 3160 O O . LYS B 1 190 ? -7.113 14.25 12.336 1 98.81 190 LYS B O 1
ATOM 3165 N N . GLN B 1 191 ? -5.32 13.312 13.25 1 97.94 191 GLN B N 1
ATOM 3166 C CA . GLN B 1 191 ? -4.902 14.531 13.93 1 97.94 191 GLN B CA 1
ATOM 3167 C C . GLN B 1 191 ? -4.684 15.672 12.93 1 97.94 191 GLN B C 1
ATOM 3169 O O . GLN B 1 191 ? -5.148 16.797 13.148 1 97.94 191 GLN B O 1
ATOM 3174 N N . GLN B 1 192 ? -3.992 15.391 11.797 1 97.12 192 GLN B N 1
ATOM 3175 C CA . GLN B 1 192 ? -3.719 16.406 10.789 1 97.12 192 GLN B CA 1
ATOM 3176 C C . GLN B 1 192 ? -5.004 16.859 10.094 1 97.12 192 GLN B C 1
ATOM 3178 O O . GLN B 1 192 ? -5.191 18.047 9.836 1 97.12 192 GLN B O 1
ATOM 3183 N N . LEU B 1 193 ? -5.863 15.891 9.789 1 98.06 193 LEU B N 1
ATOM 3184 C CA . LEU B 1 193 ? -7.121 16.219 9.125 1 98.06 193 LEU B CA 1
ATOM 3185 C C . LEU B 1 193 ? -7.984 17.109 10.008 1 98.06 193 LEU B C 1
ATOM 3187 O O . LEU B 1 193 ? -8.547 18.109 9.531 1 98.06 193 LEU B O 1
ATOM 3191 N N . LEU B 1 194 ? -8.109 16.734 11.258 1 96.81 194 LEU B N 1
ATOM 3192 C CA . LEU B 1 194 ? -8.938 17.516 12.172 1 96.81 194 LEU B CA 1
ATOM 3193 C C . LEU B 1 194 ? -8.367 18.922 12.352 1 96.81 194 LEU B C 1
ATOM 3195 O O . LEU B 1 194 ? -9.125 19.891 12.438 1 96.81 194 LEU B O 1
ATOM 3199 N N . ALA B 1 195 ? -7.031 19.031 12.414 1 94.38 195 ALA B N 1
ATOM 3200 C CA . ALA B 1 195 ? -6.406 20.344 12.5 1 94.38 195 ALA B CA 1
ATOM 3201 C C . ALA B 1 195 ? -6.715 21.188 11.258 1 94.38 195 ALA B C 1
ATOM 3203 O O . ALA B 1 195 ? -7.031 22.375 11.367 1 94.38 195 ALA B O 1
ATOM 3204 N N . ALA B 1 196 ? -6.688 20.578 10.094 1 94.94 196 ALA B N 1
ATOM 3205 C CA . ALA B 1 196 ? -6.941 21.281 8.836 1 94.94 196 ALA B CA 1
ATOM 3206 C C . ALA B 1 196 ? -8.414 21.672 8.711 1 94.94 196 ALA B C 1
ATOM 3208 O O . ALA B 1 196 ? -8.742 22.703 8.125 1 94.94 196 ALA B O 1
ATOM 3209 N N . ALA B 1 197 ? -9.219 20.859 9.289 1 95.19 197 ALA B N 1
ATOM 3210 C CA . ALA B 1 197 ? -10.656 21.047 9.109 1 95.19 197 ALA B CA 1
ATOM 3211 C C . ALA B 1 197 ? -11.219 22.047 10.109 1 95.19 197 ALA B C 1
ATOM 3213 O O . ALA B 1 197 ? -12.367 22.484 9.977 1 95.19 197 ALA B O 1
ATOM 3214 N N . THR B 1 198 ? -10.43 22.422 11.086 1 91.38 198 THR B N 1
ATOM 3215 C CA . THR B 1 198 ? -10.93 23.328 12.102 1 91.38 198 THR B CA 1
ATOM 3216 C C . THR B 1 198 ? -10.188 24.672 12.039 1 91.38 198 THR B C 1
ATOM 3218 O O . THR B 1 198 ? -10.453 25.562 12.836 1 91.38 198 THR B O 1
ATOM 3221 N N . GLN B 1 199 ? -9.18 24.781 11.164 1 79.25 199 GLN B N 1
ATOM 3222 C CA . GLN B 1 199 ? -8.461 26.062 11.062 1 79.25 199 GLN B CA 1
ATOM 3223 C C . GLN B 1 199 ? -9.305 27.094 10.336 1 79.25 199 GLN B C 1
ATOM 3225 O O . GLN B 1 199 ? -9.844 26.828 9.258 1 79.25 199 GLN B O 1
ATOM 3230 N N . PRO B 1 200 ? -9.594 28.188 11.07 1 63.19 200 PRO B N 1
ATOM 3231 C CA . PRO B 1 200 ? -10.414 29.25 10.461 1 63.19 200 PRO B CA 1
ATOM 3232 C C . PRO B 1 200 ? -9.758 29.859 9.227 1 63.19 200 PRO B C 1
ATOM 3234 O O . PRO B 1 200 ? -8.531 29.906 9.133 1 63.19 200 PRO B O 1
ATOM 3237 N N . THR B 1 201 ? -10.352 29.703 8.062 1 56.34 201 THR B N 1
ATOM 3238 C CA . THR B 1 201 ? -9.898 30.453 6.902 1 56.34 201 THR B CA 1
ATOM 3239 C C . THR B 1 201 ? -9.555 31.891 7.285 1 56.34 201 THR B C 1
ATOM 3241 O O . THR B 1 201 ? -10.328 32.562 7.984 1 56.34 201 THR B O 1
ATOM 3244 N N . MET B 1 202 ? -8.336 32.125 7.562 1 49.72 202 MET B N 1
ATOM 3245 C CA . MET B 1 202 ? -8.07 33.562 7.742 1 49.72 202 MET B CA 1
ATOM 3246 C C . MET B 1 202 ? -8.828 34.375 6.707 1 49.72 202 MET B C 1
ATOM 3248 O O . MET B 1 202 ? -8.703 34.156 5.504 1 49.72 202 MET B O 1
ATOM 3252 N N . ALA B 1 203 ? -9.969 34.75 7.066 1 47.88 203 ALA B N 1
ATOM 3253 C CA . ALA B 1 203 ? -10.656 35.781 6.297 1 47.88 203 ALA B CA 1
ATOM 3254 C C . ALA B 1 203 ? -9.68 36.844 5.832 1 47.88 203 ALA B C 1
ATOM 3256 O O . ALA B 1 203 ? -8.945 37.438 6.645 1 47.88 203 ALA B O 1
ATOM 3257 N N . ASN B 1 204 ? -8.984 36.625 4.711 1 44.66 204 ASN B N 1
ATOM 3258 C CA . ASN B 1 204 ? -8.469 37.875 4.16 1 44.66 204 ASN B CA 1
ATOM 3259 C C . ASN B 1 204 ? -9.477 39.031 4.297 1 44.66 204 ASN B C 1
ATOM 3261 O O . ASN B 1 204 ? -10.484 39.062 3.59 1 44.66 204 ASN B O 1
ATOM 3265 N N . THR B 1 205 ? -9.719 39.375 5.5 1 41.69 205 THR B N 1
ATOM 3266 C CA . THR B 1 205 ? -10.508 40.562 5.723 1 41.69 205 THR B CA 1
ATOM 3267 C C . THR B 1 205 ? -9.93 41.75 4.934 1 41.69 205 THR B C 1
ATOM 3269 O O . THR B 1 205 ? -9.055 42.469 5.426 1 41.69 205 THR B O 1
ATOM 3272 N N . SER B 1 206 ? -9.32 41.562 3.768 1 43.88 206 SER B N 1
ATOM 3273 C CA . SER B 1 206 ? -9.086 42.812 3.059 1 43.88 206 SER B CA 1
ATOM 3274 C C . SER B 1 206 ? -10.375 43.594 2.873 1 43.88 206 SER B C 1
ATOM 3276 O O . SER B 1 206 ? -11.242 43.219 2.088 1 43.88 206 SER B O 1
ATOM 3278 N N . SER B 1 207 ? -10.93 44.156 3.943 1 42.81 207 SER B N 1
ATOM 3279 C CA . SER B 1 207 ? -11.938 45.219 3.801 1 42.81 207 SER B CA 1
ATOM 3280 C C . SER B 1 207 ? -11.531 46.219 2.729 1 42.81 207 SER B C 1
ATOM 3282 O O . SER B 1 207 ? -10.453 46.812 2.793 1 42.81 207 SER B O 1
ATOM 3284 N N . PRO B 1 208 ? -12.07 46.156 1.509 1 46.22 208 PRO B N 1
ATOM 3285 C CA . PRO B 1 208 ? -11.852 47.25 0.562 1 46.22 208 PRO B CA 1
ATOM 3286 C C . PRO B 1 208 ? -12.031 48.625 1.203 1 46.22 208 PRO B C 1
ATOM 3288 O O . PRO B 1 208 ? -13.047 48.875 1.856 1 46.22 208 PRO B O 1
ATOM 3291 N N . GLN B 1 209 ? -11.008 49.219 1.793 1 41.25 209 GLN B N 1
ATOM 3292 C CA . GLN B 1 209 ? -11.133 50.625 2.1 1 41.25 209 GLN B CA 1
ATOM 3293 C C . GLN B 1 209 ? -11.789 51.406 0.952 1 41.25 209 GLN B C 1
ATOM 3295 O O . GLN B 1 209 ? -11.32 51.344 -0.185 1 41.25 209 GLN B O 1
ATOM 3300 N N . LYS B 1 210 ? -13.078 51.469 0.956 1 45.59 210 LYS B N 1
ATOM 3301 C CA . LYS B 1 210 ? -13.828 52.406 0.124 1 45.59 210 LYS B CA 1
ATOM 3302 C C . LYS B 1 210 ? -13.125 53.75 0.023 1 45.59 210 LYS B C 1
ATOM 3304 O O . LYS B 1 210 ? -12.906 54.438 1.034 1 45.59 210 LYS B O 1
ATOM 3309 N N . ASN B 1 211 ? -12.047 53.906 -0.812 1 33.12 211 ASN B N 1
ATOM 3310 C CA . ASN B 1 211 ? -11.914 55.281 -1.291 1 33.12 211 ASN B CA 1
ATOM 3311 C C . ASN B 1 211 ? -13.117 55.688 -2.129 1 33.12 211 ASN B C 1
ATOM 3313 O O . ASN B 1 211 ? -13.594 54.938 -2.967 1 33.12 211 ASN B O 1
#

Organism: Methylobacillus flagellatus (strain ATCC 51484 / DSM 6875 / VKM B-1610 / KT) (NCBI:txid265072)

Secondary structure (DSSP, 8-state):
--------HHHHHHHHHHHHHHHH-TTT--HHHHHHHHT--HHHHHHH-SSHHHHHHHHHHHHHHHHHHHHHHHHHS--SSHHHHHHHHHHHHHHHTTSGGG-S--HHHHHHHH-TTT-HHHHHHHHHHHHHHHHHHHHHHHHHHHHHT-SS--HHHHHHHHHHHHHHHHHHHHHHT-THHHHHHHHHHHHHHHHHHHS------------/--------HHHHHHHHHHHHHHHH-TTT--HHHHHHHHT--HHHHHHH-SSHHHHHHHHHHHHHHHHHHHHHHHHHS--SSHHHHHHHHHHHHHHHTTSGGG-S--HHHHHHHH-TTT-HHHHHHHHHHHHHHHHHHHHHHHHHHHHHT-SS--HHHHHHHHHHHHHHHHHHHHHHT-THHHHHHHHHHHHHHHHHHHS------------

Foldseek 3Di:
DPCPVPQDLLRLLLVQQLVCCLVPNLVPDDPVSSCVVSVHDSVVVCVNPVDSVRSLVVSLVVLLVVVCVLLVCLVPDDDPALLRSVLVSLVSLLVVLQDPVNLSAHSLVRCCPPPVPPPVVSNVVSVVSVVVQLVVQLVSVVRLCVRLVQDPDDSNVLSVVLVCLQRVQSVVCVVVVHSNSSNVSSVVSSVVVVVSSNDPPPPPPPVPPPD/DPCPVPPDLLRLLLVQQLVCCLVPNLVPDDPVSSCVVSVHDSVVVCVNPVDSVRSLVVSLVVLLVVVCVLLVCLVPDDDPALLVSVLVSLVSLLVVLQDPVNLSARSLVRCCPPPVPPPVVSNVVSVVSVVVQLVVQLVSVVRLCVRLVQDPDDSNVLSVVLVCLQRVQSVVCVVVVHSNSSNVSSVVSSVVVVVSSNDPPPPPPPVPPPD

Solvent-accessible surface area (backbone atoms only — not comparable to full-atom values): 22728 Å² total; per-residue (Å²): 129,82,78,71,77,69,69,50,72,64,52,46,50,42,53,52,48,46,54,40,28,49,40,36,23,66,83,67,47,48,70,67,59,49,23,63,77,67,70,47,50,71,67,60,47,46,72,74,31,89,43,68,66,57,45,50,50,51,40,50,50,51,52,51,48,52,56,50,56,71,45,42,63,62,75,71,47,88,54,96,42,59,56,54,40,51,51,50,53,52,50,48,51,36,57,48,36,52,37,70,86,58,41,67,54,53,71,53,54,59,38,46,56,28,17,57,70,77,35,52,64,59,19,49,53,31,27,50,52,52,51,51,52,45,51,53,39,25,51,54,39,44,49,28,32,60,74,57,59,44,78,88,64,56,33,62,40,54,28,50,34,49,53,7,31,54,53,12,18,34,52,49,13,59,51,66,73,35,45,61,46,32,32,44,29,46,48,51,49,49,53,51,49,54,52,62,61,64,50,72,57,74,68,77,72,71,69,76,74,82,124,130,82,78,70,78,68,70,49,72,63,52,47,48,42,53,51,49,47,54,40,29,50,40,36,24,66,82,66,48,49,70,66,60,47,22,62,76,66,70,48,49,70,68,60,47,47,72,74,31,88,44,70,66,56,44,52,50,50,38,50,50,50,52,51,50,52,55,51,55,72,45,44,62,62,74,71,47,90,55,98,41,60,56,56,42,51,51,50,52,52,49,49,52,35,59,50,36,53,36,71,89,60,41,65,55,52,70,54,55,57,38,47,56,27,17,56,71,77,35,50,64,60,19,50,53,32,26,49,52,52,51,51,52,45,50,54,39,26,52,54,38,45,50,27,33,61,75,56,59,43,76,90,63,58,33,63,40,55,28,51,35,49,54,7,31,53,53,12,18,32,52,49,16,60,50,64,73,37,45,61,48,32,32,45,27,47,48,51,50,49,53,53,50,53,53,63,62,64,50,74,56,75,68,78,70,72,69,76,74,81,122

Sequence (422 aa):
MSSQTHASTRERILHIARDLIFARGFSAMSIDMICGQAGITKGGFFHHFPNKEALGEAVLQQFWQDALARQRQILESAYPTKLDQLAAYLEDAISTYQDPQFSQGCMLAIFTMGLAETNPRLFQVSQEYFQDWRGQLIDMLSQVKEEQHLAAFDETAWAELYIATLEGALLLAKAMGDTKVTARTLSLYKQQLLAAATQPTMANTSSPQKNMSSQTHASTRERILHIARDLIFARGFSAMSIDMICGQAGITKGGFFHHFPNKEALGEAVLQQFWQDALARQRQILESAYPTKLDQLAAYLEDAISTYQDPQFSQGCMLAIFTMGLAETNPRLFQVSQEYFQDWRGQLIDMLSQVKEEQHLAAFDETAWAELYIATLEGALLLAKAMGDTKVTARTLSLYKQQLLAAATQPTMANTSSPQKN

Nearest PDB structures (foldseek):
  4l62-assembly1_C  TM=8.318E-01  e=1.063E-06  Pseudomonas aeruginosa PAO1
  4yze-assembly1_A  TM=8.191E-01  e=3.040E-06  Escherichia coli K-12
  3bru-assembly1_B  TM=8.252E-01  e=9.098E-06  Cereibacter sphaeroides 2.4.1
  5ztc-assembly1_B  TM=7.605E-01  e=3.748E-05  Listeria monocytogenes EGD-e
  8svd-assembly2_K  TM=6.841E-01  e=1.475E-04  Mycolicibacterium baixiangningiae